Protein AF-0000000082344114 (afdb_homodimer)

Foldseek 3Di:
DQQALAQDDDDWFDDQWKIWAFDDLVQPLVVQLVLCVVCVVLPLWPDDPPDNDSVCCCVVPPVVPARNDRQKTKTFMFGNPDDPPPDPPPDDPSPCPRRFWMKMWGPQDPVQLETEIDIGGRPVCPPFLRLLQVVLRVCCQSCPDVVSPHPNGFKYKYKTFPPPVVSVVSCVQLPWDWPDKDPQPDFDQHPPAADCVVVCVVVVHPDGGGGTIMTMTMDGRVCCVVSNVSSVVSNPDRD/DQQALAQDDDDWFDDQWKIWAFDDLVQPLVVQLVLCVVCVVLPLWPDDPPDNDSVCCVVVPPVVPARNDRQKTKTFMFGNPDDPPPDPPPDDPPPCPRRFWMKMWGPQDPVQLETEIDIGGRPVCPPFLRLLQVVLRVCCQSCPDVVSPHPNGFKYKYKTFPPPVVSVVSCVQLPWDWPDKDPQPDFDQHPPAADCVVVCVVVVHPDGGGGTIMTMTMDGNVCCVVSNVSSVVSNPDRD

Sequence (478 aa):
MSESSFCYGQPRLENDLVSLEPFNPTHHVTKFMAQKREHPELFQYVLFPDISTDEEFLEKVYKEHIATAPGECLYAIIDKTYTPEGQGQNQEQDPSANYAGTIALSNTNTDNASTEIGIVIFPSFQRTHVASNAIGLLLRYTLDPPSLRGLGIRRVEWKCHTANEASKRVALRMGFTLEGVLRWDRAFHGPFGVPVDALEKRNGTTGEARGRHTAVFSIVWDEWEEKRVRVLEQLERTKMSESSFCYGQPRLENDLVSLEPFNPTHHVTKFMAQKREHPELFQYVLFPDISTDEEFLEKVYKEHIATAPGECLYAIIDKTYTPEGQGQNQEQDPSANYAGTIALSNTNTDNASTEIGIVIFPSFQRTHVASNAIGLLLRYTLDPPSLRGLGIRRVEWKCHTANEASKRVALRMGFTLEGVLRWDRAFHGPFGVPVDALEKRNGTTGEARGRHTAVFSIVWDEWEEKRVRVLEQLERTK

Organism: NCBI:txid1220207

Nearest PDB structures (foldseek):
  2z10-assembly1_A  TM=8.381E-01  e=3.038E-16  Thermus thermophilus HB27
  2z0z-assembly1_A-2  TM=8.445E-01  e=5.681E-16  Thermus thermophilus HB8
  7kwj-assembly1_B  TM=8.245E-01  e=1.556E-10  Vibrio cholerae O1 biovar El Tor str. N16961
  7kwj-assembly1_A  TM=8.224E-01  e=4.511E-10  Vibrio cholerae O1 biovar El Tor str. N16961
  7kwh-assembly1_D  TM=7.697E-01  e=8.436E-10  Vibrio cholerae O1 biovar El Tor str. N16961

pLDDT: mean 91.77, std 11.67, range [38.78, 98.94]

InterPro domains:
  IPR000182 GNAT domain [PF13302] (20-177)
  IPR016181 Acyl-CoA N-acyltransferase [SSF55729] (11-185)
  IPR051908 Ribosomal-protein N-acetyltransferase [PTHR43441] (13-228)

Secondary structure (DSSP, 8-state):
------SS----EE-SSEEEEE--HHHHHHHHHHHHHH-GGGGTTS------SHHHIIIIIIIIIITT-TT-EEEEEEETT----S--TTS---TTTTEEEEEEEEEEETTTTEEEEEEEE-GGGTTSSHHHHHHHHHHHHHHS-GGGTS---SEEEEEEETT-HHHHHHHHHTT-EEEEEEEEEEEE-STTSBP-HHHHHHHT-SSPPEEEEEEEEEEEHHHHHHHHHHHHHHHT---/------SS----EE-SSEEEEE--HHHHHHHHHHHHHH-GGGGTTS------SHHHIIIIIIIIIITT-TT-EEEEEEETT----S--TTS---TTTTEEEEEEEEEEETTTTEEEEEEEE-GGGTTSSHHHHHHHHHHHHHHS-GGGTS---SEEEEEEETT-HHHHHHHHHTT-EEEEEEEEEEEE-STTSBP-HHHHHHHT-SSPPEEEEEEEEEEEHHHHHHHHHHHHHHHT---

Radius of gyration: 25.49 Å; Cα contacts (8 Å, |Δi|>4): 920; chains: 2; bounding box: 54×95×54 Å

Solvent-accessible surface area (backbone atoms only — not comparable to full-atom values): 25852 Å² total; per-residue (Å²): 127,85,75,67,40,33,75,61,86,74,69,72,44,68,66,90,53,38,33,38,35,60,57,44,66,92,75,43,38,64,60,50,52,49,48,45,70,75,38,56,72,81,43,46,77,50,93,64,78,96,59,89,45,61,67,46,38,48,48,64,45,37,52,64,39,33,41,61,29,40,27,22,46,53,25,33,30,33,42,62,71,63,64,88,71,87,66,56,96,79,60,79,72,61,88,55,71,34,58,35,34,39,40,32,43,33,76,37,36,82,80,37,25,33,34,26,54,46,75,48,66,38,77,92,41,53,95,42,33,52,61,51,31,54,52,34,55,50,49,44,38,41,46,31,26,48,91,73,72,14,67,41,29,38,22,41,33,39,70,43,42,68,82,41,56,71,59,52,49,52,42,46,74,62,57,34,41,80,39,35,48,42,67,43,59,33,50,23,86,45,90,79,32,43,82,40,66,68,56,25,62,67,41,72,51,80,86,71,61,20,25,31,40,33,33,36,26,34,45,40,48,95,51,35,77,69,45,45,54,57,30,55,54,41,50,67,39,83,94,125,83,76,67,40,32,75,60,86,74,68,73,42,68,66,89,51,39,34,37,34,62,57,46,66,93,76,44,38,64,59,50,50,49,48,46,69,74,37,56,72,83,44,46,77,48,92,63,78,95,61,90,45,58,66,46,38,46,49,65,44,38,52,64,41,34,40,61,30,39,27,22,46,53,25,32,30,34,41,63,70,63,64,88,70,86,67,55,96,77,63,80,72,62,89,55,70,35,57,34,32,38,41,31,43,36,75,36,33,82,81,35,25,34,34,28,54,50,76,48,66,38,76,93,43,53,96,43,33,51,60,51,30,53,52,32,52,50,48,44,38,41,47,30,25,47,90,74,72,14,68,40,29,38,21,41,33,38,71,42,40,68,83,41,57,70,59,54,50,50,42,46,72,62,58,33,42,81,40,36,49,42,65,44,60,32,52,25,85,44,90,79,32,44,84,40,65,69,56,24,62,66,41,71,53,77,87,72,59,19,26,30,40,32,33,35,26,34,45,40,48,94,50,36,78,69,45,44,55,57,30,55,54,42,51,69,38,83,97

Structure (mmCIF, N/CA/C/O backbone):
data_AF-0000000082344114-model_v1
#
loop_
_entity.id
_entity.type
_entity.pdbx_description
1 polymer 'N-acetyltransferase domain-containing protein'
#
loop_
_atom_site.group_PDB
_atom_site.id
_atom_site.type_symbol
_atom_site.label_atom_id
_atom_site.label_alt_id
_atom_site.label_comp_id
_atom_site.label_asym_id
_atom_site.label_entity_id
_atom_site.label_seq_id
_atom_site.pdbx_PDB_ins_code
_atom_site.Cartn_x
_atom_site.Cartn_y
_atom_site.Cartn_z
_atom_site.occupancy
_atom_site.B_iso_or_equiv
_atom_site.auth_seq_id
_atom_site.auth_comp_id
_atom_site.auth_asym_id
_atom_site.auth_atom_id
_atom_site.pdbx_PDB_model_num
ATOM 1 N N . MET A 1 1 ? 2.129 -12.688 -30.938 1 38.78 1 MET A N 1
ATOM 2 C CA . MET A 1 1 ? 2.785 -12.633 -29.625 1 38.78 1 MET A CA 1
ATOM 3 C C . MET A 1 1 ? 2.098 -11.625 -28.719 1 38.78 1 MET A C 1
ATOM 5 O O . MET A 1 1 ? 1.896 -10.469 -29.094 1 38.78 1 MET A O 1
ATOM 9 N N . SER A 1 2 ? 1.141 -11.984 -27.969 1 50.53 2 SER A N 1
ATOM 10 C CA . SER A 1 2 ? 0.226 -11.086 -27.281 1 50.53 2 SER A CA 1
ATOM 11 C C . SER A 1 2 ? 0.982 -9.961 -26.578 1 50.53 2 SER A C 1
ATOM 13 O O . SER A 1 2 ? 1.997 -10.203 -25.922 1 50.53 2 SER A O 1
ATOM 15 N N . GLU A 1 3 ? 0.939 -8.805 -27.062 1 62.91 3 GLU A N 1
ATOM 16 C CA . GLU A 1 3 ? 1.647 -7.594 -26.656 1 62.91 3 GLU A CA 1
ATOM 17 C C . GLU A 1 3 ? 1.455 -7.316 -25.172 1 62.91 3 GLU A C 1
ATOM 19 O O . GLU A 1 3 ? 0.326 -7.141 -24.703 1 62.91 3 GLU A O 1
ATOM 24 N N . SER A 1 4 ? 2.252 -7.996 -24.344 1 75.25 4 SER A N 1
ATOM 25 C CA . SER A 1 4 ? 2.209 -7.715 -22.906 1 75.25 4 SER A CA 1
ATOM 26 C C . SER A 1 4 ? 2.787 -6.34 -22.609 1 75.25 4 SER A C 1
ATOM 28 O O . SER A 1 4 ? 3.779 -5.926 -23.203 1 75.25 4 SER A O 1
ATOM 30 N N . SER A 1 5 ? 2.061 -5.527 -21.859 1 89.5 5 SER A N 1
ATOM 31 C CA . SER A 1 5 ? 2.516 -4.215 -21.406 1 89.5 5 SER A CA 1
ATOM 32 C C . SER A 1 5 ? 3.314 -4.328 -20.109 1 89.5 5 SER A C 1
ATOM 34 O O . SER A 1 5 ? 3.807 -3.326 -19.594 1 89.5 5 SER A O 1
ATOM 36 N N . PHE A 1 6 ? 3.49 -5.562 -19.688 1 95.25 6 PHE A N 1
ATOM 37 C CA . PHE A 1 6 ? 4.195 -5.777 -18.438 1 95.25 6 PHE A CA 1
ATOM 38 C C . PHE A 1 6 ? 5.578 -5.137 -18.469 1 95.25 6 PHE A C 1
ATOM 40 O O . PHE A 1 6 ? 6.297 -5.258 -19.469 1 95.25 6 PHE A O 1
ATOM 47 N N . CYS A 1 7 ? 5.953 -4.512 -17.391 1 97.12 7 CYS A N 1
ATOM 48 C CA . CYS A 1 7 ? 7.113 -3.625 -17.359 1 97.12 7 CYS A CA 1
ATOM 49 C C . CYS A 1 7 ? 8.406 -4.426 -17.391 1 97.12 7 CYS A C 1
ATOM 51 O O . CYS A 1 7 ? 9.484 -3.861 -17.625 1 97.12 7 CYS A O 1
ATOM 53 N N . TYR A 1 8 ? 8.312 -5.684 -17.125 1 96.12 8 TYR A N 1
ATOM 54 C CA . TYR A 1 8 ? 9.422 -6.613 -17.312 1 96.12 8 TYR A CA 1
ATOM 55 C C . TYR A 1 8 ? 9.102 -7.625 -18.406 1 96.12 8 TYR A C 1
ATOM 57 O O . TYR A 1 8 ? 8.102 -7.484 -19.125 1 96.12 8 TYR A O 1
ATOM 65 N N . GLY A 1 9 ? 9.992 -8.516 -18.641 1 94.44 9 GLY A N 1
ATOM 66 C CA . GLY A 1 9 ? 9.672 -9.625 -19.531 1 94.44 9 GLY A CA 1
ATOM 67 C C . GLY A 1 9 ? 8.773 -10.664 -18.875 1 94.44 9 GLY A C 1
ATOM 68 O O . GLY A 1 9 ? 8.766 -10.812 -17.656 1 94.44 9 GLY A O 1
ATOM 69 N N . GLN A 1 10 ? 8 -11.289 -19.641 1 96.38 10 GLN A N 1
ATOM 70 C CA . GLN A 1 10 ? 7.133 -12.352 -19.156 1 96.38 10 GLN A CA 1
ATOM 71 C C . GLN A 1 10 ? 7.438 -13.68 -19.828 1 96.38 10 GLN A C 1
ATOM 73 O O . GLN A 1 10 ? 6.625 -14.188 -20.609 1 96.38 10 GLN A O 1
ATOM 78 N N . PRO A 1 11 ? 8.547 -14.258 -19.547 1 96.81 11 PRO A N 1
ATOM 79 C CA . PRO A 1 11 ? 8.906 -15.547 -20.156 1 96.81 11 PRO A CA 1
ATOM 80 C C . PRO A 1 11 ? 8.117 -16.719 -19.578 1 96.81 11 PRO A C 1
ATOM 82 O O . PRO A 1 11 ? 7.547 -16.594 -18.484 1 96.81 11 PRO A O 1
ATOM 85 N N . ARG A 1 12 ? 8.086 -17.734 -20.344 1 97.81 12 ARG A N 1
ATOM 86 C CA . ARG A 1 12 ? 7.637 -19 -19.781 1 97.81 12 ARG A CA 1
ATOM 87 C C . ARG A 1 12 ? 8.594 -19.5 -18.719 1 97.81 12 ARG A C 1
ATOM 89 O O . ARG A 1 12 ? 9.812 -19.438 -18.891 1 97.81 12 ARG A O 1
ATOM 96 N N . LEU A 1 13 ? 8.078 -19.875 -17.578 1 98.06 13 LEU A N 1
ATOM 97 C CA . LEU A 1 13 ? 8.852 -20.453 -16.484 1 98.06 13 LEU A CA 1
ATOM 98 C C . LEU A 1 13 ? 8.445 -21.906 -16.234 1 98.06 13 LEU A C 1
ATOM 100 O O . LEU A 1 13 ? 7.262 -22.234 -16.266 1 98.06 13 LEU A O 1
ATOM 104 N N . GLU A 1 14 ? 9.438 -22.781 -16.047 1 97.25 14 GLU A N 1
ATOM 105 C CA . GLU A 1 14 ? 9.008 -24.172 -15.875 1 97.25 14 GLU A CA 1
ATOM 106 C C . GLU A 1 14 ? 10.094 -25 -15.195 1 97.25 14 GLU A C 1
ATOM 108 O O . GLU A 1 14 ? 11.258 -24.594 -15.156 1 97.25 14 GLU A O 1
ATOM 113 N N . ASN A 1 15 ? 9.766 -26 -14.586 1 96.25 15 ASN A N 1
ATOM 114 C CA . ASN A 1 15 ? 10.57 -27.141 -14.188 1 96.25 15 ASN A CA 1
ATOM 115 C C . ASN A 1 15 ? 9.969 -28.453 -14.688 1 96.25 15 ASN A C 1
ATOM 117 O O . ASN A 1 15 ? 9.211 -28.469 -15.656 1 96.25 15 ASN A O 1
ATOM 121 N N . ASP A 1 16 ? 10.289 -29.594 -14.117 1 94.69 16 ASP A N 1
ATOM 122 C CA . ASP A 1 16 ? 9.844 -30.891 -14.625 1 94.69 16 ASP A CA 1
ATOM 123 C C . ASP A 1 16 ? 8.375 -31.141 -14.281 1 94.69 16 ASP A C 1
ATOM 125 O O . ASP A 1 16 ? 7.723 -31.984 -14.898 1 94.69 16 ASP A O 1
ATOM 129 N N . LEU A 1 17 ? 7.852 -30.375 -13.375 1 95.81 17 LEU A N 1
ATOM 130 C CA . LEU A 1 17 ? 6.543 -30.703 -12.812 1 95.81 17 LEU A CA 1
ATOM 131 C C . LEU A 1 17 ? 5.488 -29.703 -13.289 1 95.81 17 LEU A C 1
ATOM 133 O O . LEU A 1 17 ? 4.348 -30.094 -13.562 1 95.81 17 LEU A O 1
ATOM 137 N N . VAL A 1 18 ? 5.84 -28.422 -13.391 1 96.88 18 VAL A N 1
ATOM 138 C CA . VAL A 1 18 ? 4.867 -27.375 -13.68 1 96.88 18 VAL A CA 1
ATOM 139 C C . VAL A 1 18 ? 5.445 -26.391 -14.695 1 96.88 18 VAL A C 1
ATOM 141 O O . VAL A 1 18 ? 6.664 -26.203 -14.773 1 96.88 18 VAL A O 1
ATOM 144 N N . SER A 1 19 ? 4.574 -25.859 -15.508 1 97.38 19 SER A N 1
ATOM 145 C CA . SER A 1 19 ? 4.926 -24.75 -16.375 1 97.38 19 SER A CA 1
ATOM 146 C C . SER A 1 19 ? 4.016 -23.547 -16.125 1 97.38 19 SER A C 1
ATOM 148 O O . SER A 1 19 ? 2.807 -23.703 -15.953 1 97.38 19 SER A O 1
ATOM 150 N N . LEU A 1 20 ? 4.633 -22.375 -15.969 1 98.25 20 LEU A N 1
ATOM 151 C CA . LEU A 1 20 ? 3.922 -21.109 -15.992 1 98.25 20 LEU A CA 1
ATOM 152 C C . LEU A 1 20 ? 3.984 -20.469 -17.375 1 98.25 20 LEU A C 1
ATOM 154 O O . LEU A 1 20 ? 5.043 -20.016 -17.812 1 98.25 20 LEU A O 1
ATOM 158 N N . GLU A 1 21 ? 2.852 -20.438 -18.031 1 97.25 21 GLU A N 1
ATOM 159 C CA . GLU A 1 21 ? 2.762 -19.875 -19.375 1 97.25 21 GLU A CA 1
ATOM 160 C C . GLU A 1 21 ? 2.051 -18.516 -19.359 1 97.25 21 GLU A C 1
ATOM 162 O O . GLU A 1 21 ? 1.064 -18.344 -18.641 1 97.25 21 GLU A O 1
ATOM 167 N N . PRO A 1 22 ? 2.674 -17.547 -20.109 1 96.5 22 PRO A N 1
ATOM 168 C CA . PRO A 1 22 ? 1.881 -16.328 -20.203 1 96.5 22 PRO A CA 1
ATOM 169 C C . PRO A 1 22 ? 0.417 -16.594 -20.547 1 96.5 22 PRO A C 1
ATOM 171 O O . PRO A 1 22 ? 0.126 -17.375 -21.438 1 96.5 22 PRO A O 1
ATOM 174 N N . PHE A 1 23 ? -0.473 -15.984 -19.844 1 95.88 23 PHE A N 1
ATOM 175 C CA . PHE A 1 23 ? -1.899 -16.266 -19.984 1 95.88 23 PHE A CA 1
ATOM 176 C C . PHE A 1 23 ? -2.381 -15.914 -21.375 1 95.88 23 PHE A C 1
ATOM 178 O O . PHE A 1 23 ? -2.113 -14.82 -21.875 1 95.88 23 PHE A O 1
ATOM 185 N N . ASN A 1 24 ? -2.949 -16.812 -22.016 1 92.31 24 ASN A N 1
ATOM 186 C CA . ASN A 1 24 ? -3.582 -16.641 -23.312 1 92.31 24 ASN A CA 1
ATOM 187 C C . ASN A 1 24 ? -5.102 -16.703 -23.203 1 92.31 24 ASN A C 1
ATOM 189 O O . ASN A 1 24 ? -5.672 -17.781 -23.031 1 92.31 24 ASN A O 1
ATOM 193 N N . PRO A 1 25 ? -5.727 -15.562 -23.297 1 92.06 25 PRO A N 1
ATOM 194 C CA . PRO A 1 25 ? -7.176 -15.547 -23.094 1 92.06 25 PRO A CA 1
ATOM 195 C C . PRO A 1 25 ? -7.914 -16.5 -24.031 1 92.06 25 PRO A C 1
ATOM 197 O O . PRO A 1 25 ? -8.938 -17.078 -23.656 1 92.06 25 PRO A O 1
ATOM 200 N N . THR A 1 26 ? -7.441 -16.688 -25.234 1 88.44 26 THR A N 1
ATOM 201 C CA . THR A 1 26 ? -8.086 -17.562 -26.203 1 88.44 26 THR A CA 1
ATOM 202 C C . THR A 1 26 ? -8.094 -19.016 -25.719 1 88.44 26 THR A C 1
ATOM 204 O O . THR A 1 26 ? -9.047 -19.75 -25.984 1 88.44 26 THR A O 1
ATOM 207 N N . HIS A 1 27 ? -7.117 -19.344 -24.938 1 90.31 27 HIS A N 1
ATOM 208 C CA . HIS A 1 27 ? -6.965 -20.734 -24.531 1 90.31 27 HIS A CA 1
ATOM 209 C C . HIS A 1 27 ? -7.453 -20.953 -23.109 1 90.31 27 HIS A C 1
ATOM 211 O O . HIS A 1 27 ? -7.883 -22.062 -22.766 1 90.31 27 HIS A O 1
ATOM 217 N N . HIS A 1 28 ? -7.406 -19.922 -22.344 1 93.75 28 HIS A N 1
ATOM 218 C CA . HIS A 1 28 ? -7.457 -20.219 -20.906 1 93.75 28 HIS A CA 1
ATOM 219 C C . HIS A 1 28 ? -8.742 -19.672 -20.297 1 93.75 28 HIS A C 1
ATOM 221 O O . HIS A 1 28 ? -9.18 -20.156 -19.25 1 93.75 28 HIS A O 1
ATOM 227 N N . VAL A 1 29 ? -9.43 -18.734 -20.859 1 94.75 29 VAL A N 1
ATOM 228 C CA . VAL A 1 29 ? -10.5 -17.984 -20.219 1 94.75 29 VAL A CA 1
ATOM 229 C C . VAL A 1 29 ? -11.695 -18.906 -19.953 1 94.75 29 VAL A C 1
ATOM 231 O O . VAL A 1 29 ? -12.289 -18.875 -18.875 1 94.75 29 VAL A O 1
ATOM 234 N N . THR A 1 30 ? -12.016 -19.75 -20.953 1 94.69 30 THR A N 1
ATOM 235 C CA . THR A 1 30 ? -13.203 -20.594 -20.828 1 94.69 30 THR A CA 1
ATOM 236 C C . THR A 1 30 ? -13.078 -21.531 -19.625 1 94.69 30 THR A C 1
ATOM 238 O O . THR A 1 30 ? -14.008 -21.641 -18.828 1 94.69 30 THR A O 1
ATOM 241 N N . LYS A 1 31 ? -12.016 -22.156 -19.562 1 93.94 31 LYS A N 1
ATOM 242 C CA . LYS A 1 31 ? -11.812 -23.078 -18.438 1 93.94 31 LYS A CA 1
ATOM 243 C C . LYS A 1 31 ? -11.75 -22.312 -17.109 1 93.94 31 LYS A C 1
ATOM 245 O O . LYS A 1 31 ? -12.305 -22.75 -16.109 1 93.94 31 LYS A O 1
ATOM 250 N N . PHE A 1 32 ? -11.062 -21.281 -17.109 1 95.25 32 PHE A N 1
ATOM 251 C CA . PHE A 1 32 ? -10.977 -20.469 -15.891 1 95.25 32 PHE A CA 1
ATOM 252 C C . PHE A 1 32 ? -12.359 -20.078 -15.398 1 95.25 32 PHE A C 1
ATOM 254 O O . PHE A 1 32 ? -12.695 -20.297 -14.227 1 95.25 32 PHE A O 1
ATOM 261 N N . MET A 1 33 ? -13.172 -19.531 -16.297 1 95 33 MET A N 1
ATOM 262 C CA . MET A 1 33 ? -14.508 -19.078 -15.945 1 95 33 MET A CA 1
ATOM 263 C C . MET A 1 33 ? -15.398 -20.234 -15.523 1 95 33 MET A C 1
ATOM 265 O O . MET A 1 33 ? -16.266 -20.094 -14.656 1 95 33 MET A O 1
ATOM 269 N N . ALA A 1 34 ? -15.188 -21.391 -16.125 1 94.38 34 ALA A N 1
ATOM 270 C CA . ALA A 1 34 ? -15.93 -22.578 -15.711 1 94.38 34 ALA A CA 1
ATOM 271 C C . ALA A 1 34 ? -15.609 -22.938 -14.266 1 94.38 34 ALA A C 1
ATOM 273 O O . ALA A 1 34 ? -16.516 -23.234 -13.477 1 94.38 34 ALA A O 1
ATOM 274 N N . GLN A 1 35 ? -14.359 -22.922 -13.945 1 94.19 35 GLN A N 1
ATOM 275 C CA . GLN A 1 35 ? -13.938 -23.234 -12.578 1 94.19 35 GLN A CA 1
ATOM 276 C C . GLN A 1 35 ? -14.477 -22.203 -11.594 1 94.19 35 GLN A C 1
ATOM 278 O O . GLN A 1 35 ? -14.914 -22.547 -10.492 1 94.19 35 GLN A O 1
ATOM 283 N N . LYS A 1 36 ? -14.43 -20.922 -11.93 1 93.06 36 LYS A N 1
ATOM 284 C CA . LYS A 1 36 ? -14.969 -19.859 -11.086 1 93.06 36 LYS A CA 1
ATOM 285 C C . LYS A 1 36 ? -16.453 -20.094 -10.805 1 93.06 36 LYS A C 1
ATOM 287 O O . LYS A 1 36 ? -16.906 -19.938 -9.664 1 93.06 36 LYS A O 1
ATOM 292 N N . ARG A 1 37 ? -17.172 -20.438 -11.828 1 93.31 37 ARG A N 1
ATOM 293 C CA . ARG A 1 37 ? -18.609 -20.672 -11.688 1 93.31 37 ARG A CA 1
ATOM 294 C C . ARG A 1 37 ? -18.891 -21.891 -10.828 1 93.31 37 ARG A C 1
ATOM 296 O O . ARG A 1 37 ? -19.797 -21.875 -9.992 1 93.31 37 ARG A O 1
ATOM 303 N N . GLU A 1 38 ? -18.172 -22.906 -11.039 1 94.44 38 GLU A N 1
ATOM 304 C CA . GLU A 1 38 ? -18.391 -24.172 -10.352 1 94.44 38 GLU A CA 1
ATOM 305 C C . GLU A 1 38 ? -17.906 -24.109 -8.906 1 94.44 38 GLU A C 1
ATOM 307 O O . GLU A 1 38 ? -18.438 -24.812 -8.039 1 94.44 38 GLU A O 1
ATOM 312 N N . HIS A 1 39 ? -16.938 -23.344 -8.711 1 93.75 39 HIS A N 1
ATOM 313 C CA . HIS A 1 39 ? -16.312 -23.25 -7.395 1 93.75 39 HIS A CA 1
ATOM 314 C C . HIS A 1 39 ? -16.172 -21.812 -6.938 1 93.75 39 HIS A C 1
ATOM 316 O O . HIS A 1 39 ? -15.062 -21.297 -6.77 1 93.75 39 HIS A O 1
ATOM 322 N N . PRO A 1 40 ? -17.234 -21.156 -6.602 1 89.5 40 PRO A N 1
ATOM 323 C CA . PRO A 1 40 ? -17.188 -19.734 -6.211 1 89.5 40 PRO A CA 1
ATOM 324 C C . PRO A 1 40 ? -16.344 -19.516 -4.961 1 89.5 40 PRO A C 1
ATOM 326 O O . PRO A 1 40 ? -15.859 -18.391 -4.734 1 89.5 40 PRO A O 1
ATOM 329 N N . GLU A 1 41 ? -16.078 -20.547 -4.145 1 89.75 41 GLU A N 1
ATOM 330 C CA . GLU A 1 41 ? -15.305 -20.438 -2.916 1 89.75 41 GLU A CA 1
ATOM 331 C C . GLU A 1 41 ? -13.844 -20.109 -3.215 1 89.75 41 GLU A C 1
ATOM 333 O O . GLU A 1 41 ? -13.109 -19.641 -2.338 1 89.75 41 GLU A O 1
ATOM 338 N N . LEU A 1 42 ? -13.391 -20.359 -4.465 1 90.69 42 LEU A N 1
ATOM 339 C CA . LEU A 1 42 ? -12.039 -20.016 -4.875 1 90.69 42 LEU A CA 1
ATOM 340 C C . LEU A 1 42 ? -11.773 -18.531 -4.703 1 90.69 42 LEU A C 1
ATOM 342 O O . LEU A 1 42 ? -10.633 -18.125 -4.484 1 90.69 42 LEU A O 1
ATOM 346 N N . PHE A 1 43 ? -12.852 -17.766 -4.695 1 90.19 43 PHE A N 1
ATOM 347 C CA . PHE A 1 43 ? -12.695 -16.312 -4.703 1 90.19 43 PHE A CA 1
ATOM 348 C C . PHE A 1 43 ? -13.367 -15.688 -3.486 1 90.19 43 PHE A C 1
ATOM 350 O O . PHE A 1 43 ? -13.68 -14.5 -3.486 1 90.19 43 PHE A O 1
ATOM 357 N N . GLN A 1 44 ? -13.578 -16.453 -2.492 1 89.31 44 GLN A N 1
ATOM 358 C CA . GLN A 1 44 ? -14.359 -16 -1.349 1 89.31 44 GLN A CA 1
ATOM 359 C C . GLN A 1 44 ? -13.617 -14.922 -0.565 1 89.31 44 GLN A C 1
ATOM 361 O O . GLN A 1 44 ? -14.227 -14.125 0.147 1 89.31 44 GLN A O 1
ATOM 366 N N . TYR A 1 45 ? -12.25 -14.859 -0.722 1 90.12 45 TYR A N 1
ATOM 367 C CA . TYR A 1 45 ? -11.477 -13.867 0.01 1 90.12 45 TYR A CA 1
ATOM 368 C C . TYR A 1 45 ? -10.922 -12.805 -0.934 1 90.12 45 TYR A C 1
ATOM 370 O O . TYR A 1 45 ? -10.18 -11.914 -0.51 1 90.12 45 TYR A O 1
ATOM 378 N N . VAL A 1 46 ? -11.156 -12.977 -2.154 1 81.56 46 VAL A N 1
ATOM 379 C CA . VAL A 1 46 ? -10.562 -12.062 -3.119 1 81.56 46 VAL A CA 1
ATOM 380 C C . VAL A 1 46 ? -11.656 -11.234 -3.797 1 81.56 46 VAL A C 1
ATOM 382 O O . VAL A 1 46 ? -12.758 -11.734 -4.039 1 81.56 46 VAL A O 1
ATOM 385 N N . LEU A 1 47 ? -11.227 -9.945 -4.023 1 72.31 47 LEU A N 1
ATOM 386 C CA . LEU A 1 47 ? -12.141 -9.078 -4.766 1 72.31 47 LEU A CA 1
ATOM 387 C C . LEU A 1 47 ? -11.977 -9.281 -6.266 1 72.31 47 LEU A C 1
ATOM 389 O O . LEU A 1 47 ? -10.969 -8.883 -6.848 1 72.31 47 LEU A O 1
ATOM 393 N N . PHE A 1 48 ? -12.625 -10.164 -6.781 1 75.69 48 PHE A N 1
ATOM 394 C CA . PHE A 1 48 ? -12.703 -10.336 -8.227 1 75.69 48 PHE A CA 1
ATOM 395 C C . PHE A 1 48 ? -13.906 -9.594 -8.797 1 75.69 48 PHE A C 1
ATOM 397 O O . PHE A 1 48 ? -14.961 -9.523 -8.156 1 75.69 48 PHE A O 1
ATOM 404 N N . PRO A 1 49 ? -13.641 -8.82 -9.859 1 75.69 49 PRO A N 1
ATOM 405 C CA . PRO A 1 49 ? -14.789 -8.133 -10.438 1 75.69 49 PRO A CA 1
ATOM 406 C C . PRO A 1 49 ? -15.984 -9.062 -10.664 1 75.69 49 PRO A C 1
ATOM 408 O O . PRO A 1 49 ? -15.805 -10.266 -10.836 1 75.69 49 PRO A O 1
ATOM 411 N N . ASP A 1 50 ? -17.078 -8.469 -10.531 1 78.44 50 ASP A N 1
ATOM 412 C CA . ASP A 1 50 ? -18.312 -9.203 -10.789 1 78.44 50 ASP A CA 1
ATOM 413 C C . ASP A 1 50 ? -18.453 -9.523 -12.273 1 78.44 50 ASP A C 1
ATOM 415 O O . ASP A 1 50 ? -19.031 -8.734 -13.023 1 78.44 50 ASP A O 1
ATOM 419 N N . ILE A 1 51 ? -17.844 -10.57 -12.648 1 86 51 ILE A N 1
ATOM 420 C CA . ILE A 1 51 ? -17.891 -11.008 -14.039 1 86 51 ILE A CA 1
ATOM 421 C C . ILE A 1 51 ? -18.531 -12.391 -14.125 1 86 51 ILE A C 1
ATOM 423 O O . ILE A 1 51 ? -18.328 -13.234 -13.25 1 86 51 ILE A O 1
ATOM 427 N N . SER A 1 52 ? -19.375 -12.555 -15.156 1 88.12 52 SER A N 1
ATOM 428 C CA . SER A 1 52 ? -20.125 -13.805 -15.258 1 88.12 52 SER A CA 1
ATOM 429 C C . SER A 1 52 ? -19.875 -14.492 -16.594 1 88.12 52 SER A C 1
ATOM 431 O O . SER A 1 52 ? -20.188 -15.672 -16.75 1 88.12 52 SER A O 1
ATOM 433 N N . THR A 1 53 ? -19.297 -13.758 -17.516 1 93.75 53 THR A N 1
ATOM 434 C CA . THR A 1 53 ? -19.094 -14.352 -18.828 1 93.75 53 THR A CA 1
ATOM 435 C C . THR A 1 53 ? -17.625 -14.305 -19.234 1 93.75 53 THR A C 1
ATOM 437 O O . THR A 1 53 ? -16.844 -13.531 -18.672 1 93.75 53 THR A O 1
ATOM 440 N N . ASP A 1 54 ? -17.328 -15.117 -20.203 1 95.69 54 ASP A N 1
ATOM 441 C CA . ASP A 1 54 ? -15.969 -15.109 -20.766 1 95.69 54 ASP A CA 1
ATOM 442 C C . ASP A 1 54 ? -15.633 -13.75 -21.375 1 95.69 54 ASP A C 1
ATOM 444 O O . ASP A 1 54 ? -14.516 -13.258 -21.219 1 95.69 54 ASP A O 1
ATOM 448 N N . GLU A 1 55 ? -16.625 -13.195 -22 1 95.06 55 GLU A N 1
ATOM 449 C CA . GLU A 1 55 ? -16.438 -11.906 -22.656 1 95.06 55 GLU A CA 1
ATOM 450 C C . GLU A 1 55 ? -16.156 -10.805 -21.641 1 95.06 55 GLU A C 1
ATOM 452 O O . GLU A 1 55 ? -15.328 -9.93 -21.891 1 95.06 55 GLU A O 1
ATOM 457 N N . GLU A 1 56 ? -16.859 -10.898 -20.609 1 93.94 56 GLU A N 1
ATOM 458 C CA . GLU A 1 56 ? -16.641 -9.906 -19.547 1 93.94 56 GLU A CA 1
ATOM 459 C C . GLU A 1 56 ? -15.234 -10.039 -18.969 1 93.94 56 GLU A C 1
ATOM 461 O O . GLU A 1 56 ? -14.578 -9.031 -18.672 1 93.94 56 GLU A O 1
ATOM 466 N N . PHE A 1 57 ? -14.82 -11.234 -18.766 1 94 57 PHE A N 1
ATOM 467 C CA . PHE A 1 57 ? -13.453 -11.445 -18.281 1 94 57 PHE A CA 1
ATOM 468 C C . PHE A 1 57 ? -12.438 -10.867 -19.266 1 94 57 PHE A C 1
ATOM 470 O O . PHE A 1 57 ? -11.531 -10.141 -18.859 1 94 57 PHE A O 1
ATOM 477 N N . LEU A 1 58 ? -12.633 -11.203 -20.484 1 93.88 58 LEU A N 1
ATOM 478 C CA . LEU A 1 58 ? -11.703 -10.766 -21.516 1 93.88 58 LEU A CA 1
ATOM 479 C C . LEU A 1 58 ? -11.617 -9.242 -21.562 1 93.88 58 LEU A C 1
ATOM 481 O O . LEU A 1 58 ? -10.516 -8.68 -21.594 1 93.88 58 LEU A O 1
ATOM 485 N N . GLU A 1 59 ? -12.672 -8.586 -21.5 1 92.06 59 GLU A N 1
ATOM 486 C CA . GLU A 1 59 ? -12.711 -7.133 -21.656 1 92.06 59 GLU A CA 1
ATOM 487 C C . GLU A 1 59 ? -12.328 -6.426 -20.359 1 92.06 59 GLU A C 1
ATOM 489 O O . GLU A 1 59 ? -11.391 -5.617 -20.344 1 92.06 59 GLU A O 1
ATOM 494 N N . LYS A 1 60 ? -12.977 -6.867 -19.25 1 89.44 60 LYS A N 1
ATOM 495 C CA . LYS A 1 60 ? -12.891 -6.086 -18.031 1 89.44 60 LYS A CA 1
ATOM 496 C C . LYS A 1 60 ? -11.68 -6.5 -17.203 1 89.44 60 LYS A C 1
ATOM 498 O O . LYS A 1 60 ? -11.148 -5.703 -16.422 1 89.44 60 LYS A O 1
ATOM 503 N N . VAL A 1 61 ? -11.281 -7.668 -17.297 1 90.81 61 VAL A N 1
ATOM 504 C CA . VAL A 1 61 ? -10.188 -8.172 -16.469 1 90.81 61 VAL A CA 1
ATOM 505 C C . VAL A 1 61 ? -8.898 -8.211 -17.281 1 90.81 61 VAL A C 1
ATOM 507 O O . VAL A 1 61 ? -7.91 -7.559 -16.938 1 90.81 61 VAL A O 1
ATOM 510 N N . TYR A 1 62 ? -8.977 -8.828 -18.359 1 92.69 62 TYR A N 1
ATOM 511 C CA . TYR A 1 62 ? -7.742 -9.055 -19.109 1 92.69 62 TYR A CA 1
ATOM 512 C C . TYR A 1 62 ? -7.336 -7.82 -19.891 1 92.69 62 TYR A C 1
ATOM 514 O O . TYR A 1 62 ? -6.266 -7.254 -19.672 1 92.69 62 TYR A O 1
ATOM 522 N N . LYS A 1 63 ? -8.156 -7.301 -20.797 1 91.5 63 LYS A N 1
ATOM 523 C CA . LYS A 1 63 ? -7.797 -6.199 -21.688 1 91.5 63 LYS A CA 1
ATOM 524 C C . LYS A 1 63 ? -7.637 -4.895 -20.906 1 91.5 63 LYS A C 1
ATOM 526 O O . LYS A 1 63 ? -6.656 -4.172 -21.109 1 91.5 63 LYS A O 1
ATOM 531 N N . GLU A 1 64 ? -8.531 -4.629 -20.031 1 89.12 64 GLU A N 1
ATOM 532 C CA . GLU A 1 64 ? -8.539 -3.34 -19.359 1 89.12 64 GLU A CA 1
ATOM 533 C C . GLU A 1 64 ? -7.508 -3.309 -18.234 1 89.12 64 GLU A C 1
ATOM 535 O O . GLU A 1 64 ? -6.969 -2.25 -17.906 1 89.12 64 GLU A O 1
ATOM 540 N N . HIS A 1 65 ? -7.215 -4.434 -17.672 1 90.19 65 HIS A N 1
ATOM 541 C CA . HIS A 1 65 ? -6.383 -4.402 -16.469 1 90.19 65 HIS A CA 1
ATOM 542 C C . HIS A 1 65 ? -5.059 -5.121 -16.688 1 90.19 65 HIS A C 1
ATOM 544 O O . HIS A 1 65 ? -3.992 -4.512 -16.594 1 90.19 65 HIS A O 1
ATOM 550 N N . ILE A 1 66 ? -5.109 -6.312 -17.094 1 92.44 66 ILE A N 1
ATOM 551 C CA . ILE A 1 66 ? -3.9 -7.125 -17.156 1 92.44 66 ILE A CA 1
ATOM 552 C C . ILE A 1 66 ? -3.053 -6.703 -18.359 1 92.44 66 ILE A C 1
ATOM 554 O O . ILE A 1 66 ? -1.873 -6.375 -18.203 1 92.44 66 ILE A O 1
ATOM 558 N N . ALA A 1 67 ? -3.613 -6.633 -19.516 1 91.62 67 ALA A N 1
ATOM 559 C CA . ALA A 1 67 ? -2.877 -6.445 -20.766 1 91.62 67 ALA A CA 1
ATOM 560 C C . ALA A 1 67 ? -2.355 -5.016 -20.891 1 91.62 67 ALA A C 1
ATOM 562 O O . ALA A 1 67 ? -1.359 -4.77 -21.562 1 91.62 67 ALA A O 1
ATOM 563 N N . THR A 1 68 ? -2.939 -4.07 -20.234 1 92.25 68 THR A N 1
ATOM 564 C CA . THR A 1 68 ? -2.6 -2.672 -20.453 1 92.25 68 THR A CA 1
ATOM 565 C C . THR A 1 68 ? -1.804 -2.111 -19.281 1 92.25 68 THR A C 1
ATOM 567 O O . THR A 1 68 ? -1.196 -1.044 -19.391 1 92.25 68 THR A O 1
ATOM 570 N N . ALA A 1 69 ? -1.826 -2.721 -18.203 1 94.19 69 ALA A N 1
ATOM 571 C CA . ALA A 1 69 ? -1.131 -2.211 -17.016 1 94.19 69 ALA A CA 1
ATOM 572 C C . ALA A 1 69 ? 0.293 -2.756 -16.938 1 94.19 69 ALA A C 1
ATOM 574 O O . ALA A 1 69 ? 0.495 -3.963 -16.797 1 94.19 69 ALA A O 1
ATOM 575 N N . PRO A 1 70 ? 1.287 -1.866 -16.922 1 96.25 70 PRO A N 1
ATOM 576 C CA . PRO A 1 70 ? 2.674 -2.336 -16.922 1 96.25 70 PRO A CA 1
ATOM 577 C C . PRO A 1 70 ? 3.031 -3.115 -15.656 1 96.25 70 PRO A C 1
ATOM 579 O O . PRO A 1 70 ? 3.994 -3.887 -15.656 1 96.25 70 PRO A O 1
ATOM 582 N N . GLY A 1 71 ? 2.279 -2.951 -14.641 1 97.75 71 GLY A N 1
ATOM 583 C CA . GLY A 1 71 ? 2.611 -3.6 -13.383 1 97.75 71 GLY A CA 1
ATOM 584 C C . GLY A 1 71 ? 1.926 -4.938 -13.203 1 97.75 71 GLY A C 1
ATOM 585 O O . GLY A 1 71 ? 2.023 -5.555 -12.141 1 97.75 71 GLY A O 1
ATOM 586 N N . GLU A 1 72 ? 1.217 -5.367 -14.242 1 97.31 72 GLU A N 1
ATOM 587 C CA . GLU A 1 72 ? 0.397 -6.57 -14.117 1 97.31 72 GLU A CA 1
ATOM 588 C C . GLU A 1 72 ? 0.815 -7.633 -15.133 1 97.31 72 GLU A C 1
ATOM 590 O O . GLU A 1 72 ? 1.046 -7.32 -16.297 1 97.31 72 GLU A O 1
ATOM 595 N N . CYS A 1 73 ? 0.956 -8.844 -14.719 1 96.25 73 CYS A N 1
ATOM 596 C CA . CYS A 1 73 ? 1.05 -9.969 -15.648 1 96.25 73 CYS A CA 1
ATOM 597 C C . CYS A 1 73 ? 0.393 -11.211 -15.07 1 96.25 73 CYS A C 1
ATOM 599 O O . CYS A 1 73 ? 0.313 -11.367 -13.852 1 96.25 73 CYS A O 1
ATOM 601 N N . LEU A 1 74 ? -0.139 -12.047 -15.93 1 97.12 74 LEU A N 1
ATOM 602 C CA . LEU A 1 74 ? -0.893 -13.25 -15.578 1 97.12 74 LEU A CA 1
ATOM 603 C C . LEU A 1 74 ? -0.315 -14.469 -16.281 1 97.12 74 LEU A C 1
ATOM 605 O O . LEU A 1 74 ? -0.006 -14.422 -17.469 1 97.12 74 LEU A O 1
ATOM 609 N N . TYR A 1 75 ? -0.089 -15.523 -15.5 1 97.94 75 TYR A N 1
ATOM 610 C CA . TYR A 1 75 ? 0.359 -16.812 -16.016 1 97.94 75 TYR A CA 1
ATOM 611 C C . TYR A 1 75 ? -0.716 -17.875 -15.836 1 97.94 75 TYR A C 1
ATOM 613 O O . TYR A 1 75 ? -1.426 -17.891 -14.828 1 97.94 75 TYR A O 1
ATOM 621 N N . ALA A 1 76 ? -0.82 -18.719 -16.797 1 97.88 76 ALA A N 1
ATOM 622 C CA . ALA A 1 76 ? -1.514 -20 -16.609 1 97.88 76 ALA A CA 1
ATOM 623 C C . ALA A 1 76 ? -0.582 -21.047 -16.016 1 97.88 76 ALA A C 1
ATOM 625 O O . ALA A 1 76 ? 0.565 -21.188 -16.453 1 97.88 76 ALA A O 1
ATOM 626 N N . ILE A 1 77 ? -1.062 -21.75 -15.039 1 98.31 77 ILE A N 1
ATOM 627 C CA . ILE A 1 77 ? -0.295 -22.844 -14.438 1 98.31 77 ILE A CA 1
ATOM 628 C C . ILE A 1 77 ? -0.652 -24.156 -15.117 1 98.31 77 ILE A C 1
ATOM 630 O O . ILE A 1 77 ? -1.803 -24.594 -15.062 1 98.31 77 ILE A O 1
ATOM 634 N N . ILE A 1 78 ? 0.316 -24.797 -15.695 1 97.06 78 ILE A N 1
ATOM 635 C CA . ILE A 1 78 ? 0.108 -26.062 -16.391 1 97.06 78 ILE A CA 1
ATOM 636 C C . ILE A 1 78 ? 0.802 -27.188 -15.617 1 97.06 78 ILE A C 1
ATOM 638 O O . ILE A 1 78 ? 2.006 -27.125 -15.359 1 97.06 78 ILE A O 1
ATOM 642 N N . ASP A 1 79 ? 0.038 -28.172 -15.219 1 96.69 79 ASP A N 1
ATOM 643 C CA . ASP A 1 79 ? 0.601 -29.359 -14.602 1 96.69 79 ASP A CA 1
ATOM 644 C C . ASP A 1 79 ? 1.178 -30.312 -15.648 1 96.69 79 ASP A C 1
ATOM 646 O O . ASP A 1 79 ? 0.432 -30.984 -16.359 1 96.69 79 ASP A O 1
ATOM 650 N N . LYS A 1 80 ? 2.42 -30.453 -15.672 1 94 80 LYS A N 1
ATOM 651 C CA . LYS A 1 80 ? 3.09 -31.234 -16.703 1 94 80 LYS A CA 1
ATOM 652 C C . LYS A 1 80 ? 2.984 -32.75 -16.422 1 94 80 LYS A C 1
ATOM 654 O O . LYS A 1 80 ? 3.268 -33.562 -17.281 1 94 80 LYS A O 1
ATOM 659 N N . THR A 1 81 ? 2.605 -33.062 -15.25 1 91.5 81 THR A N 1
ATOM 660 C CA . THR A 1 81 ? 2.559 -34.469 -14.859 1 91.5 81 THR A CA 1
ATOM 661 C C . THR A 1 81 ? 1.183 -35.062 -15.148 1 91.5 81 THR A C 1
ATOM 663 O O . THR A 1 81 ? 0.961 -36.25 -14.938 1 91.5 81 THR A O 1
ATOM 666 N N . TYR A 1 82 ? 0.313 -34.188 -15.602 1 84.19 82 TYR A N 1
ATOM 667 C CA . TYR A 1 82 ? -1.05 -34.656 -15.844 1 84.19 82 TYR A CA 1
ATOM 668 C C . TYR A 1 82 ? -1.082 -35.719 -16.938 1 84.19 82 TYR A C 1
ATOM 670 O O . TYR A 1 82 ? -0.49 -35.531 -18 1 84.19 82 TYR A O 1
ATOM 678 N N . THR A 1 83 ? -1.531 -36.906 -16.609 1 77.06 83 THR A N 1
ATOM 679 C CA . THR A 1 83 ? -1.736 -37.969 -17.562 1 77.06 83 THR A CA 1
ATOM 680 C C . THR A 1 83 ? -3.225 -38.25 -17.781 1 77.06 83 THR A C 1
ATOM 682 O O . THR A 1 83 ? -3.957 -38.5 -16.812 1 77.06 83 THR A O 1
ATOM 685 N N . PRO A 1 84 ? -3.756 -38 -18.875 1 65.25 84 PRO A N 1
ATOM 686 C CA . PRO A 1 84 ? -5.176 -38.25 -19.109 1 65.25 84 PRO A CA 1
ATOM 687 C C . PRO A 1 84 ? -5.594 -39.656 -18.703 1 65.25 84 PRO A C 1
ATOM 689 O O . PRO A 1 84 ? -4.859 -40.625 -18.953 1 65.25 84 PRO A O 1
ATOM 692 N N . GLU A 1 85 ? -5.875 -39.969 -17.469 1 52.56 85 GLU A N 1
ATOM 693 C CA . GLU A 1 85 ? -6.383 -41.281 -17.109 1 52.56 85 GLU A CA 1
ATOM 694 C C . GLU A 1 85 ? -7.496 -41.75 -18.047 1 52.56 85 GLU A C 1
ATOM 696 O O . GLU A 1 85 ? -8.305 -40.938 -18.484 1 52.56 85 GLU A O 1
ATOM 701 N N . GLY A 1 86 ? -7.535 -43.281 -18.375 1 52.28 86 GLY A N 1
ATOM 702 C CA . GLY A 1 86 ? -8.414 -44.312 -18.922 1 52.28 86 GLY A CA 1
ATOM 703 C C . GLY A 1 86 ? -9.141 -43.844 -20.172 1 52.28 86 GLY A C 1
ATOM 704 O O . GLY A 1 86 ? -10.086 -44.5 -20.625 1 52.28 86 GLY A O 1
ATOM 705 N N . GLN A 1 87 ? -9.211 -42.469 -20.406 1 47.91 87 GLN A N 1
ATOM 706 C CA . GLN A 1 87 ? -10.18 -42.375 -21.5 1 47.91 87 GLN A CA 1
ATOM 707 C C . GLN A 1 87 ? -9.602 -42.969 -22.781 1 47.91 87 GLN A C 1
ATOM 709 O O . GLN A 1 87 ? -8.43 -42.781 -23.094 1 47.91 87 GLN A O 1
ATOM 714 N N . GLY A 1 88 ? -10.117 -44.031 -23.188 1 46.47 88 GLY A N 1
ATOM 715 C CA . GLY A 1 88 ? -9.93 -44.688 -24.469 1 46.47 88 GLY A CA 1
ATOM 716 C C . GLY A 1 88 ? -9.469 -43.719 -25.562 1 46.47 88 GLY A C 1
ATOM 717 O O . GLY A 1 88 ? -9.539 -42.5 -25.391 1 46.47 88 GLY A O 1
ATOM 718 N N . GLN A 1 89 ? -8.602 -44.219 -26.516 1 48.53 89 GLN A N 1
ATOM 719 C CA . GLN A 1 89 ? -8.016 -43.656 -27.703 1 48.53 89 GLN A CA 1
ATOM 720 C C . GLN A 1 89 ? -8.859 -42.469 -28.234 1 48.53 89 GLN A C 1
ATOM 722 O O . GLN A 1 89 ? -8.375 -41.656 -29.016 1 48.53 89 GLN A O 1
ATOM 727 N N . ASN A 1 90 ? -10.133 -42.594 -28.109 1 47.22 90 ASN A N 1
ATOM 728 C CA . ASN A 1 90 ? -11.016 -41.812 -28.969 1 47.22 90 ASN A CA 1
ATOM 729 C C . ASN A 1 90 ? -11.398 -40.5 -28.297 1 47.22 90 ASN A C 1
ATOM 731 O O . ASN A 1 90 ? -12.258 -39.75 -28.781 1 47.22 90 ASN A O 1
ATOM 735 N N . GLN A 1 91 ? -11.227 -40.281 -26.922 1 49.25 91 GLN A N 1
ATOM 736 C CA . GLN A 1 91 ? -11.789 -39.031 -26.438 1 49.25 91 GLN A CA 1
ATOM 737 C C . GLN A 1 91 ? -10.758 -37.906 -26.516 1 49.25 91 GLN A C 1
ATOM 739 O O . GLN A 1 91 ? -9.617 -38.062 -26.094 1 49.25 91 GLN A O 1
ATOM 744 N N . GLU A 1 92 ? -10.984 -36.969 -27.359 1 50.47 92 GLU A N 1
ATOM 745 C CA . GLU A 1 92 ? -10.258 -35.719 -27.578 1 50.47 92 GLU A CA 1
ATOM 746 C C . GLU A 1 92 ? -9.781 -35.125 -26.25 1 50.47 92 GLU A C 1
ATOM 748 O O . GLU A 1 92 ? -10.578 -34.938 -25.328 1 50.47 92 GLU A O 1
ATOM 753 N N . GLN A 1 93 ? -8.586 -35.312 -25.891 1 55.22 93 GLN A N 1
ATOM 754 C CA . GLN A 1 93 ? -7.898 -34.75 -24.734 1 55.22 93 GLN A CA 1
ATOM 755 C C . GLN A 1 93 ? -8.289 -33.281 -24.516 1 55.22 93 GLN A C 1
ATOM 757 O O . GLN A 1 93 ? -8.211 -32.469 -25.453 1 55.22 93 GLN A O 1
ATOM 762 N N . ASP A 1 94 ? -9.086 -33 -23.484 1 64.94 94 ASP A N 1
ATOM 763 C CA . ASP A 1 94 ? -9.336 -31.609 -23.109 1 64.94 94 ASP A CA 1
ATOM 764 C C . ASP A 1 94 ? -8.031 -30.844 -22.969 1 64.94 94 ASP A C 1
ATOM 766 O O . ASP A 1 94 ? -7.211 -31.141 -22.109 1 64.94 94 ASP A O 1
ATOM 770 N N . PRO A 1 95 ? -7.633 -30.141 -24.078 1 62.03 95 PRO A N 1
ATOM 771 C CA . PRO A 1 95 ? -6.371 -29.391 -24.094 1 62.03 95 PRO A CA 1
ATOM 772 C C . PRO A 1 95 ? -6.156 -28.594 -22.797 1 62.03 95 PRO A C 1
ATOM 774 O O . PRO A 1 95 ? -5.023 -28.219 -22.484 1 62.03 95 PRO A O 1
ATOM 777 N N . SER A 1 96 ? -7.172 -28.484 -22.047 1 73.12 96 SER A N 1
ATOM 778 C CA . SER A 1 96 ? -7.035 -27.672 -20.844 1 73.12 96 SER A CA 1
ATOM 779 C C . SER A 1 96 ? -7.082 -28.531 -19.578 1 73.12 96 SER A C 1
ATOM 781 O O . SER A 1 96 ? -7.148 -28 -18.469 1 73.12 96 SER A O 1
ATOM 783 N N . ALA A 1 97 ? -6.992 -29.875 -19.812 1 83.81 97 ALA A N 1
ATOM 784 C CA . ALA A 1 97 ? -7.137 -30.75 -18.641 1 83.81 97 ALA A CA 1
ATOM 785 C C . ALA A 1 97 ? -6.012 -30.516 -17.641 1 83.81 97 ALA A C 1
ATOM 787 O O . ALA A 1 97 ? -6.211 -30.656 -16.438 1 83.81 97 ALA A O 1
ATOM 788 N N . ASN A 1 98 ? -4.93 -30.078 -18.156 1 93.44 98 ASN A N 1
ATOM 789 C CA . ASN A 1 98 ? -3.777 -29.891 -17.281 1 93.44 98 ASN A CA 1
ATOM 790 C C . ASN A 1 98 ? -3.633 -28.438 -16.844 1 93.44 98 ASN A C 1
ATOM 792 O O . ASN A 1 98 ? -2.664 -28.078 -16.172 1 93.44 98 ASN A O 1
ATOM 796 N N . TYR A 1 99 ? -4.586 -27.578 -17.25 1 96.56 99 TYR A N 1
ATOM 797 C CA . TYR A 1 99 ? -4.633 -26.203 -16.766 1 96.56 99 TYR A CA 1
ATOM 798 C C . TYR A 1 99 ? -5.062 -26.141 -15.312 1 96.56 99 TYR A C 1
ATOM 800 O O . TYR A 1 99 ? -6.238 -26.344 -14.992 1 96.56 99 TYR A O 1
ATOM 808 N N . ALA A 1 100 ? -4.121 -25.828 -14.391 1 97.44 100 ALA A N 1
ATOM 809 C CA . ALA A 1 100 ? -4.293 -26.078 -12.969 1 97.44 100 ALA A CA 1
ATOM 810 C C . ALA A 1 100 ? -4.688 -24.812 -12.227 1 97.44 100 ALA A C 1
ATOM 812 O O . ALA A 1 100 ? -5.031 -24.844 -11.047 1 97.44 100 ALA A O 1
ATOM 813 N N . GLY A 1 101 ? -4.59 -23.672 -12.852 1 97.56 101 GLY A N 1
ATOM 814 C CA . GLY A 1 101 ? -4.914 -22.406 -12.219 1 97.56 101 GLY A CA 1
ATOM 815 C C . GLY A 1 101 ? -4.148 -21.234 -12.805 1 97.56 101 GLY A C 1
ATOM 816 O O . GLY A 1 101 ? -3.676 -21.297 -13.945 1 97.56 101 GLY A O 1
ATOM 817 N N . THR A 1 102 ? -4.129 -20.109 -12.109 1 97.44 102 THR A N 1
ATOM 818 C CA . THR A 1 102 ? -3.422 -18.922 -12.547 1 97.44 102 THR A CA 1
ATOM 819 C C . THR A 1 102 ? -2.566 -18.359 -11.414 1 97.44 102 THR A C 1
ATOM 821 O O . THR A 1 102 ? -2.869 -18.562 -10.234 1 97.44 102 THR A O 1
ATOM 824 N N . ILE A 1 103 ? -1.532 -17.75 -11.758 1 98.31 103 ILE A N 1
ATOM 825 C CA . ILE A 1 103 ? -0.659 -17.016 -10.852 1 98.31 103 ILE A CA 1
ATOM 826 C C . ILE A 1 103 ? -0.255 -15.68 -11.477 1 98.31 103 ILE A C 1
ATOM 828 O O . ILE A 1 103 ? -0.078 -15.594 -12.695 1 98.31 103 ILE A O 1
ATOM 832 N N . ALA A 1 104 ? -0.179 -14.648 -10.656 1 97.5 104 ALA A N 1
ATOM 833 C CA . ALA A 1 104 ? 0.002 -13.305 -11.203 1 97.5 104 ALA A CA 1
ATOM 834 C C . ALA A 1 104 ? 1.062 -12.531 -10.43 1 97.5 104 ALA A C 1
ATOM 836 O O . ALA A 1 104 ? 1.327 -12.828 -9.258 1 97.5 104 ALA A O 1
ATOM 837 N N . LEU A 1 105 ? 1.785 -11.656 -11.078 1 98.19 105 LEU A N 1
ATOM 838 C CA . LEU A 1 105 ? 2.463 -10.516 -10.469 1 98.19 105 LEU A CA 1
ATOM 839 C C . LEU A 1 105 ? 1.617 -9.25 -10.594 1 98.19 105 LEU A C 1
ATOM 841 O O . LEU A 1 105 ? 1.123 -8.938 -11.68 1 98.19 105 LEU A O 1
ATOM 845 N N . SER A 1 106 ? 1.378 -8.602 -9.508 1 97.06 106 SER A N 1
ATOM 846 C CA . SER A 1 106 ? 0.564 -7.395 -9.469 1 97.06 106 SER A CA 1
ATOM 847 C C . SER A 1 106 ? 1.31 -6.246 -8.797 1 97.06 106 SER A C 1
ATOM 849 O O . SER A 1 106 ? 2.252 -6.473 -8.031 1 97.06 106 SER A O 1
ATOM 851 N N . ASN A 1 107 ? 0.868 -5.043 -9.156 1 97 107 ASN A N 1
ATOM 852 C CA . ASN A 1 107 ? 1.461 -3.855 -8.555 1 97 107 ASN A CA 1
ATOM 853 C C . ASN A 1 107 ? 2.982 -3.863 -8.68 1 97 107 ASN A C 1
ATOM 855 O O . ASN A 1 107 ? 3.689 -3.502 -7.738 1 97 107 ASN A O 1
ATOM 859 N N . THR A 1 108 ? 3.461 -4.359 -9.781 1 98.38 108 THR A N 1
ATOM 860 C CA . THR A 1 108 ? 4.898 -4.352 -10.023 1 98.38 108 THR A CA 1
ATOM 861 C C . THR A 1 108 ? 5.398 -2.934 -10.281 1 98.38 108 THR A C 1
ATOM 863 O O . THR A 1 108 ? 4.801 -2.189 -11.062 1 98.38 108 THR A O 1
ATOM 866 N N . ASN A 1 109 ? 6.367 -2.529 -9.594 1 97.88 109 ASN A N 1
ATOM 867 C CA . ASN A 1 109 ? 6.938 -1.188 -9.68 1 97.88 109 ASN A CA 1
ATOM 868 C C . ASN A 1 109 ? 8.445 -1.231 -9.922 1 97.88 109 ASN A C 1
ATOM 870 O O . ASN A 1 109 ? 9.211 -1.631 -9.047 1 97.88 109 ASN A O 1
ATOM 874 N N . THR A 1 110 ? 8.883 -0.82 -11.102 1 96.88 110 THR A N 1
ATOM 875 C CA . THR A 1 110 ? 10.289 -0.891 -11.477 1 96.88 110 THR A CA 1
ATOM 876 C C . THR A 1 110 ? 11.109 0.123 -10.68 1 96.88 110 THR A C 1
ATOM 878 O O . THR A 1 110 ? 12.281 -0.113 -10.391 1 96.88 110 THR A O 1
ATOM 881 N N . ASP A 1 111 ? 10.492 1.274 -10.305 1 94.38 111 ASP A N 1
ATOM 882 C CA . ASP A 1 111 ? 11.203 2.283 -9.523 1 94.38 111 ASP A CA 1
ATOM 883 C C . ASP A 1 111 ? 11.547 1.765 -8.133 1 94.38 111 ASP A C 1
ATOM 885 O O . ASP A 1 111 ? 12.648 1.99 -7.633 1 94.38 111 ASP A O 1
ATOM 889 N N . ASN A 1 112 ? 10.641 1.061 -7.547 1 96.75 112 ASN A N 1
ATOM 890 C CA . ASN A 1 112 ? 10.844 0.53 -6.203 1 96.75 112 ASN A CA 1
ATOM 891 C C . ASN A 1 112 ? 11.406 -0.889 -6.238 1 96.75 112 ASN A C 1
ATOM 893 O O . ASN A 1 112 ? 11.797 -1.435 -5.207 1 96.75 112 ASN A O 1
ATOM 897 N N . ALA A 1 113 ? 11.391 -1.53 -7.43 1 97.12 113 ALA A N 1
ATOM 898 C CA . ALA A 1 113 ? 11.82 -2.912 -7.617 1 97.12 113 ALA A CA 1
ATOM 899 C C . ALA A 1 113 ? 11.062 -3.855 -6.691 1 97.12 113 ALA A C 1
ATOM 901 O O . ALA A 1 113 ? 11.664 -4.617 -5.93 1 97.12 113 ALA A O 1
ATOM 902 N N . SER A 1 114 ? 9.812 -3.814 -6.797 1 98.62 114 SER A N 1
ATOM 903 C CA . SER A 1 114 ? 8.938 -4.613 -5.945 1 98.62 114 SER A CA 1
ATOM 904 C C . SER A 1 114 ? 7.754 -5.164 -6.73 1 98.62 114 SER A C 1
ATOM 906 O O . SER A 1 114 ? 7.41 -4.645 -7.793 1 98.62 114 SER A O 1
ATOM 908 N N . THR A 1 115 ? 7.148 -6.223 -6.27 1 98.75 115 THR A N 1
ATOM 909 C CA . THR A 1 115 ? 5.969 -6.82 -6.887 1 98.75 115 THR A CA 1
ATOM 910 C C . THR A 1 115 ? 5.16 -7.609 -5.859 1 98.75 115 THR A C 1
ATOM 912 O O . THR A 1 115 ? 5.57 -7.734 -4.703 1 98.75 115 THR A O 1
ATOM 915 N N . GLU A 1 116 ? 3.971 -8.031 -6.215 1 98.81 116 GLU A N 1
ATOM 916 C CA . GLU A 1 116 ? 3.062 -8.836 -5.402 1 98.81 116 GLU A CA 1
ATOM 917 C C . GLU A 1 116 ? 2.633 -10.102 -6.141 1 98.81 116 GLU A C 1
ATOM 919 O O . GLU A 1 116 ? 2.342 -10.055 -7.336 1 98.81 116 GLU A O 1
ATOM 924 N N . ILE A 1 117 ? 2.641 -11.18 -5.426 1 98.56 117 ILE A N 1
ATOM 925 C CA . ILE A 1 117 ? 2.227 -12.445 -6.023 1 98.56 117 ILE A CA 1
ATOM 926 C C . ILE A 1 117 ? 0.801 -12.781 -5.594 1 98.56 117 ILE A C 1
ATOM 928 O O . ILE A 1 117 ? 0.443 -12.602 -4.426 1 98.56 117 ILE A O 1
ATOM 932 N N . GLY A 1 118 ? -0.016 -13.203 -6.465 1 97.19 118 GLY A N 1
ATOM 933 C CA . GLY A 1 118 ? -1.321 -13.797 -6.238 1 97.19 118 GLY A CA 1
ATOM 934 C C . GLY A 1 118 ? -1.523 -15.094 -7 1 97.19 118 GLY A C 1
ATOM 935 O O . GLY A 1 118 ? -1.023 -15.25 -8.117 1 97.19 118 GLY A O 1
ATOM 936 N N . ILE A 1 119 ? -2.32 -16 -6.426 1 97.62 119 ILE A N 1
ATOM 937 C CA . ILE A 1 119 ? -2.439 -17.312 -7.051 1 97.62 119 ILE A CA 1
ATOM 938 C C . ILE A 1 119 ? -3.84 -17.875 -6.809 1 97.62 119 ILE A C 1
ATOM 940 O O . ILE A 1 119 ? -4.441 -17.625 -5.758 1 97.62 119 ILE A O 1
ATOM 944 N N . VAL A 1 120 ? -4.367 -18.531 -7.777 1 96.56 120 VAL A N 1
ATOM 945 C CA . VAL A 1 120 ? -5.586 -19.328 -7.699 1 96.56 120 VAL A CA 1
ATOM 946 C C . VAL A 1 120 ? -5.32 -20.734 -8.242 1 96.56 120 VAL A C 1
ATOM 948 O O . VAL A 1 120 ? -4.902 -20.875 -9.398 1 96.56 120 VAL A O 1
ATOM 951 N N . ILE A 1 121 ? -5.488 -21.703 -7.48 1 97.19 121 ILE A N 1
ATOM 952 C CA . ILE A 1 121 ? -5.34 -23.094 -7.891 1 97.19 121 ILE A CA 1
ATOM 953 C C . ILE A 1 121 ? -6.711 -23.766 -7.945 1 97.19 121 ILE A C 1
ATOM 955 O O . ILE A 1 121 ? -7.5 -23.656 -7.004 1 97.19 121 ILE A O 1
ATOM 959 N N . PHE A 1 122 ? -6.996 -24.438 -9.07 1 96.69 122 PHE A N 1
ATOM 960 C CA . PHE A 1 122 ? -8.266 -25.141 -9.195 1 96.69 122 PHE A CA 1
ATOM 961 C C . PHE A 1 122 ? -8.344 -26.297 -8.203 1 96.69 122 PHE A C 1
ATOM 963 O O . PHE A 1 122 ? -7.324 -26.906 -7.871 1 96.69 122 PHE A O 1
ATOM 970 N N . PRO A 1 123 ? -9.523 -26.609 -7.766 1 95.88 123 PRO A N 1
ATOM 971 C CA . PRO A 1 123 ? -9.711 -27.578 -6.676 1 95.88 123 PRO A CA 1
ATOM 972 C C . PRO A 1 123 ? -9.031 -28.906 -6.949 1 95.88 123 PRO A C 1
ATOM 974 O O . PRO A 1 123 ? -8.398 -29.484 -6.055 1 95.88 123 PRO A O 1
ATOM 977 N N . SER A 1 124 ? -9.047 -29.406 -8.172 1 93.62 124 SER A N 1
ATOM 978 C CA . SER A 1 124 ? -8.492 -30.719 -8.516 1 93.62 124 SER A CA 1
ATOM 979 C C . SER A 1 124 ? -6.98 -30.734 -8.336 1 93.62 124 SER A C 1
ATOM 981 O O . SER A 1 124 ? -6.371 -31.812 -8.281 1 93.62 124 SER A O 1
ATOM 983 N N . PHE A 1 125 ? -6.434 -29.578 -8.258 1 95.5 125 PHE A N 1
ATOM 984 C CA . PHE A 1 125 ? -4.977 -29.484 -8.195 1 95.5 125 PHE A CA 1
ATOM 985 C C . PHE A 1 125 ? -4.523 -28.969 -6.84 1 95.5 125 PHE A C 1
ATOM 987 O O . PHE A 1 125 ? -3.332 -28.719 -6.629 1 95.5 125 PHE A O 1
ATOM 994 N N . GLN A 1 126 ? -5.387 -28.703 -5.895 1 94.75 126 GLN A N 1
ATOM 995 C CA . GLN A 1 126 ? -5.027 -28.234 -4.562 1 94.75 126 GLN A CA 1
ATOM 996 C C . GLN A 1 126 ? -4.434 -29.359 -3.719 1 94.75 126 GLN A C 1
ATOM 998 O O . GLN A 1 126 ? -4.777 -30.531 -3.904 1 94.75 126 GLN A O 1
ATOM 1003 N N . ARG A 1 127 ? -3.549 -28.953 -2.803 1 93.5 127 ARG A N 1
ATOM 1004 C CA . ARG A 1 127 ? -2.852 -29.891 -1.931 1 93.5 127 ARG A CA 1
ATOM 1005 C C . ARG A 1 127 ? -2.008 -30.875 -2.742 1 93.5 127 ARG A C 1
ATOM 1007 O O . ARG A 1 127 ? -1.949 -32.062 -2.424 1 93.5 127 ARG A O 1
ATOM 1014 N N . THR A 1 128 ? -1.581 -30.453 -3.855 1 93.38 128 THR A N 1
ATOM 1015 C CA . THR A 1 128 ? -0.609 -31.141 -4.688 1 93.38 128 THR A CA 1
ATOM 1016 C C . THR A 1 128 ? 0.686 -30.344 -4.797 1 93.38 128 THR A C 1
ATOM 1018 O O . THR A 1 128 ? 0.902 -29.406 -4.031 1 93.38 128 THR A O 1
ATOM 1021 N N . HIS A 1 129 ? 1.529 -30.703 -5.773 1 95.06 129 HIS A N 1
ATOM 1022 C CA . HIS A 1 129 ? 2.814 -30.047 -5.988 1 95.06 129 HIS A CA 1
ATOM 1023 C C . HIS A 1 129 ? 2.645 -28.734 -6.727 1 95.06 129 HIS A C 1
ATOM 1025 O O . HIS A 1 129 ? 3.586 -27.938 -6.82 1 95.06 129 HIS A O 1
ATOM 1031 N N . VAL A 1 130 ? 1.499 -28.406 -7.145 1 96.38 130 VAL A N 1
ATOM 1032 C CA . VAL A 1 130 ? 1.274 -27.375 -8.156 1 96.38 130 VAL A CA 1
ATOM 1033 C C . VAL A 1 130 ? 1.565 -26 -7.562 1 96.38 130 VAL A C 1
ATOM 1035 O O . VAL A 1 130 ? 2.385 -25.25 -8.094 1 96.38 130 VAL A O 1
ATOM 1038 N N . ALA A 1 131 ? 0.99 -25.688 -6.422 1 96.81 131 ALA A N 1
ATOM 1039 C CA . ALA A 1 131 ? 1.121 -24.344 -5.855 1 96.81 131 ALA A CA 1
ATOM 1040 C C . ALA A 1 131 ? 2.57 -24.047 -5.488 1 96.81 131 ALA A C 1
ATOM 1042 O O . ALA A 1 131 ? 3.107 -23 -5.863 1 96.81 131 ALA A O 1
ATOM 1043 N N . SER A 1 132 ? 3.184 -24.953 -4.77 1 96.88 132 SER A N 1
ATOM 1044 C CA . SER A 1 132 ? 4.547 -24.719 -4.309 1 96.88 132 SER A CA 1
ATOM 1045 C C . SER A 1 132 ? 5.504 -24.531 -5.484 1 96.88 132 SER A C 1
ATOM 1047 O O . SER A 1 132 ? 6.367 -23.656 -5.457 1 96.88 132 SER A O 1
ATOM 1049 N N . ASN A 1 133 ? 5.312 -25.391 -6.496 1 97.5 133 ASN A N 1
ATOM 1050 C CA . ASN A 1 133 ? 6.184 -25.266 -7.664 1 97.5 133 ASN A CA 1
ATOM 1051 C C . ASN A 1 133 ? 5.93 -23.969 -8.43 1 97.5 133 ASN A C 1
ATOM 1053 O O . ASN A 1 133 ? 6.871 -23.312 -8.859 1 97.5 133 ASN A O 1
ATOM 1057 N N . ALA A 1 134 ? 4.676 -23.594 -8.625 1 98.06 134 ALA A N 1
ATOM 1058 C CA . ALA A 1 134 ? 4.336 -22.359 -9.336 1 98.06 134 ALA A CA 1
ATOM 1059 C C . ALA A 1 134 ? 4.918 -21.141 -8.625 1 98.06 134 ALA A C 1
ATOM 1061 O O . ALA A 1 134 ? 5.559 -20.297 -9.25 1 98.06 134 ALA A O 1
ATOM 1062 N N . ILE A 1 135 ? 4.719 -21.062 -7.305 1 98.44 135 ILE A N 1
ATOM 1063 C CA . ILE A 1 135 ? 5.199 -19.938 -6.512 1 98.44 135 ILE A CA 1
ATOM 1064 C C . ILE A 1 135 ? 6.727 -19.922 -6.52 1 98.44 135 ILE A C 1
ATOM 1066 O O . ILE A 1 135 ? 7.336 -18.859 -6.668 1 98.44 135 ILE A O 1
ATOM 1070 N N . GLY A 1 136 ? 7.301 -21.078 -6.328 1 98.19 136 GLY A N 1
ATOM 1071 C CA . GLY A 1 136 ? 8.758 -21.156 -6.336 1 98.19 136 GLY A CA 1
ATOM 1072 C C . G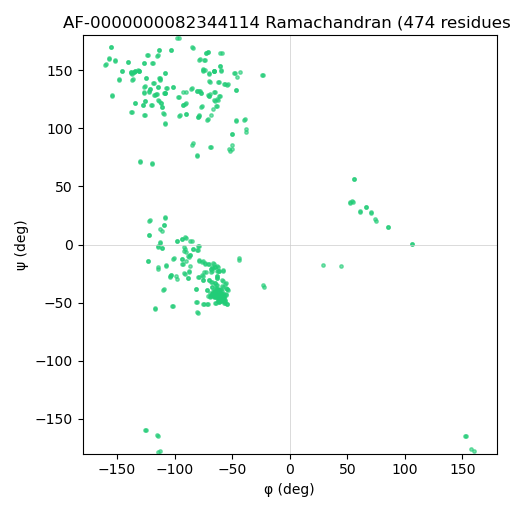LY A 1 136 ? 9.375 -20.641 -7.629 1 98.19 136 GLY A C 1
ATOM 1073 O O . GLY A 1 136 ? 10.367 -19.922 -7.602 1 98.19 136 GLY A O 1
ATOM 1074 N N . LEU A 1 137 ? 8.812 -21.062 -8.789 1 98.12 137 LEU A N 1
ATOM 1075 C CA . LEU A 1 137 ? 9.289 -20.609 -10.086 1 98.12 137 LEU A CA 1
ATOM 1076 C C . LEU A 1 137 ? 9.219 -19.094 -10.18 1 98.12 137 LEU A C 1
ATOM 1078 O O . LEU A 1 137 ? 10.148 -18.453 -10.68 1 98.12 137 LEU A O 1
ATOM 1082 N N . LEU A 1 138 ? 8.148 -18.516 -9.703 1 98.38 138 LEU A N 1
ATOM 1083 C CA . LEU A 1 138 ? 7.973 -17.062 -9.797 1 98.38 138 LEU A CA 1
ATOM 1084 C C . LEU A 1 138 ? 8.914 -16.344 -8.836 1 98.38 138 LEU A C 1
ATOM 1086 O O . LEU A 1 138 ? 9.43 -15.273 -9.156 1 98.38 138 LEU A O 1
ATOM 1090 N N . LEU A 1 139 ? 9.102 -16.891 -7.637 1 98.69 139 LEU A N 1
ATOM 1091 C CA .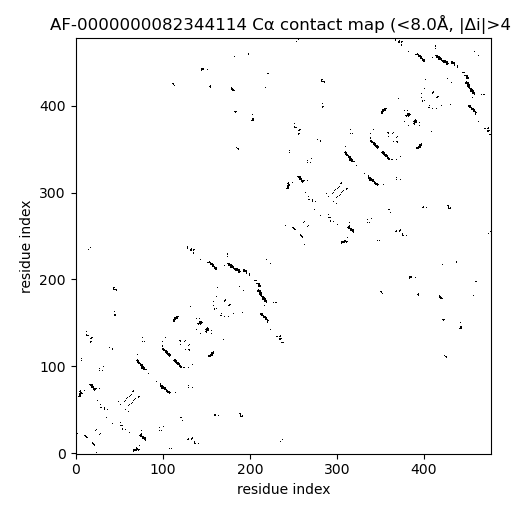 LEU A 1 139 ? 10.031 -16.312 -6.68 1 98.69 139 LEU A CA 1
ATOM 1092 C C . LEU A 1 139 ? 11.453 -16.297 -7.234 1 98.69 139 LEU A C 1
ATOM 1094 O O . LEU A 1 139 ? 12.172 -15.305 -7.102 1 98.69 139 LEU A O 1
ATOM 1098 N N . ARG A 1 140 ? 11.844 -17.391 -7.863 1 98.25 140 ARG A N 1
ATOM 1099 C CA . ARG A 1 140 ? 13.156 -17.422 -8.5 1 98.25 140 ARG A CA 1
ATOM 1100 C C . ARG A 1 140 ? 13.273 -16.344 -9.578 1 98.25 140 ARG A C 1
ATOM 1102 O O . ARG A 1 140 ? 14.273 -15.633 -9.648 1 98.25 140 ARG A O 1
ATOM 1109 N N . TYR A 1 141 ? 12.281 -16.281 -10.367 1 98.62 141 TYR A N 1
ATOM 1110 C CA . TYR A 1 141 ? 12.305 -15.32 -11.453 1 98.62 141 TYR A CA 1
ATOM 1111 C C . TYR A 1 141 ? 12.406 -13.898 -10.922 1 98.62 141 TYR A C 1
ATOM 1113 O O . TYR A 1 141 ? 13.18 -13.086 -11.43 1 98.62 141 TYR A O 1
ATOM 1121 N N . THR A 1 142 ? 11.695 -13.562 -9.891 1 98.69 142 THR A N 1
ATOM 1122 C CA . THR A 1 142 ? 11.594 -12.195 -9.398 1 98.69 142 THR A CA 1
ATOM 1123 C C . THR A 1 142 ? 12.797 -11.836 -8.539 1 98.69 142 THR A C 1
ATOM 1125 O O . THR A 1 142 ? 13.367 -10.75 -8.68 1 98.69 142 THR A O 1
ATOM 1128 N N . LEU A 1 143 ? 13.32 -12.789 -7.691 1 98.75 143 LEU A N 1
ATOM 1129 C CA . LEU A 1 143 ? 14.281 -12.422 -6.656 1 98.75 143 LEU A CA 1
ATOM 1130 C C . LEU A 1 143 ? 15.695 -12.828 -7.059 1 98.75 143 LEU A C 1
ATOM 1132 O O . LEU A 1 143 ? 16.672 -12.234 -6.594 1 98.75 143 LEU A O 1
ATOM 1136 N N . ASP A 1 144 ? 15.82 -13.836 -7.859 1 98.62 144 ASP A N 1
ATOM 1137 C CA . ASP A 1 144 ? 17.172 -14.188 -8.297 1 98.62 144 ASP A CA 1
ATOM 1138 C C . ASP A 1 144 ? 17.828 -13.023 -9.031 1 98.62 144 ASP A C 1
ATOM 1140 O O . ASP A 1 144 ? 17.156 -12.234 -9.695 1 98.62 144 ASP A O 1
ATOM 1144 N N . PRO A 1 145 ? 19.156 -12.945 -8.922 1 98.19 145 PRO A N 1
ATOM 1145 C CA . PRO A 1 145 ? 19.859 -11.906 -9.672 1 98.19 145 PRO A CA 1
ATOM 1146 C C . PRO A 1 145 ? 19.875 -12.172 -11.18 1 98.19 145 PRO A C 1
ATOM 1148 O O . PRO A 1 145 ? 19.578 -13.289 -11.609 1 98.19 145 PRO A O 1
ATOM 1151 N N . PRO A 1 146 ? 20.234 -11.117 -11.922 1 97.38 146 PRO A N 1
ATOM 1152 C CA . PRO A 1 146 ? 20.281 -11.297 -13.375 1 97.38 146 PRO A CA 1
ATOM 1153 C C . PRO A 1 146 ? 21.25 -12.406 -13.797 1 97.38 146 PRO A C 1
ATOM 1155 O O . PRO A 1 146 ? 21 -13.086 -14.797 1 97.38 146 PRO A O 1
ATOM 1158 N N . SER A 1 147 ? 22.281 -12.648 -13.094 1 97.19 147 SER A N 1
ATOM 1159 C CA . SER A 1 147 ? 23.234 -13.703 -13.398 1 97.19 147 SER A CA 1
ATOM 1160 C C . SER A 1 147 ? 22.578 -15.078 -13.367 1 97.19 147 SER A C 1
ATOM 1162 O O . SER A 1 147 ? 23.078 -16.031 -13.969 1 97.19 147 SER A O 1
ATOM 1164 N N . LEU A 1 148 ? 21.469 -15.25 -12.672 1 96.81 148 LEU A N 1
ATOM 1165 C CA . LEU A 1 148 ? 20.703 -16.484 -12.609 1 96.81 148 LEU A CA 1
ATOM 1166 C C . LEU A 1 148 ? 19.375 -16.344 -13.367 1 96.81 148 LEU A C 1
ATOM 1168 O O . LEU A 1 148 ? 18.406 -17.047 -13.062 1 96.81 148 LEU A O 1
ATOM 1172 N N . ARG A 1 149 ? 19.297 -15.312 -14.219 1 96.12 149 ARG A N 1
ATOM 1173 C CA . ARG A 1 149 ? 18.188 -15.078 -15.133 1 96.12 149 ARG A CA 1
ATOM 1174 C C . ARG A 1 149 ? 16.969 -14.578 -14.391 1 96.12 149 ARG A C 1
ATOM 1176 O O . ARG A 1 149 ? 15.836 -14.758 -14.852 1 96.12 149 ARG A O 1
ATOM 1183 N N . GLY A 1 150 ? 17.172 -14.023 -13.242 1 98.12 150 GLY A N 1
ATOM 1184 C CA . GLY A 1 150 ? 16.094 -13.375 -12.508 1 98.12 150 GLY A CA 1
ATOM 1185 C C . GLY A 1 150 ? 16.062 -11.867 -12.703 1 98.12 150 GLY A C 1
ATOM 1186 O O . GLY A 1 150 ? 16.875 -11.32 -13.445 1 98.12 150 GLY A O 1
ATOM 1187 N N . LEU A 1 151 ? 15.094 -11.273 -12.102 1 98 151 LEU A N 1
ATOM 1188 C CA . LEU A 1 151 ? 14.906 -9.836 -12.227 1 98 151 LEU A CA 1
ATOM 1189 C C . LEU A 1 151 ? 15.727 -9.086 -11.18 1 98 151 LEU A C 1
ATOM 1191 O O . LEU A 1 151 ? 15.953 -7.879 -11.312 1 98 151 LEU A O 1
ATOM 1195 N N . GLY A 1 152 ? 16.078 -9.758 -10.078 1 97.88 152 GLY A N 1
ATOM 1196 C CA . GLY A 1 152 ? 16.844 -9.133 -9.016 1 97.88 152 GLY A CA 1
ATOM 1197 C C . GLY A 1 152 ? 16.062 -8.102 -8.234 1 97.88 152 GLY A C 1
ATOM 1198 O O . GLY A 1 152 ? 16.641 -7.148 -7.699 1 97.88 152 GLY A O 1
ATOM 1199 N N . ILE A 1 153 ? 14.781 -8.188 -8.148 1 97.62 153 ILE A N 1
ATOM 1200 C CA . ILE A 1 153 ? 13.984 -7.164 -7.477 1 97.62 153 ILE A CA 1
ATOM 1201 C C . ILE A 1 153 ? 14.188 -7.258 -5.965 1 97.62 153 ILE A C 1
ATOM 1203 O O . ILE A 1 153 ? 14.703 -8.258 -5.465 1 97.62 153 ILE A O 1
ATOM 1207 N N . ARG A 1 154 ? 13.789 -6.242 -5.258 1 98.38 154 ARG A N 1
ATOM 1208 C CA . ARG A 1 154 ? 14.148 -6.062 -3.855 1 98.38 154 ARG A CA 1
ATOM 1209 C C . ARG A 1 154 ? 13.102 -6.691 -2.938 1 98.38 154 ARG A C 1
ATOM 1211 O O . ARG A 1 154 ? 13.414 -7.059 -1.801 1 98.38 154 ARG A O 1
ATOM 1218 N N . ARG A 1 155 ? 11.914 -6.809 -3.451 1 98.81 155 ARG A N 1
ATOM 1219 C CA . ARG A 1 155 ? 10.812 -7.137 -2.549 1 98.81 155 ARG A CA 1
ATOM 1220 C C . ARG A 1 155 ? 9.68 -7.836 -3.295 1 98.81 155 ARG A C 1
ATOM 1222 O O . ARG A 1 155 ? 9.258 -7.379 -4.359 1 98.81 155 ARG A O 1
ATOM 1229 N N . VAL A 1 156 ? 9.242 -8.938 -2.826 1 98.94 156 VAL A N 1
ATOM 1230 C CA . VAL A 1 156 ? 8.023 -9.617 -3.268 1 98.94 156 VAL A CA 1
ATOM 1231 C C . VAL A 1 156 ? 7.031 -9.703 -2.113 1 98.94 156 VAL A C 1
ATOM 1233 O O . VAL A 1 156 ? 7.371 -10.18 -1.028 1 98.94 156 VAL A O 1
ATOM 1236 N N . GLU A 1 157 ? 5.824 -9.281 -2.365 1 98.88 157 GLU A N 1
ATOM 1237 C CA . GLU A 1 157 ? 4.789 -9.211 -1.339 1 98.88 157 GLU A CA 1
ATOM 1238 C C . GLU A 1 157 ? 3.727 -10.289 -1.559 1 98.88 157 GLU A C 1
ATOM 1240 O O . GLU A 1 157 ? 3.498 -10.719 -2.691 1 98.88 157 GLU A O 1
ATOM 1245 N N . TRP A 1 158 ? 3.223 -10.727 -0.526 1 98.75 158 TRP A N 1
ATOM 1246 C CA . TRP A 1 158 ? 2.035 -11.562 -0.435 1 98.75 158 TRP A CA 1
ATOM 1247 C C . TRP A 1 158 ? 1.005 -10.953 0.51 1 98.75 158 TRP A C 1
ATOM 1249 O O . TRP A 1 158 ? 1.321 -10.633 1.657 1 98.75 158 TRP A O 1
ATOM 1259 N N . LYS A 1 159 ? -0.197 -10.734 0.017 1 98.31 159 LYS A N 1
ATOM 1260 C CA . LYS A 1 159 ? -1.276 -10.188 0.832 1 98.31 159 LYS A CA 1
ATOM 1261 C C . LYS A 1 159 ? -2.504 -11.094 0.805 1 98.31 159 LYS A C 1
ATOM 1263 O O . LYS A 1 159 ? -2.846 -11.656 -0.24 1 98.31 159 LYS A O 1
ATOM 1268 N N . CYS A 1 160 ? -3.15 -11.164 1.935 1 97.44 160 CYS A N 1
ATOM 1269 C CA . CYS A 1 160 ? -4.402 -11.914 1.956 1 97.44 160 CYS A CA 1
ATOM 1270 C C . CYS A 1 160 ? -5.293 -11.453 3.104 1 97.44 160 CYS A C 1
ATOM 1272 O O . CYS A 1 160 ? -4.836 -10.75 4.004 1 97.44 160 CYS A O 1
ATOM 1274 N N . HIS A 1 161 ? -6.566 -11.781 2.932 1 96.94 161 HIS A N 1
ATOM 1275 C CA . HIS A 1 161 ? -7.508 -11.602 4.031 1 96.94 161 HIS A CA 1
ATOM 1276 C C . HIS A 1 161 ? -7.027 -12.305 5.293 1 96.94 161 HIS A C 1
ATOM 1278 O O . HIS A 1 161 ? -6.551 -13.445 5.23 1 96.94 161 HIS A O 1
ATOM 1284 N N . THR A 1 162 ? -7.16 -11.648 6.445 1 97.19 162 THR A N 1
ATOM 1285 C CA . THR A 1 162 ? -6.637 -12.219 7.684 1 97.19 162 THR A CA 1
ATOM 1286 C C . THR A 1 162 ? -7.336 -13.531 8.016 1 97.19 162 THR A C 1
ATOM 1288 O O . THR A 1 162 ? -6.785 -14.375 8.727 1 97.19 162 THR A O 1
ATOM 1291 N N . ALA A 1 163 ? -8.516 -13.758 7.52 1 95.88 163 ALA A N 1
ATOM 1292 C CA . ALA A 1 163 ? -9.266 -14.984 7.785 1 95.88 163 ALA A CA 1
ATOM 1293 C C . ALA A 1 163 ? -8.891 -16.078 6.797 1 95.88 163 ALA A C 1
ATOM 1295 O O . ALA A 1 163 ? -9.328 -17.234 6.934 1 95.88 163 ALA A O 1
ATOM 1296 N N . ASN A 1 164 ? -8.125 -15.797 5.754 1 95.88 164 ASN A N 1
ATOM 1297 C CA . ASN A 1 164 ? -7.723 -16.781 4.758 1 95.88 164 ASN A CA 1
ATOM 1298 C C . ASN A 1 164 ? -6.539 -17.625 5.238 1 95.88 164 ASN A C 1
ATOM 1300 O O . ASN A 1 164 ? -5.422 -17.453 4.746 1 95.88 164 ASN A O 1
ATOM 1304 N N . GLU A 1 165 ? -6.785 -18.531 6.09 1 96.81 165 GLU A N 1
ATOM 1305 C CA . GLU A 1 165 ? -5.754 -19.344 6.734 1 96.81 165 GLU A CA 1
ATOM 1306 C C . GLU A 1 165 ? -4.961 -20.156 5.703 1 96.81 165 GLU A C 1
ATOM 1308 O O . GLU A 1 165 ? -3.752 -20.328 5.852 1 96.81 165 GLU A O 1
ATOM 1313 N N . ALA A 1 166 ? -5.66 -20.672 4.707 1 95.69 166 ALA A N 1
ATOM 1314 C CA . ALA A 1 166 ? -4.977 -21.438 3.67 1 95.69 166 ALA A CA 1
ATOM 1315 C C . ALA A 1 166 ? -3.92 -20.594 2.967 1 95.69 166 ALA A C 1
ATOM 1317 O O . ALA A 1 166 ? -2.795 -21.047 2.75 1 95.69 166 ALA A O 1
ATOM 1318 N N . SER A 1 167 ? -4.262 -19.375 2.627 1 96.94 167 SER A N 1
ATOM 1319 C CA . SER A 1 167 ? -3.328 -18.469 1.973 1 96.94 167 SER A CA 1
ATOM 1320 C C . SER A 1 167 ? -2.152 -18.125 2.885 1 96.94 167 SER A C 1
ATOM 1322 O O . SER A 1 167 ? -1.001 -18.125 2.443 1 96.94 167 SER A O 1
ATOM 1324 N N . LYS A 1 168 ? -2.416 -17.859 4.148 1 98.19 168 LYS A N 1
ATOM 1325 C CA . LYS A 1 168 ? -1.356 -17.578 5.113 1 98.19 168 LYS A CA 1
ATOM 1326 C C . LYS A 1 168 ? -0.377 -18.734 5.211 1 98.19 168 LYS A C 1
ATOM 1328 O O . LYS A 1 168 ? 0.839 -18.531 5.223 1 98.19 168 LYS A O 1
ATOM 1333 N N . ARG A 1 169 ? -0.888 -19.875 5.25 1 97.25 169 ARG A N 1
ATOM 1334 C CA . ARG A 1 169 ? -0.064 -21.078 5.375 1 97.25 169 ARG A CA 1
ATOM 1335 C C . ARG A 1 169 ? 0.858 -21.234 4.172 1 97.25 169 ARG A C 1
ATOM 1337 O O . ARG A 1 169 ? 2.029 -21.594 4.32 1 97.25 169 ARG A O 1
ATOM 1344 N N . VAL A 1 170 ? 0.313 -21.016 2.975 1 96.62 170 VAL A N 1
ATOM 1345 C CA . VAL A 1 170 ? 1.107 -21.125 1.756 1 96.62 170 VAL A CA 1
ATOM 1346 C C . VAL A 1 170 ? 2.24 -20.094 1.791 1 96.62 170 VAL A C 1
ATOM 1348 O O . VAL A 1 170 ? 3.393 -20.422 1.497 1 96.62 170 VAL A O 1
ATOM 1351 N N . ALA A 1 171 ? 1.91 -18.844 2.145 1 97.75 171 ALA A N 1
ATOM 1352 C CA . ALA A 1 171 ? 2.92 -17.781 2.229 1 97.75 171 ALA A CA 1
ATOM 1353 C C . ALA A 1 171 ? 4.047 -18.188 3.176 1 97.75 171 ALA A C 1
ATOM 1355 O O . ALA A 1 171 ? 5.227 -18.109 2.814 1 97.75 171 ALA A O 1
ATOM 1356 N N . LEU A 1 172 ? 3.66 -18.641 4.32 1 97.44 172 LEU A N 1
ATOM 1357 C CA . LEU A 1 172 ? 4.645 -19.016 5.328 1 97.44 172 LEU A CA 1
ATOM 1358 C C . LEU A 1 172 ? 5.469 -20.219 4.863 1 97.44 172 LEU A C 1
ATOM 1360 O O . LEU A 1 172 ? 6.691 -20.219 5.02 1 97.44 172 LEU A O 1
ATOM 1364 N N . ARG A 1 173 ? 4.789 -21.203 4.312 1 95.62 173 ARG A N 1
ATOM 1365 C CA . ARG A 1 173 ? 5.477 -22.391 3.809 1 95.62 173 ARG A CA 1
ATOM 1366 C C . ARG A 1 173 ? 6.512 -22.016 2.754 1 95.62 173 ARG A C 1
ATOM 1368 O O . ARG A 1 173 ? 7.578 -22.625 2.682 1 95.62 173 ARG A O 1
ATOM 1375 N N . MET A 1 174 ? 6.191 -21.047 1.974 1 97.06 174 MET A N 1
ATOM 1376 C CA . MET A 1 174 ? 7.062 -20.656 0.87 1 97.06 174 MET A CA 1
ATOM 1377 C C . MET A 1 174 ? 8.148 -19.703 1.346 1 97.06 174 MET A C 1
ATOM 1379 O O . MET A 1 174 ? 8.984 -19.266 0.555 1 97.06 174 MET A O 1
ATOM 1383 N N . GLY A 1 175 ? 8.125 -19.297 2.635 1 97.25 175 GLY A N 1
ATOM 1384 C CA . GLY A 1 175 ? 9.234 -18.547 3.209 1 97.25 175 GLY A CA 1
ATOM 1385 C C . GLY A 1 175 ? 8.914 -17.078 3.42 1 97.25 175 GLY A C 1
ATOM 1386 O O . GLY A 1 175 ? 9.766 -16.312 3.885 1 97.25 175 GLY A O 1
ATOM 1387 N N . PHE A 1 176 ? 7.738 -16.656 3.092 1 98.56 176 PHE A N 1
ATOM 1388 C CA . PHE A 1 176 ? 7.379 -15.266 3.352 1 98.56 176 PHE A CA 1
ATOM 1389 C C . PHE A 1 176 ? 7.328 -14.992 4.848 1 98.56 176 PHE A C 1
ATOM 1391 O O . PHE A 1 176 ? 6.992 -15.875 5.637 1 98.56 176 PHE A O 1
ATOM 1398 N N . THR A 1 177 ? 7.641 -13.781 5.238 1 98.62 177 THR A N 1
ATOM 1399 C CA . THR A 1 177 ? 7.582 -13.328 6.621 1 98.62 177 THR A CA 1
ATOM 1400 C C . THR A 1 177 ? 6.41 -12.367 6.824 1 98.62 177 THR A C 1
ATOM 1402 O O . THR A 1 177 ? 6.215 -11.445 6.031 1 98.62 177 THR A O 1
ATOM 1405 N N . LEU A 1 178 ? 5.613 -12.625 7.84 1 98.81 178 LEU A N 1
ATOM 1406 C CA . LEU A 1 178 ? 4.539 -11.703 8.18 1 98.81 178 LEU A CA 1
ATOM 1407 C C . LEU A 1 178 ? 5.102 -10.352 8.633 1 98.81 178 LEU A C 1
ATOM 1409 O O . LEU A 1 178 ? 5.918 -10.297 9.555 1 98.81 178 LEU A O 1
ATOM 1413 N N . GLU A 1 179 ? 4.695 -9.297 7.98 1 98.88 179 GLU A N 1
ATOM 1414 C CA . GLU A 1 179 ? 5.191 -7.973 8.336 1 98.88 179 GLU A CA 1
ATOM 1415 C C . GLU A 1 179 ? 4.203 -7.234 9.227 1 98.88 179 GLU A C 1
ATOM 1417 O O . GLU A 1 179 ? 4.59 -6.344 9.992 1 98.88 179 GLU A O 1
ATOM 1422 N N . GLY A 1 180 ? 2.943 -7.562 9.102 1 98.75 180 GLY A N 1
ATOM 1423 C CA . GLY A 1 180 ? 1.891 -6.965 9.906 1 98.75 180 GLY A CA 1
ATOM 1424 C C . GLY A 1 180 ? 0.519 -7.07 9.266 1 98.75 180 GLY A C 1
ATOM 1425 O O . GLY A 1 180 ? 0.35 -7.758 8.258 1 98.75 180 GLY A O 1
ATOM 1426 N N . VAL A 1 181 ? -0.442 -6.48 9.922 1 98.81 181 VAL A N 1
ATOM 1427 C CA . VAL A 1 181 ? -1.823 -6.484 9.453 1 98.81 181 VAL A CA 1
ATOM 1428 C C . VAL A 1 181 ? -2.295 -5.051 9.234 1 98.81 181 VAL A C 1
ATOM 1430 O O . VAL A 1 181 ? -2.227 -4.219 10.141 1 98.81 181 VAL A O 1
ATOM 1433 N N . LEU A 1 182 ? -2.668 -4.738 8.023 1 98.75 182 LEU A N 1
ATOM 1434 C CA . LEU A 1 182 ? -3.344 -3.482 7.723 1 98.75 182 LEU A CA 1
ATOM 1435 C C . LEU A 1 182 ? -4.824 -3.559 8.086 1 98.75 182 LEU A C 1
ATOM 1437 O O . LEU A 1 182 ? -5.602 -4.23 7.406 1 98.75 182 LEU A O 1
ATOM 1441 N N . ARG A 1 183 ? -5.176 -2.834 9.133 1 98.56 183 ARG A N 1
ATOM 1442 C CA . ARG A 1 183 ? -6.543 -2.879 9.641 1 98.56 183 ARG A CA 1
ATOM 1443 C C . ARG A 1 183 ? -7.473 -2.035 8.773 1 98.56 183 ARG A C 1
ATOM 1445 O O . ARG A 1 183 ? -7.133 -0.91 8.398 1 98.56 183 ARG A O 1
ATOM 1452 N N . TRP A 1 184 ? -8.688 -2.664 8.383 1 98.19 184 TRP A N 1
ATOM 1453 C CA . TRP A 1 184 ? -9.703 -1.99 7.578 1 98.19 184 TRP A CA 1
ATOM 1454 C C . TRP A 1 184 ? -9.109 -1.442 6.285 1 98.19 184 TRP A C 1
ATOM 1456 O O . TRP A 1 184 ? -9.492 -0.365 5.824 1 98.19 184 TRP A O 1
ATOM 1466 N N . ASP A 1 185 ? -8.18 -2.178 5.727 1 97.38 185 ASP A N 1
ATOM 1467 C CA . ASP A 1 185 ? -7.387 -1.789 4.566 1 97.38 185 ASP A CA 1
ATOM 1468 C C . ASP A 1 185 ? -8.258 -1.694 3.312 1 97.38 185 ASP A C 1
ATOM 1470 O O . ASP A 1 185 ? -8.031 -0.831 2.463 1 97.38 185 ASP A O 1
ATOM 1474 N N . ARG A 1 186 ? -9.203 -2.521 3.148 1 96.06 186 ARG A N 1
ATOM 1475 C CA . ARG A 1 186 ? -10.008 -2.586 1.932 1 96.06 186 ARG A CA 1
ATOM 1476 C C . ARG A 1 186 ? -11.484 -2.766 2.262 1 96.06 186 ARG A C 1
ATOM 1478 O O . ARG A 1 186 ? -11.828 -3.363 3.281 1 96.06 186 ARG A O 1
ATOM 1485 N N . ALA A 1 187 ? -12.305 -2.203 1.387 1 94.75 187 ALA A N 1
ATOM 1486 C CA . ALA A 1 187 ? -13.688 -2.654 1.324 1 94.75 187 ALA A CA 1
ATOM 1487 C C . ALA A 1 187 ? -13.781 -4.062 0.741 1 94.75 187 ALA A C 1
ATOM 1489 O O . ALA A 1 187 ? -13.023 -4.418 -0.161 1 94.75 187 ALA A O 1
ATOM 1490 N N . PHE A 1 188 ? -14.641 -4.848 1.296 1 93.19 188 PHE A N 1
ATOM 1491 C CA . PHE A 1 188 ? -14.742 -6.25 0.907 1 93.19 188 PHE A CA 1
ATOM 1492 C C . PHE A 1 188 ? -16.203 -6.668 0.778 1 93.19 188 PHE A C 1
ATOM 1494 O O . PHE A 1 188 ? -16.922 -6.75 1.776 1 93.19 188 PHE A O 1
ATOM 1501 N N . HIS A 1 189 ? -16.609 -6.988 -0.409 1 85.81 189 HIS A N 1
ATOM 1502 C CA . HIS A 1 189 ? -18.016 -7.34 -0.652 1 85.81 189 HIS A CA 1
ATOM 1503 C C . HIS A 1 189 ? -18.234 -8.844 -0.506 1 85.81 189 HIS A C 1
ATOM 1505 O O . HIS A 1 189 ? -19.359 -9.32 -0.659 1 85.81 189 HIS A O 1
ATOM 1511 N N . GLY A 1 190 ? -17.297 -9.602 -0.088 1 83 190 GLY A N 1
ATOM 1512 C CA . GLY A 1 190 ? -17.438 -11.039 0.104 1 83 190 GLY A CA 1
ATOM 1513 C C . GLY A 1 190 ? -18.031 -11.406 1.453 1 83 190 GLY A C 1
ATOM 1514 O O . GLY A 1 190 ? -18.25 -10.531 2.301 1 83 190 GLY A O 1
ATOM 1515 N N . PRO A 1 191 ? -18.391 -12.625 1.672 1 82.5 191 PRO A N 1
ATOM 1516 C CA . PRO A 1 191 ? -19.141 -13.07 2.844 1 82.5 191 PRO A CA 1
ATOM 1517 C C . PRO A 1 191 ? -18.312 -13.047 4.125 1 82.5 191 PRO A C 1
ATOM 1519 O O . PRO A 1 191 ? -18.875 -12.953 5.223 1 82.5 191 PRO A O 1
ATOM 1522 N N . PHE A 1 192 ? -17.047 -12.984 4.031 1 88.06 192 PHE A N 1
ATOM 1523 C CA . PHE A 1 192 ? -16.219 -13.117 5.234 1 88.06 192 PHE A CA 1
ATOM 1524 C C . PHE A 1 192 ? -15.594 -11.781 5.605 1 88.06 192 PHE A C 1
ATOM 1526 O O . PHE A 1 192 ? -14.578 -11.742 6.305 1 88.06 192 PHE A O 1
ATOM 1533 N N . GLY A 1 193 ? -16.188 -10.75 5.168 1 91.81 193 GLY A N 1
ATOM 1534 C CA . GLY A 1 193 ? -15.688 -9.43 5.523 1 91.81 193 GLY A CA 1
ATOM 1535 C C . GLY A 1 193 ? -16.062 -9.008 6.93 1 91.81 193 GLY A C 1
ATOM 1536 O O . GLY A 1 193 ? -16.938 -9.617 7.555 1 91.81 193 GLY A O 1
ATOM 1537 N N . VAL A 1 194 ? -15.328 -8.039 7.504 1 94.44 194 VAL A N 1
ATOM 1538 C CA . VAL A 1 194 ? -15.672 -7.43 8.789 1 94.44 194 VAL A CA 1
ATOM 1539 C C . VAL A 1 194 ? -17.031 -6.754 8.688 1 94.44 194 VAL A C 1
ATOM 1541 O O . VAL A 1 194 ? -17.297 -5.988 7.762 1 94.44 194 VAL A O 1
ATOM 1544 N N . PRO A 1 195 ? -17.938 -7.086 9.617 1 95.12 195 PRO A N 1
ATOM 1545 C CA . PRO A 1 195 ? -19.266 -6.492 9.562 1 95.12 195 PRO A CA 1
ATOM 1546 C C . PRO A 1 195 ? -19.25 -4.973 9.672 1 95.12 195 PRO A C 1
ATOM 1548 O O . PRO A 1 195 ? -18.359 -4.41 10.312 1 95.12 195 PRO A O 1
ATOM 1551 N N . VAL A 1 196 ? -20.297 -4.363 9.094 1 96.38 196 VAL A N 1
ATOM 1552 C CA . VAL A 1 196 ? -20.25 -2.91 8.992 1 96.38 196 VAL A CA 1
ATOM 1553 C C . VAL A 1 196 ? -21.453 -2.303 9.695 1 96.38 196 VAL A C 1
ATOM 1555 O O . VAL A 1 196 ? -21.688 -1.094 9.617 1 96.38 196 VAL A O 1
ATOM 1558 N N . ASP A 1 197 ? -22.234 -3.1 10.414 1 96.5 197 ASP A N 1
ATOM 1559 C CA . ASP A 1 197 ? -23.453 -2.602 11.055 1 96.5 197 ASP A CA 1
ATOM 1560 C C . ASP A 1 197 ? -23.156 -1.426 11.977 1 96.5 197 ASP A C 1
ATOM 1562 O O . ASP A 1 197 ? -23.828 -0.393 11.922 1 96.5 197 ASP A O 1
ATOM 1566 N N . ALA A 1 198 ? -22.203 -1.594 12.836 1 97 198 ALA A N 1
ATOM 1567 C CA . ALA A 1 198 ? -21.844 -0.533 13.773 1 97 198 ALA A CA 1
ATOM 1568 C C . ALA A 1 198 ? -21.328 0.703 13.039 1 97 198 ALA A C 1
ATOM 1570 O O . ALA A 1 198 ? -21.609 1.834 13.445 1 97 198 ALA A O 1
ATOM 1571 N N . LEU A 1 199 ? -20.609 0.505 12.023 1 96.75 199 LEU A N 1
ATOM 1572 C CA . LEU A 1 199 ? -20.109 1.6 11.188 1 96.75 199 LEU A CA 1
ATOM 1573 C C . LEU A 1 199 ? -21.266 2.363 10.555 1 96.75 199 LEU A C 1
ATOM 1575 O O . LEU A 1 199 ? -21.281 3.596 10.562 1 96.75 199 LEU A O 1
ATOM 1579 N N . GLU A 1 200 ? -22.188 1.622 9.969 1 97.69 200 GLU A N 1
ATOM 1580 C CA . GLU A 1 200 ? -23.359 2.227 9.344 1 97.69 200 GLU A CA 1
ATOM 1581 C C . GLU A 1 200 ? -24.188 3.014 10.352 1 97.69 200 GLU A C 1
ATOM 1583 O O . GLU A 1 200 ? -24.672 4.105 10.047 1 97.69 200 GLU A O 1
ATOM 1588 N N . LYS A 1 201 ? -24.328 2.426 11.469 1 97.69 201 LYS A N 1
ATOM 1589 C CA . LYS A 1 201 ? -25.047 3.131 12.523 1 97.69 201 LYS A CA 1
ATOM 1590 C C . LYS A 1 201 ? -24.344 4.434 12.891 1 97.69 201 LYS A C 1
ATOM 1592 O O . LYS A 1 201 ? -24.984 5.48 13 1 97.69 201 LYS A O 1
ATOM 1597 N N . ARG A 1 202 ? -23.094 4.367 13.094 1 96.94 202 ARG A N 1
ATOM 1598 C CA . ARG A 1 202 ? -22.297 5.531 13.477 1 96.94 202 ARG A CA 1
ATOM 1599 C C . ARG A 1 202 ? -22.375 6.621 12.414 1 96.94 202 ARG A C 1
ATOM 1601 O O . ARG A 1 202 ? -22.516 7.801 12.734 1 96.94 202 ARG A O 1
ATOM 1608 N N . ASN A 1 203 ? -22.281 6.215 11.156 1 97.56 203 ASN A N 1
ATOM 1609 C CA . ASN A 1 203 ? -22.188 7.156 10.047 1 97.56 203 ASN A CA 1
ATOM 1610 C C . ASN A 1 203 ? -23.562 7.566 9.539 1 97.56 203 ASN A C 1
ATOM 1612 O O . ASN A 1 203 ? -23.688 8.516 8.766 1 97.56 203 ASN A O 1
ATOM 1616 N N . GLY A 1 204 ? -24.562 6.902 9.992 1 97.44 204 GLY A N 1
ATOM 1617 C CA . GLY A 1 204 ? -25.891 7.152 9.461 1 97.44 204 GLY A CA 1
ATOM 1618 C C . GLY A 1 204 ? -26.047 6.766 8.008 1 97.44 204 GLY A C 1
ATOM 1619 O O . GLY A 1 204 ? -26.703 7.469 7.234 1 97.44 204 GLY A O 1
ATOM 1620 N N . THR A 1 205 ? -25.328 5.75 7.613 1 95.88 205 THR A N 1
ATOM 1621 C CA . THR A 1 205 ? -25.344 5.289 6.227 1 95.88 205 THR A CA 1
ATOM 1622 C C . THR A 1 205 ? -25.969 3.9 6.129 1 95.88 205 THR A C 1
ATOM 1624 O O . THR A 1 205 ? -26.297 3.283 7.145 1 95.88 205 THR A O 1
ATOM 1627 N N . THR A 1 206 ? -26.266 3.496 4.867 1 94.88 206 THR A N 1
ATOM 1628 C CA . THR A 1 206 ? -26.688 2.133 4.562 1 94.88 206 THR A CA 1
ATOM 1629 C C . THR A 1 206 ? -25.953 1.601 3.336 1 94.88 206 THR A C 1
ATOM 1631 O O . THR A 1 206 ? -25.531 2.375 2.48 1 94.88 206 THR A O 1
ATOM 1634 N N . GLY A 1 207 ? -25.75 0.343 3.33 1 91.94 207 GLY A N 1
ATOM 1635 C CA . GLY A 1 207 ? -25.203 -0.276 2.135 1 91.94 207 GLY A CA 1
ATOM 1636 C C . GLY A 1 207 ? -23.688 -0.228 2.082 1 91.94 207 GLY A C 1
ATOM 1637 O O . GLY A 1 207 ? -23.094 -0.351 1.009 1 91.94 207 GLY A O 1
ATOM 1638 N N . GLU A 1 208 ? -23.047 0.074 3.223 1 93.06 208 GLU A N 1
ATOM 1639 C CA . GLU A 1 208 ? -21.578 0.044 3.266 1 93.06 208 GLU A CA 1
ATOM 1640 C C . GLU A 1 208 ? -21.047 -1.354 2.969 1 93.06 208 GLU A C 1
ATOM 1642 O O . GLU A 1 208 ? -21.641 -2.352 3.393 1 93.06 208 GLU A O 1
ATOM 1647 N N . ALA A 1 209 ? -19.969 -1.406 2.209 1 92.94 209 ALA A N 1
ATOM 1648 C CA . ALA A 1 209 ? -19.297 -2.688 2 1 92.94 209 ALA A CA 1
ATOM 1649 C C . ALA A 1 209 ? -18.609 -3.16 3.279 1 92.94 209 ALA A C 1
ATOM 1651 O O . ALA A 1 209 ? -18.047 -2.352 4.031 1 92.94 209 ALA A O 1
ATOM 1652 N N . ARG A 1 210 ? -18.578 -4.473 3.459 1 95.12 210 ARG A N 1
ATOM 1653 C CA . ARG A 1 210 ? -17.797 -5.031 4.562 1 95.12 210 ARG A CA 1
ATOM 1654 C C . ARG A 1 210 ? -16.328 -4.648 4.453 1 95.12 210 ARG A C 1
ATOM 1656 O O . ARG A 1 210 ? -15.898 -4.113 3.432 1 95.12 210 ARG A O 1
ATOM 1663 N N . GLY A 1 211 ? -15.648 -4.844 5.578 1 96.25 211 GLY A N 1
ATOM 1664 C CA . GLY A 1 211 ? -14.242 -4.484 5.57 1 96.25 211 GLY A CA 1
ATOM 1665 C C . GLY A 1 211 ? -13.32 -5.684 5.449 1 96.25 211 GLY A C 1
ATOM 1666 O O . GLY A 1 211 ? -13.766 -6.828 5.559 1 96.25 211 GLY A O 1
ATOM 1667 N N . ARG A 1 212 ? -12.078 -5.426 5.18 1 97 212 ARG A N 1
ATOM 1668 C CA . ARG A 1 212 ? -11.031 -6.438 5.172 1 97 212 ARG A CA 1
ATOM 1669 C C . ARG A 1 212 ? -9.789 -5.945 5.918 1 97 212 ARG A C 1
ATOM 1671 O O . ARG A 1 212 ? -9.289 -4.855 5.637 1 97 212 ARG A O 1
ATOM 1678 N N . HIS A 1 213 ? -9.414 -6.703 6.926 1 98.12 213 HIS A N 1
ATOM 1679 C CA . HIS A 1 213 ? -8.039 -6.617 7.418 1 98.12 213 HIS A CA 1
ATOM 1680 C C . HIS A 1 213 ? -7.094 -7.434 6.543 1 98.12 213 HIS A C 1
ATOM 1682 O O . HIS A 1 213 ? -7.395 -8.578 6.191 1 98.12 213 HIS A O 1
ATOM 1688 N N . THR A 1 214 ? -5.996 -6.852 6.16 1 98.19 214 THR A N 1
ATOM 1689 C CA . THR A 1 214 ? -5.09 -7.484 5.211 1 98.19 214 THR A CA 1
ATOM 1690 C C . THR A 1 214 ? -3.785 -7.887 5.895 1 98.19 214 THR A C 1
ATOM 1692 O O . THR A 1 214 ? -3.066 -7.031 6.422 1 98.19 214 THR A O 1
ATOM 1695 N N . ALA A 1 215 ? -3.479 -9.156 5.918 1 98.62 215 ALA A N 1
ATOM 1696 C CA . ALA A 1 215 ? -2.158 -9.625 6.332 1 98.62 215 ALA A CA 1
ATOM 1697 C C . ALA A 1 215 ? -1.13 -9.414 5.223 1 98.62 215 ALA A C 1
ATOM 1699 O O . ALA A 1 215 ? -1.384 -9.742 4.062 1 98.62 215 ALA A O 1
ATOM 1700 N N . VAL A 1 216 ? -0.022 -8.836 5.574 1 98.88 216 VAL A N 1
ATOM 1701 C CA . VAL A 1 216 ? 1.03 -8.547 4.605 1 98.88 216 VAL A CA 1
ATOM 1702 C C . VAL A 1 216 ? 2.27 -9.383 4.926 1 98.88 216 VAL A C 1
ATOM 1704 O O . VAL A 1 216 ? 2.773 -9.352 6.051 1 98.88 216 VAL A O 1
ATOM 1707 N N . PHE A 1 217 ? 2.717 -10.141 3.939 1 98.94 217 PHE A N 1
ATOM 1708 C CA . PHE A 1 217 ? 3.953 -10.914 3.994 1 98.94 217 PHE A CA 1
ATOM 1709 C C . PHE A 1 217 ? 4.922 -10.469 2.904 1 98.94 217 PHE A C 1
ATOM 1711 O O . PHE A 1 217 ? 4.5 -9.93 1.878 1 98.94 217 PHE A O 1
ATOM 1718 N N . SER A 1 218 ? 6.203 -10.719 3.15 1 98.94 218 SER A N 1
ATOM 1719 C CA . SER A 1 218 ? 7.148 -10.422 2.076 1 98.94 218 SER A CA 1
ATOM 1720 C C . SER A 1 218 ? 8.375 -11.32 2.15 1 98.94 218 SER A C 1
ATOM 1722 O O . SER A 1 218 ? 8.609 -11.977 3.168 1 98.94 218 SER A O 1
ATOM 1724 N N . ILE A 1 219 ? 9.055 -11.469 1.085 1 98.81 219 ILE A N 1
ATOM 1725 C CA . ILE A 1 219 ? 10.453 -11.852 0.986 1 98.81 219 ILE A CA 1
ATOM 1726 C C . ILE A 1 219 ? 11.258 -10.711 0.365 1 98.81 219 ILE A C 1
ATOM 1728 O O . ILE A 1 219 ? 10.867 -10.148 -0.66 1 98.81 219 ILE A O 1
ATOM 1732 N N . VAL A 1 220 ? 12.344 -10.359 1.031 1 98.81 220 VAL A N 1
ATOM 1733 C CA . VAL A 1 220 ? 13.164 -9.273 0.509 1 98.81 220 VAL A CA 1
ATOM 1734 C C . VAL A 1 220 ? 14.539 -9.812 0.105 1 98.81 220 VAL A C 1
ATOM 1736 O O . VAL A 1 220 ? 14.93 -10.898 0.53 1 98.81 220 VAL A O 1
ATOM 1739 N N . TRP A 1 221 ? 15.227 -9.062 -0.677 1 98.12 221 TRP A N 1
ATOM 1740 C CA . TRP A 1 221 ? 16.438 -9.523 -1.36 1 98.12 221 TRP A CA 1
ATOM 1741 C C . TRP A 1 221 ? 17.484 -9.984 -0.358 1 98.12 221 TRP A C 1
ATOM 1743 O O . TRP A 1 221 ? 18.203 -10.961 -0.6 1 98.12 221 TRP A O 1
ATOM 1753 N N . ASP A 1 222 ? 17.625 -9.305 0.72 1 97.62 222 ASP A N 1
ATOM 1754 C CA . ASP A 1 222 ? 18.766 -9.555 1.593 1 97.62 222 ASP A CA 1
ATOM 1755 C C . ASP A 1 222 ? 18.547 -10.797 2.451 1 97.62 222 ASP A C 1
ATOM 1757 O O . ASP A 1 222 ? 19.422 -11.211 3.205 1 97.62 222 ASP A O 1
ATOM 1761 N N . GLU A 1 223 ? 17.438 -11.414 2.33 1 98.38 223 GLU A N 1
ATOM 1762 C CA . GLU A 1 223 ? 17.219 -12.711 2.969 1 98.38 223 GLU A CA 1
ATOM 1763 C C . GLU A 1 223 ? 17.031 -13.812 1.932 1 98.38 223 GLU A C 1
ATOM 1765 O O . GLU A 1 223 ? 16.859 -14.984 2.283 1 98.38 223 GLU A O 1
ATOM 1770 N N . TRP A 1 224 ? 17.047 -13.523 0.698 1 98.25 224 TRP A N 1
ATOM 1771 C CA . TRP A 1 224 ? 16.672 -14.445 -0.375 1 98.25 224 TRP A CA 1
ATOM 1772 C C . TRP A 1 224 ? 17.656 -15.602 -0.465 1 98.25 224 TRP A C 1
ATOM 1774 O O . TRP A 1 224 ? 17.25 -16.766 -0.623 1 98.25 224 TRP A O 1
ATOM 1784 N N . GLU A 1 225 ? 18.891 -15.344 -0.366 1 96.25 225 GLU A N 1
ATOM 1785 C CA . GLU A 1 225 ? 19.875 -16.422 -0.499 1 96.25 225 GLU A CA 1
ATOM 1786 C C . GLU A 1 225 ? 19.594 -17.547 0.498 1 96.25 225 GLU A C 1
ATOM 1788 O O . GLU A 1 225 ? 19.688 -18.719 0.153 1 96.25 225 GLU A O 1
ATOM 1793 N N . GLU A 1 226 ? 19.297 -17.172 1.681 1 96.88 226 GLU A N 1
ATOM 1794 C CA . GLU A 1 226 ? 18.969 -18.156 2.703 1 96.88 226 GLU A CA 1
ATOM 1795 C C . GLU A 1 226 ? 17.641 -18.828 2.422 1 96.88 226 GLU A C 1
ATOM 1797 O O . GLU A 1 226 ? 17.516 -20.062 2.514 1 96.88 226 GLU A O 1
ATOM 1802 N N . LYS A 1 227 ? 16.672 -18.094 2.066 1 97.56 227 LYS A N 1
ATOM 1803 C CA . LYS A 1 227 ? 15.312 -18.625 1.866 1 97.56 227 LYS A CA 1
ATOM 1804 C C . LYS A 1 227 ? 15.211 -19.391 0.55 1 97.56 227 LYS A C 1
ATOM 1806 O O . LYS A 1 227 ? 14.352 -20.25 0.4 1 97.56 227 LYS A O 1
ATOM 1811 N N . ARG A 1 228 ? 16.031 -19.031 -0.336 1 96.88 228 ARG A N 1
ATOM 1812 C CA . ARG A 1 228 ? 16.047 -19.672 -1.646 1 96.88 228 ARG A CA 1
ATOM 1813 C C . ARG A 1 228 ? 16.203 -21.188 -1.511 1 96.88 228 ARG A C 1
ATOM 1815 O O . ARG A 1 228 ? 15.617 -21.953 -2.275 1 96.88 228 ARG A O 1
ATOM 1822 N N . VAL A 1 229 ? 17.016 -21.609 -0.558 1 94.75 229 VAL A N 1
ATOM 1823 C CA . VAL A 1 229 ? 17.281 -23.031 -0.338 1 94.75 229 VAL A CA 1
ATOM 1824 C C . VAL A 1 229 ? 15.961 -23.766 -0.075 1 94.75 229 VAL A C 1
ATOM 1826 O O . VAL A 1 229 ? 15.68 -24.797 -0.698 1 94.75 229 VAL A O 1
ATOM 1829 N N . ARG A 1 230 ? 15.242 -23.219 0.758 1 91.5 230 ARG A N 1
ATOM 1830 C CA . ARG A 1 230 ? 13.953 -23.812 1.098 1 91.5 230 ARG A CA 1
ATOM 1831 C C . ARG A 1 230 ? 13.008 -23.797 -0.102 1 91.5 230 ARG A C 1
ATOM 1833 O O . ARG A 1 230 ? 12.273 -24.766 -0.328 1 91.5 230 ARG A O 1
ATOM 1840 N N . VAL A 1 231 ? 13.016 -22.734 -0.814 1 94.19 231 VAL A N 1
ATOM 1841 C CA . VAL A 1 231 ? 12.164 -22.625 -1.992 1 94.19 231 VAL A CA 1
ATOM 1842 C C . VAL A 1 231 ? 12.547 -23.688 -3.016 1 94.19 231 VAL A C 1
ATOM 1844 O O . VAL A 1 231 ? 11.672 -24.359 -3.582 1 94.19 231 VAL A O 1
ATOM 1847 N N . LEU A 1 232 ? 13.82 -23.875 -3.219 1 92.31 232 LEU A N 1
ATOM 1848 C CA . LEU A 1 232 ? 14.297 -24.875 -4.168 1 92.31 232 LEU A CA 1
ATOM 1849 C C . LEU A 1 232 ? 13.898 -26.281 -3.729 1 92.31 232 LEU A C 1
ATOM 1851 O O . LEU A 1 232 ? 13.609 -27.141 -4.562 1 92.31 232 LEU A O 1
ATOM 1855 N N . GLU A 1 233 ? 13.906 -26.453 -2.395 1 89.69 233 GLU A N 1
ATOM 1856 C CA . GLU A 1 233 ? 13.453 -27.734 -1.869 1 89.69 233 GLU A CA 1
ATOM 1857 C C . GLU A 1 233 ? 11.977 -27.969 -2.188 1 89.69 233 GLU A C 1
ATOM 1859 O O . GLU A 1 233 ? 11.57 -29.109 -2.463 1 89.69 233 GLU A O 1
ATOM 1864 N N . GLN A 1 234 ? 11.227 -26.953 -2.123 1 86.5 234 GLN A N 1
ATOM 1865 C CA . GLN A 1 234 ? 9.805 -27.047 -2.432 1 86.5 234 GLN A CA 1
ATOM 1866 C C . GLN A 1 234 ? 9.578 -27.328 -3.914 1 86.5 234 GLN A C 1
ATOM 1868 O O . GLN A 1 234 ? 8.578 -27.938 -4.293 1 86.5 234 GLN A O 1
ATOM 1873 N N . LEU A 1 235 ? 10.406 -26.859 -4.785 1 86.69 235 LEU A N 1
ATOM 1874 C CA . LEU A 1 235 ? 10.305 -27.062 -6.227 1 86.69 235 LEU A CA 1
ATOM 1875 C C . LEU A 1 235 ? 10.539 -28.531 -6.586 1 86.69 235 LEU A C 1
ATOM 1877 O O . LEU A 1 235 ? 10.062 -29 -7.621 1 86.69 235 LEU A O 1
ATOM 1881 N N . GLU A 1 236 ? 11.188 -29.281 -5.785 1 79.06 236 GLU A N 1
ATOM 1882 C CA . GLU A 1 236 ? 11.477 -30.688 -6.023 1 79.06 236 GLU A CA 1
ATOM 1883 C C . GLU A 1 236 ? 10.391 -31.578 -5.43 1 79.06 236 GLU A C 1
ATOM 1885 O O . GLU A 1 236 ? 10.344 -32.781 -5.715 1 79.06 236 GLU A O 1
ATOM 1890 N N . ARG A 1 237 ? 9.523 -30.938 -4.754 1 71.38 237 ARG A N 1
ATOM 1891 C CA . ARG A 1 237 ? 8.5 -31.734 -4.086 1 71.38 237 ARG A CA 1
ATOM 1892 C C . ARG A 1 237 ? 7.457 -32.219 -5.074 1 71.38 237 ARG A C 1
ATOM 1894 O O . ARG A 1 237 ? 6.867 -31.438 -5.812 1 71.38 237 ARG A O 1
ATOM 1901 N N . THR A 1 238 ? 7.297 -33.562 -5.215 1 69.81 238 THR A N 1
ATOM 1902 C CA . THR A 1 238 ? 6.402 -34.219 -6.152 1 69.81 238 THR A CA 1
ATOM 1903 C C . THR A 1 238 ? 5.027 -34.438 -5.523 1 69.81 238 THR A C 1
ATOM 1905 O O . THR A 1 238 ? 4.109 -34.938 -6.18 1 69.81 238 THR A O 1
ATOM 1908 N N . LYS A 1 239 ? 4.934 -34.281 -4.129 1 64.69 239 LYS A N 1
ATOM 1909 C CA . LYS A 1 239 ? 3.625 -34.438 -3.498 1 64.69 239 LYS A CA 1
ATOM 1910 C C . LYS A 1 239 ? 3.252 -33.188 -2.705 1 64.69 239 LYS A C 1
ATOM 1912 O O . LYS A 1 239 ? 4.125 -32.5 -2.166 1 64.69 239 LYS A O 1
ATOM 1917 N N . MET B 1 1 ? -12.078 29.812 -7.562 1 38.88 1 MET B N 1
ATOM 1918 C CA . MET B 1 1 ? -12.094 28.703 -6.605 1 38.88 1 MET B CA 1
ATOM 1919 C C . MET B 1 1 ? -11.273 27.531 -7.117 1 38.88 1 MET B C 1
ATOM 1921 O O . MET B 1 1 ? -11.461 27.078 -8.25 1 38.88 1 MET B O 1
ATOM 1925 N N . SER B 1 2 ? -10.055 27.438 -6.812 1 50.38 2 SER B N 1
ATOM 1926 C CA . SER B 1 2 ? -9.117 26.531 -7.453 1 50.38 2 SER B CA 1
ATOM 1927 C C . SER B 1 2 ? -9.703 25.125 -7.59 1 50.38 2 SER B C 1
ATOM 1929 O O . SER B 1 2 ? -10.305 24.609 -6.645 1 50.38 2 SER B O 1
ATOM 1931 N N . GLU B 1 3 ? -10.062 24.719 -8.719 1 62.59 3 GLU B N 1
ATOM 1932 C CA . GLU B 1 3 ? -10.727 23.469 -9.102 1 62.59 3 GLU B CA 1
ATOM 1933 C C . GLU B 1 3 ? -9.992 22.25 -8.547 1 62.59 3 GLU B C 1
ATOM 1935 O O . GLU B 1 3 ? -8.82 22.047 -8.852 1 62.59 3 GLU B O 1
ATOM 1940 N N . SER B 1 4 ? -10.25 21.953 -7.258 1 74.94 4 SER B N 1
ATOM 1941 C CA . SER B 1 4 ? -9.664 20.75 -6.68 1 74.94 4 SER B CA 1
ATOM 1942 C C . SER B 1 4 ? -10.312 19.5 -7.25 1 74.94 4 SER B C 1
ATOM 1944 O O . SER B 1 4 ? -11.531 19.453 -7.465 1 74.94 4 SER B O 1
ATOM 1946 N N . SER B 1 5 ? -9.516 18.562 -7.73 1 89.38 5 SER B N 1
ATOM 1947 C CA . SER B 1 5 ? -9.984 17.266 -8.227 1 89.38 5 SER B CA 1
ATOM 1948 C C . SER B 1 5 ? -10.133 16.266 -7.09 1 89.38 5 SER B C 1
ATOM 1950 O O . SER B 1 5 ? -10.555 15.125 -7.312 1 89.38 5 SER B O 1
ATOM 1952 N N . PHE B 1 6 ? -9.883 16.75 -5.898 1 95.25 6 PHE B N 1
ATOM 1953 C CA . PHE B 1 6 ? -9.945 15.867 -4.746 1 95.25 6 PHE B CA 1
ATOM 1954 C C . PHE B 1 6 ? -11.312 15.203 -4.645 1 95.25 6 PHE B C 1
ATOM 1956 O O . PHE B 1 6 ? -12.344 15.859 -4.812 1 95.25 6 PHE B O 1
ATOM 1963 N N . CYS B 1 7 ? -11.312 13.945 -4.34 1 97.06 7 CYS B N 1
ATOM 1964 C CA . CYS B 1 7 ? -12.5 13.117 -4.477 1 97.06 7 CYS B CA 1
ATOM 1965 C C . CYS B 1 7 ? -13.523 13.43 -3.389 1 97.06 7 CYS B C 1
ATOM 1967 O O . CYS B 1 7 ? -14.68 13.023 -3.479 1 97.06 7 CYS B O 1
ATOM 1969 N N . TYR B 1 8 ? -13.078 14.086 -2.365 1 96.12 8 TYR B N 1
ATOM 1970 C CA . TYR B 1 8 ? -13.969 14.641 -1.348 1 96.12 8 TYR B CA 1
ATOM 1971 C C . TYR B 1 8 ? -13.945 16.156 -1.373 1 96.12 8 TYR B C 1
ATOM 1973 O O . TYR B 1 8 ? -13.383 16.766 -2.289 1 96.12 8 TYR B O 1
ATOM 1981 N N . GLY B 1 9 ? -14.656 16.766 -0.485 1 94.31 9 GLY B N 1
ATOM 1982 C CA . GLY B 1 9 ? -14.523 18.203 -0.323 1 94.31 9 GLY B CA 1
ATOM 1983 C C . GLY B 1 9 ? -13.258 18.609 0.406 1 94.31 9 GLY B C 1
ATOM 1984 O O . GLY B 1 9 ? -12.711 17.844 1.193 1 94.31 9 GLY B O 1
ATOM 1985 N N . GLN B 1 10 ? -12.766 19.719 0.096 1 96.31 10 GLN B N 1
ATOM 1986 C CA . GLN B 1 10 ? -11.586 20.25 0.767 1 96.31 10 GLN B CA 1
ATOM 1987 C C . GLN B 1 10 ? -11.898 21.578 1.456 1 96.31 10 GLN B C 1
ATOM 1989 O O . GLN B 1 10 ? -11.406 22.625 1.04 1 96.31 10 GLN B O 1
ATOM 1994 N N . PRO B 1 11 ? -12.648 21.562 2.49 1 96.75 11 PRO B N 1
ATOM 1995 C CA . PRO B 1 11 ? -12.977 22.781 3.213 1 96.75 11 PRO B CA 1
ATOM 1996 C C . PRO B 1 11 ? -11.812 23.312 4.047 1 96.75 11 PRO B C 1
ATOM 1998 O O . PRO B 1 11 ? -10.875 22.562 4.34 1 96.75 11 PRO B O 1
ATOM 2001 N N . ARG B 1 12 ? -11.922 24.562 4.336 1 97.75 12 ARG B N 1
ATOM 2002 C CA . ARG B 1 12 ? -11.047 25.094 5.371 1 97.75 12 ARG B CA 1
ATOM 2003 C C . ARG B 1 12 ? -11.359 24.484 6.73 1 97.75 12 ARG B C 1
ATOM 2005 O O . ARG B 1 12 ? -12.531 24.344 7.094 1 97.75 12 ARG B O 1
ATOM 2012 N N . LEU B 1 13 ? -10.359 24.031 7.422 1 98.06 13 LEU B N 1
ATOM 2013 C CA . LEU B 1 13 ? -10.484 23.484 8.773 1 98.06 13 LEU B CA 1
ATOM 2014 C C . LEU B 1 13 ? -9.75 24.359 9.773 1 98.06 13 LEU B C 1
ATOM 2016 O O . LEU B 1 13 ? -8.648 24.844 9.5 1 98.06 13 LEU B O 1
ATOM 2020 N N . GLU B 1 14 ? -10.375 24.641 10.922 1 97.25 14 GLU B N 1
ATOM 2021 C CA . GLU B 1 14 ? -9.656 25.531 11.836 1 97.25 14 GLU B CA 1
ATOM 2022 C C . GLU B 1 14 ? -10.188 25.406 13.258 1 97.25 14 GLU B C 1
ATOM 2024 O O . GLU B 1 14 ? -11.281 24.875 13.477 1 97.25 14 GLU B O 1
ATOM 2029 N N . ASN B 1 15 ? -9.453 25.688 14.172 1 96.31 15 ASN B N 1
ATOM 2030 C CA . ASN B 1 15 ? -9.789 26.031 15.555 1 96.31 15 ASN B CA 1
ATOM 2031 C C . ASN B 1 15 ? -9.203 27.375 15.961 1 96.31 15 ASN B C 1
ATOM 2033 O O . ASN B 1 15 ? -8.938 28.219 15.109 1 96.31 15 ASN B O 1
ATOM 2037 N N . ASP B 1 16 ? -9.039 27.688 17.219 1 94.69 16 ASP B N 1
ATOM 2038 C CA . ASP B 1 16 ? -8.609 29 17.672 1 94.69 16 ASP B CA 1
ATOM 2039 C C . ASP B 1 16 ? -7.113 29.203 17.438 1 94.69 16 ASP B C 1
ATOM 2041 O O . ASP B 1 16 ? -6.633 30.344 17.406 1 94.69 16 ASP B O 1
ATOM 2045 N N . LEU B 1 17 ? -6.406 28.156 17.172 1 95.81 17 LEU B N 1
ATOM 2046 C CA . LEU B 1 17 ? -4.949 28.219 17.188 1 95.81 17 LEU B CA 1
ATOM 2047 C C . LEU B 1 17 ? -4.395 28.094 15.766 1 95.81 17 LEU B C 1
ATOM 2049 O O . LEU B 1 17 ? -3.42 28.75 15.414 1 95.81 17 LEU B O 1
ATOM 2053 N N . VAL B 1 18 ? -5.004 27.219 14.945 1 96.88 18 VAL B N 1
ATOM 2054 C CA . VAL B 1 18 ? -4.457 26.906 13.633 1 96.88 18 VAL B CA 1
ATOM 2055 C C . VAL B 1 18 ? -5.582 26.859 12.602 1 96.88 18 VAL B C 1
ATOM 2057 O O . VAL B 1 18 ? -6.727 26.562 12.938 1 96.88 18 VAL B O 1
ATOM 2060 N N . SER B 1 19 ? -5.242 27.266 11.398 1 97.38 19 SER B N 1
ATOM 2061 C CA . SER B 1 19 ? -6.129 27.047 10.258 1 97.38 19 SER B CA 1
ATOM 2062 C C . SER B 1 19 ? -5.445 26.25 9.164 1 97.38 19 SER B C 1
ATOM 2064 O O . SER B 1 19 ? -4.262 26.453 8.883 1 97.38 19 SER B O 1
ATOM 2066 N N . LEU B 1 20 ? -6.148 25.219 8.664 1 98.25 20 LEU B N 1
ATOM 2067 C CA . LEU B 1 20 ? -5.77 24.516 7.445 1 98.25 20 LEU B CA 1
ATOM 2068 C C . LEU B 1 20 ? -6.52 25.078 6.242 1 98.25 20 LEU B C 1
ATOM 2070 O O . LEU B 1 20 ? -7.73 24.875 6.113 1 98.25 20 LEU B O 1
ATOM 2074 N N . GLU B 1 21 ? -5.789 25.734 5.371 1 97.25 21 GLU B N 1
ATOM 2075 C CA . GLU B 1 21 ? -6.379 26.328 4.172 1 97.25 21 GLU B CA 1
ATOM 2076 C C . GLU B 1 21 ? -5.996 25.531 2.922 1 97.25 21 GLU B C 1
ATOM 2078 O O . GLU B 1 21 ? -4.852 25.094 2.787 1 97.25 21 GLU B O 1
ATOM 2083 N N . PRO B 1 22 ? -7.035 25.281 2.062 1 96.5 22 PRO B N 1
ATOM 2084 C CA . PRO B 1 22 ? -6.605 24.672 0.803 1 96.5 22 PRO B CA 1
ATOM 2085 C C . PRO B 1 22 ? -5.398 25.375 0.189 1 96.5 22 PRO B C 1
ATOM 2087 O O . PRO B 1 22 ? -5.363 26.609 0.119 1 96.5 22 PRO B O 1
ATOM 2090 N N . PHE B 1 23 ? -4.434 24.641 -0.213 1 95.88 23 PHE B N 1
ATOM 2091 C CA . PHE B 1 23 ? -3.174 25.188 -0.695 1 95.88 23 PHE B CA 1
ATOM 2092 C C . PHE B 1 23 ? -3.396 26.031 -1.938 1 95.88 23 PHE B C 1
ATOM 2094 O O . PHE B 1 23 ? -4.051 25.609 -2.887 1 95.88 23 PHE B O 1
ATOM 2101 N N . ASN B 1 24 ? -2.986 27.203 -1.897 1 92.5 24 ASN B N 1
ATOM 2102 C CA . ASN B 1 24 ? -2.998 28.141 -3.02 1 92.5 24 ASN B CA 1
ATOM 2103 C C . ASN B 1 24 ? -1.591 28.391 -3.549 1 92.5 24 ASN B C 1
ATOM 2105 O O . ASN B 1 24 ? -0.806 29.109 -2.918 1 92.5 24 ASN B O 1
ATOM 2109 N N . PRO B 1 25 ? -1.28 27.797 -4.668 1 92.25 25 PRO B N 1
ATOM 2110 C CA . PRO B 1 25 ? 0.093 27.922 -5.168 1 92.25 25 PRO B CA 1
ATOM 2111 C C . PRO B 1 25 ? 0.536 29.375 -5.328 1 92.25 25 PRO B C 1
ATOM 2113 O O . PRO B 1 25 ? 1.714 29.688 -5.141 1 92.25 25 PRO B O 1
ATOM 2116 N N . THR B 1 26 ? -0.353 30.281 -5.672 1 88.69 26 THR B N 1
ATOM 2117 C CA . THR B 1 26 ? -0.025 31.688 -5.867 1 88.69 26 THR B CA 1
ATOM 2118 C C . THR B 1 26 ? 0.458 32.312 -4.562 1 88.69 26 THR B C 1
ATOM 2120 O O . THR B 1 26 ? 1.328 33.188 -4.57 1 88.69 26 THR B O 1
ATOM 2123 N N . HIS B 1 27 ? -0.025 31.781 -3.482 1 90.62 27 HIS B N 1
ATOM 2124 C CA . HIS B 1 27 ? 0.264 32.406 -2.197 1 90.62 27 HIS B CA 1
ATOM 2125 C C . HIS B 1 27 ? 1.334 31.641 -1.434 1 90.62 27 HIS B C 1
ATOM 2127 O O . HIS B 1 27 ? 2.068 32.219 -0.628 1 90.62 27 HIS B O 1
ATOM 2133 N N . HIS B 1 28 ? 1.425 30.391 -1.713 1 94 28 HIS B N 1
ATOM 2134 C CA . HIS B 1 28 ? 2.117 29.578 -0.723 1 94 28 HIS B CA 1
ATOM 2135 C C . HIS B 1 28 ? 3.414 29 -1.287 1 94 28 HIS B C 1
ATOM 2137 O O . HIS B 1 28 ? 4.328 28.656 -0.532 1 94 28 HIS B O 1
ATOM 2143 N N . VAL B 1 29 ? 3.611 28.922 -2.562 1 94.88 29 VAL B N 1
ATOM 2144 C CA . VAL B 1 29 ? 4.691 28.141 -3.172 1 94.88 29 VAL B CA 1
ATOM 2145 C C . VAL B 1 29 ? 6.035 28.812 -2.863 1 94.88 29 VAL B C 1
ATOM 2147 O O . VAL B 1 29 ? 7.004 28.125 -2.529 1 94.88 29 VAL B O 1
ATOM 2150 N N . THR B 1 30 ? 6.07 30.141 -2.959 1 94.69 30 THR B N 1
ATOM 2151 C CA . THR B 1 30 ? 7.34 30.844 -2.793 1 94.69 30 THR B CA 1
ATOM 2152 C C . THR B 1 30 ? 7.91 30.594 -1.399 1 94.69 30 THR B C 1
ATOM 2154 O O . THR B 1 30 ? 9.086 30.266 -1.257 1 94.69 30 THR B O 1
ATOM 2157 N N . LYS B 1 31 ? 7.113 30.781 -0.457 1 94.06 31 LYS B N 1
ATOM 2158 C CA . LYS B 1 31 ? 7.578 30.562 0.909 1 94.06 31 LYS B CA 1
ATOM 2159 C C . LYS B 1 31 ? 7.922 29.094 1.143 1 94.06 31 LYS B C 1
ATOM 2161 O O . LYS B 1 31 ? 8.922 28.781 1.794 1 94.06 31 LYS B O 1
ATOM 2166 N N . PHE B 1 32 ? 7.109 28.266 0.694 1 95.25 32 PHE B N 1
ATOM 2167 C CA . PHE B 1 32 ? 7.387 26.828 0.847 1 95.25 32 PHE B CA 1
ATOM 2168 C C . PHE B 1 32 ? 8.75 26.484 0.27 1 95.25 32 PHE B C 1
ATOM 2170 O O . PHE B 1 32 ? 9.57 25.859 0.942 1 95.25 32 PHE B O 1
ATOM 2177 N N . MET B 1 33 ? 8.984 26.906 -0.966 1 95 33 MET B N 1
ATOM 2178 C CA . MET B 1 33 ? 10.234 26.594 -1.656 1 95 33 MET B CA 1
ATOM 2179 C C . MET B 1 33 ? 11.422 27.25 -0.962 1 95 33 MET B C 1
ATOM 2181 O O . MET B 1 33 ? 12.523 26.688 -0.938 1 95 33 MET B O 1
ATOM 2185 N N . ALA B 1 34 ? 11.211 28.406 -0.401 1 94.38 34 ALA B N 1
ATOM 2186 C CA . ALA B 1 34 ? 12.266 29.047 0.37 1 94.38 34 ALA B CA 1
ATOM 2187 C C . ALA B 1 34 ? 12.656 28.219 1.581 1 94.38 34 ALA B C 1
ATOM 2189 O O . ALA B 1 34 ? 13.844 28.016 1.855 1 94.38 34 ALA B O 1
ATOM 2190 N N . GLN B 1 35 ? 11.672 27.734 2.273 1 94.12 35 GLN B N 1
ATOM 2191 C CA . GLN B 1 35 ? 11.93 26.891 3.438 1 94.12 35 GLN B CA 1
ATOM 2192 C C . GLN B 1 35 ? 12.625 25.594 3.035 1 94.12 35 GLN B C 1
ATOM 2194 O O . GLN B 1 35 ? 13.539 25.141 3.723 1 94.12 35 GLN B O 1
ATOM 2199 N N . LYS B 1 36 ? 12.188 24.969 1.96 1 93.06 36 LYS B N 1
ATOM 2200 C CA . LYS B 1 36 ? 12.82 23.75 1.456 1 93.06 36 LYS B CA 1
ATOM 2201 C C . LYS B 1 36 ? 14.305 23.984 1.16 1 93.06 36 LYS B C 1
ATOM 2203 O O . LYS B 1 36 ? 15.148 23.156 1.495 1 93.06 36 LYS B O 1
ATOM 2208 N N . ARG B 1 37 ? 14.586 25.078 0.53 1 93.25 37 ARG B N 1
ATOM 2209 C CA . ARG B 1 37 ? 15.961 25.406 0.168 1 93.25 37 ARG B CA 1
ATOM 2210 C C . ARG B 1 37 ? 16.812 25.672 1.41 1 93.25 37 ARG B C 1
ATOM 2212 O O . ARG B 1 37 ? 17.953 25.234 1.489 1 93.25 37 ARG B O 1
ATOM 2219 N N . GLU B 1 38 ? 16.281 26.375 2.324 1 94.44 38 GLU B N 1
ATOM 2220 C CA . GLU B 1 38 ? 17 26.781 3.521 1 94.44 38 GLU B CA 1
ATOM 2221 C C . GLU B 1 38 ? 17.156 25.625 4.496 1 94.44 38 GLU B C 1
ATOM 2223 O O . GLU B 1 38 ? 18.125 25.562 5.254 1 94.44 38 GLU B O 1
ATOM 2228 N N . HIS B 1 39 ? 16.219 24.781 4.453 1 93.75 39 HIS B N 1
ATOM 2229 C CA . HIS B 1 39 ? 16.203 23.672 5.395 1 93.75 39 HIS B CA 1
ATOM 2230 C C . HIS B 1 39 ? 15.992 22.344 4.676 1 93.75 39 HIS B C 1
ATOM 2232 O O . HIS B 1 39 ? 14.977 21.672 4.879 1 93.75 39 HIS B O 1
ATOM 2238 N N . PRO B 1 40 ? 16.953 21.859 3.961 1 89.44 40 PRO B N 1
ATOM 2239 C CA . PRO B 1 40 ? 16.797 20.625 3.201 1 89.44 40 PRO B CA 1
ATOM 2240 C C . PRO B 1 40 ? 16.531 19.406 4.094 1 89.44 40 PRO B C 1
ATOM 2242 O O . PRO B 1 40 ? 15.984 18.406 3.629 1 89.44 40 PRO B O 1
ATOM 2245 N N . GLU B 1 41 ? 16.828 19.484 5.391 1 89.69 41 GLU B N 1
ATOM 2246 C CA . GLU B 1 41 ? 16.625 18.391 6.332 1 89.69 41 GLU B CA 1
ATOM 2247 C C . GLU B 1 41 ? 15.141 18.094 6.535 1 89.69 41 GLU B C 1
ATOM 2249 O O . GLU B 1 41 ? 14.773 17.016 6.996 1 89.69 41 GLU B O 1
ATOM 2254 N N . LEU B 1 42 ? 14.273 19.078 6.199 1 90.56 42 LEU B N 1
ATOM 2255 C CA . LEU B 1 42 ? 12.828 18.875 6.289 1 90.56 42 LEU B CA 1
ATOM 2256 C C . LEU B 1 42 ? 12.383 17.703 5.426 1 90.56 42 LEU B C 1
ATOM 2258 O O . LEU B 1 42 ? 11.383 17.047 5.73 1 90.56 42 LEU B O 1
ATOM 2262 N N . PHE B 1 43 ? 13.203 17.375 4.43 1 90.12 43 PHE B N 1
ATOM 2263 C CA . PHE B 1 43 ? 12.781 16.375 3.457 1 90.12 43 PHE B CA 1
ATOM 2264 C C . PHE B 1 43 ? 13.766 15.219 3.412 1 90.12 43 PHE B C 1
ATOM 2266 O O . PHE B 1 43 ? 13.812 14.469 2.434 1 90.12 43 PHE B O 1
ATOM 2273 N N . GLN B 1 44 ? 14.516 15.07 4.426 1 89.31 44 GLN B N 1
ATOM 2274 C CA . GLN B 1 44 ? 15.602 14.094 4.414 1 89.31 44 GLN B CA 1
ATOM 2275 C C . GLN B 1 44 ? 15.062 12.664 4.398 1 89.31 44 GLN B C 1
ATOM 2277 O O . GLN B 1 44 ? 15.75 11.734 3.98 1 89.31 44 GLN B O 1
ATOM 2282 N N . TYR B 1 45 ? 13.773 12.477 4.832 1 90.06 45 TYR B N 1
ATOM 2283 C CA . TYR B 1 45 ? 13.195 11.133 4.855 1 90.06 45 TYR B CA 1
ATOM 2284 C C . TYR B 1 45 ? 12.109 10.992 3.797 1 90.06 45 TYR B C 1
ATOM 2286 O O . TYR B 1 45 ? 11.453 9.953 3.705 1 90.06 45 TYR B O 1
ATOM 2294 N N . VAL B 1 46 ? 11.836 12.031 3.131 1 81.5 46 VAL B N 1
ATOM 2295 C CA . VAL B 1 46 ? 10.727 12.008 2.182 1 81.5 46 VAL B CA 1
ATOM 2296 C C . VAL B 1 46 ? 11.266 12.125 0.757 1 81.5 46 VAL B C 1
ATOM 2298 O O . VAL B 1 46 ? 12.242 12.844 0.515 1 81.5 46 VAL B O 1
ATOM 2301 N N . LEU B 1 47 ? 10.555 11.328 -0.106 1 72 47 LEU B N 1
ATOM 2302 C CA . LEU B 1 47 ? 10.906 11.445 -1.517 1 72 47 LEU B CA 1
ATOM 2303 C C . LEU B 1 47 ? 10.164 12.609 -2.164 1 72 47 LEU B C 1
ATOM 2305 O O . LEU B 1 47 ? 8.961 12.539 -2.393 1 72 47 LEU B O 1
ATOM 2309 N N . PHE B 1 48 ? 10.664 13.695 -2.068 1 75.19 48 PHE B N 1
ATOM 2310 C CA . PHE B 1 48 ? 10.172 14.859 -2.801 1 75.19 48 PHE B CA 1
ATOM 2311 C C . PHE B 1 48 ? 10.875 14.977 -4.148 1 75.19 48 PHE B C 1
ATOM 2313 O O . PHE B 1 48 ? 12.062 14.672 -4.27 1 75.19 48 PHE B O 1
ATOM 2320 N N . PRO B 1 49 ? 10.055 15.156 -5.191 1 75.44 49 PRO B N 1
ATOM 2321 C CA . PRO B 1 49 ? 10.719 15.32 -6.484 1 75.44 49 PRO B CA 1
ATOM 2322 C C . PRO B 1 49 ? 11.859 16.328 -6.438 1 75.44 49 PRO B C 1
ATOM 2324 O O . PRO B 1 49 ? 11.852 17.234 -5.594 1 75.44 49 PRO B O 1
ATOM 2327 N N . ASP B 1 50 ? 12.789 16.047 -7.223 1 78.31 50 ASP B N 1
ATOM 2328 C CA . ASP B 1 50 ? 13.914 16.969 -7.355 1 78.31 50 ASP B CA 1
ATOM 2329 C C . ASP B 1 50 ? 13.484 18.266 -8.023 1 78.31 50 ASP B C 1
ATOM 2331 O O . ASP B 1 50 ? 13.539 18.391 -9.25 1 78.31 50 ASP B O 1
ATOM 2335 N N . ILE B 1 51 ? 12.969 19.125 -7.23 1 85.81 51 ILE B N 1
ATOM 2336 C CA . ILE B 1 51 ? 12.516 20.422 -7.727 1 85.81 51 ILE B CA 1
ATOM 2337 C C . ILE B 1 51 ? 13.312 21.547 -7.051 1 85.81 51 ILE B C 1
ATOM 2339 O O . ILE B 1 51 ? 13.641 21.453 -5.867 1 85.81 51 ILE B O 1
ATOM 2343 N N . SER B 1 52 ? 13.672 22.531 -7.859 1 88.19 52 SER B N 1
ATOM 2344 C CA . SER B 1 52 ? 14.539 23.594 -7.332 1 88.19 52 SER B CA 1
ATOM 2345 C C . SER B 1 52 ? 13.891 24.969 -7.492 1 88.19 52 SER B C 1
ATOM 2347 O O . SER B 1 52 ? 14.32 25.938 -6.863 1 88.19 52 SER B O 1
ATOM 2349 N N . THR B 1 53 ? 12.859 25.031 -8.297 1 93.75 53 THR B N 1
ATOM 2350 C CA . THR B 1 53 ? 12.25 26.328 -8.539 1 93.75 53 THR B CA 1
ATOM 2351 C C . THR B 1 53 ? 10.766 26.297 -8.18 1 93.75 53 THR B C 1
ATOM 2353 O O . THR B 1 53 ? 10.156 25.234 -8.102 1 93.75 53 THR B O 1
ATOM 2356 N N . ASP B 1 54 ? 10.234 27.484 -8.039 1 95.75 54 ASP B N 1
ATOM 2357 C CA . ASP B 1 54 ? 8.805 27.625 -7.801 1 95.75 54 ASP B CA 1
ATOM 2358 C C . ASP B 1 54 ? 7.992 27.078 -8.977 1 95.75 54 ASP B C 1
ATOM 2360 O O . ASP B 1 54 ? 6.969 26.422 -8.781 1 95.75 54 ASP B O 1
ATOM 2364 N N . GLU B 1 55 ? 8.508 27.344 -10.148 1 95.06 55 GLU B N 1
ATOM 2365 C CA . GLU B 1 55 ? 7.832 26.906 -11.367 1 95.06 55 GLU B CA 1
ATOM 2366 C C . GLU B 1 55 ? 7.793 25.391 -11.461 1 95.06 55 GLU B C 1
ATOM 2368 O O . GLU B 1 55 ? 6.781 24.812 -11.867 1 95.06 55 GLU B O 1
ATOM 2373 N N . GLU B 1 56 ? 8.867 24.828 -11.102 1 93.94 56 GLU B N 1
ATOM 2374 C CA . GLU B 1 56 ? 8.914 23.375 -11.117 1 93.94 56 GLU B CA 1
ATOM 2375 C C . GLU B 1 56 ? 7.938 22.781 -10.109 1 93.94 56 GLU B C 1
ATOM 2377 O O . GLU B 1 56 ? 7.285 21.766 -10.391 1 93.94 56 GLU B O 1
ATOM 2382 N N . PHE B 1 57 ? 7.875 23.359 -8.969 1 93.94 57 PHE B N 1
ATOM 2383 C CA . PHE B 1 57 ? 6.906 22.891 -7.98 1 93.94 57 PHE B CA 1
ATOM 2384 C C . PHE B 1 57 ? 5.484 23.016 -8.523 1 93.94 57 PHE B C 1
ATOM 2386 O O . PHE B 1 57 ? 4.703 22.078 -8.438 1 93.94 57 PHE B O 1
ATOM 2393 N N . LEU B 1 58 ? 5.215 24.172 -9.047 1 93.88 58 LEU B N 1
ATOM 2394 C CA . LEU B 1 58 ? 3.873 24.438 -9.555 1 93.88 58 LEU B CA 1
ATOM 2395 C C . LEU B 1 58 ? 3.486 23.422 -10.633 1 93.88 58 LEU B C 1
ATOM 2397 O O . LEU B 1 58 ? 2.391 22.859 -10.594 1 93.88 58 LEU B O 1
ATOM 2401 N N . GLU B 1 59 ? 4.324 23.125 -11.508 1 92.19 59 GLU B N 1
ATOM 2402 C CA . GLU B 1 59 ? 4.023 22.266 -12.648 1 92.19 59 GLU B CA 1
ATOM 2403 C C . GLU B 1 59 ? 4.082 20.781 -12.258 1 92.19 59 GLU B C 1
ATOM 2405 O O . GLU B 1 59 ? 3.113 20.047 -12.445 1 92.19 59 GLU B O 1
ATOM 2410 N N . LYS B 1 60 ? 5.207 20.422 -11.594 1 89.5 60 LYS B N 1
ATOM 2411 C CA . LYS B 1 60 ? 5.492 19 -11.422 1 89.5 60 LYS B CA 1
ATOM 2412 C C . LYS B 1 60 ? 4.836 18.453 -10.156 1 89.5 60 LYS B C 1
ATOM 2414 O O . LYS B 1 60 ? 4.543 17.266 -10.062 1 89.5 60 LYS B O 1
ATOM 2419 N N . VAL B 1 61 ? 4.652 19.234 -9.203 1 90.75 61 VAL B N 1
ATOM 2420 C CA . VAL B 1 61 ? 4.117 18.781 -7.93 1 90.75 61 VAL B CA 1
ATOM 2421 C C . VAL B 1 61 ? 2.639 19.156 -7.824 1 90.75 61 VAL B C 1
ATOM 2423 O O . VAL B 1 61 ? 1.777 18.281 -7.699 1 90.75 61 VAL B O 1
ATOM 2426 N N . TYR B 1 62 ? 2.383 20.359 -8.023 1 92.75 62 TYR B N 1
ATOM 2427 C CA . TYR B 1 62 ? 1.021 20.812 -7.762 1 92.75 62 TYR B CA 1
ATOM 2428 C C . TYR B 1 62 ? 0.099 20.469 -8.922 1 92.75 62 TYR B C 1
ATOM 2430 O O . TYR B 1 62 ? -0.875 19.734 -8.758 1 92.75 62 TYR B O 1
ATOM 2438 N N . LYS B 1 63 ? 0.354 20.906 -10.141 1 91.5 63 LYS B N 1
ATOM 2439 C CA . LYS B 1 63 ? -0.544 20.734 -11.281 1 91.5 63 LYS B CA 1
ATOM 2440 C C . LYS B 1 63 ? -0.611 19.266 -11.703 1 91.5 63 LYS B C 1
ATOM 2442 O O . LYS B 1 63 ? -1.698 18.719 -11.922 1 91.5 63 LYS B O 1
ATOM 2447 N N . GLU B 1 64 ? 0.505 18.641 -11.773 1 89.19 64 GLU B N 1
ATOM 2448 C CA . GLU B 1 64 ? 0.55 17.281 -12.305 1 89.19 64 GLU B CA 1
ATOM 2449 C C . GLU B 1 64 ? 0.089 16.266 -11.266 1 89.19 64 GLU B C 1
ATOM 2451 O O . GLU B 1 64 ? -0.455 15.211 -11.609 1 89.19 64 GLU B O 1
ATOM 2456 N N . HIS B 1 65 ? 0.266 16.562 -10.023 1 90.25 65 HIS B N 1
ATOM 2457 C CA . HIS B 1 65 ? 0.017 15.531 -9.023 1 90.25 65 HIS B CA 1
ATOM 2458 C C . HIS B 1 65 ? -1.117 15.93 -8.086 1 90.25 65 HIS B C 1
ATOM 2460 O O . HIS B 1 65 ? -2.148 15.258 -8.023 1 90.25 65 HIS B O 1
ATOM 24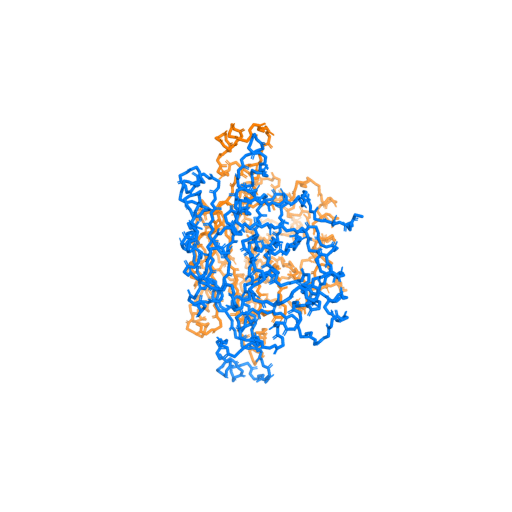66 N N . ILE B 1 66 ? -1.015 17.031 -7.48 1 92.44 66 ILE B N 1
ATOM 2467 C CA . ILE B 1 66 ? -1.959 17.406 -6.434 1 92.44 66 ILE B CA 1
ATOM 2468 C C . ILE B 1 66 ? -3.291 17.812 -7.059 1 92.44 66 ILE B C 1
ATOM 2470 O O . ILE B 1 66 ? -4.34 17.281 -6.711 1 92.44 66 ILE B O 1
ATOM 2474 N N . ALA B 1 67 ? -3.283 18.688 -8.008 1 91.69 67 ALA B N 1
ATOM 2475 C CA . ALA B 1 67 ? -4.488 19.312 -8.539 1 91.69 67 ALA B CA 1
ATOM 2476 C C . ALA B 1 67 ? -5.273 18.344 -9.414 1 91.69 67 ALA B C 1
ATOM 2478 O O . ALA B 1 67 ? -6.492 18.469 -9.555 1 91.69 67 ALA B O 1
ATOM 2479 N N . THR B 1 68 ? -4.66 17.359 -9.961 1 92.19 68 THR B N 1
ATOM 2480 C CA . THR B 1 68 ? -5.324 16.516 -10.945 1 92.19 68 THR B CA 1
ATOM 2481 C C . THR B 1 68 ? -5.652 15.141 -10.352 1 92.19 68 THR B C 1
ATOM 2483 O O . THR B 1 68 ? -6.453 14.391 -10.914 1 92.19 68 THR B O 1
ATOM 2486 N N . ALA B 1 69 ? -5.051 14.773 -9.32 1 94.12 69 ALA B N 1
ATOM 2487 C CA . ALA B 1 69 ? -5.281 13.461 -8.734 1 94.12 69 ALA B CA 1
ATOM 2488 C C . ALA B 1 69 ? -6.414 13.508 -7.711 1 94.12 69 ALA B C 1
ATOM 2490 O O . ALA B 1 69 ? -6.309 14.18 -6.688 1 94.12 69 ALA B O 1
ATOM 2491 N N . PRO B 1 70 ? -7.465 12.711 -7.914 1 96.25 70 PRO B N 1
ATOM 2492 C CA . PRO B 1 70 ? -8.609 12.766 -7.004 1 96.25 70 PRO B CA 1
ATOM 2493 C C . PRO B 1 70 ? -8.266 12.32 -5.586 1 96.25 70 PRO B C 1
ATOM 2495 O O . PRO B 1 70 ? -8.969 12.664 -4.637 1 96.25 70 PRO B O 1
ATOM 2498 N N . GLY B 1 71 ? -7.207 11.625 -5.438 1 97.75 71 GLY B N 1
ATOM 2499 C CA . GLY B 1 71 ? -6.859 11.094 -4.129 1 97.75 71 GLY B CA 1
ATOM 2500 C C . GLY B 1 71 ? -5.922 12 -3.35 1 97.75 71 GLY B C 1
ATOM 2501 O O . GLY B 1 71 ? -5.453 11.641 -2.268 1 97.75 71 GLY B O 1
ATOM 2502 N N . GLU B 1 72 ? -5.641 13.172 -3.922 1 97.25 72 GLU B N 1
ATOM 2503 C CA . GLU B 1 72 ? -4.629 14.047 -3.334 1 97.25 72 GLU B CA 1
ATOM 2504 C C . GLU B 1 72 ? -5.223 15.406 -2.973 1 97.25 72 GLU B C 1
ATOM 2506 O O . GLU B 1 72 ? -5.973 15.992 -3.756 1 97.25 72 GLU B O 1
ATOM 2511 N N . CYS B 1 73 ? -4.949 15.906 -1.817 1 96.19 73 CYS B N 1
ATOM 2512 C CA . CYS B 1 73 ? -5.199 17.312 -1.501 1 96.19 73 CYS B CA 1
ATOM 2513 C C . CYS B 1 73 ? -4.133 17.859 -0.561 1 96.19 73 CYS B C 1
ATOM 2515 O O . CYS B 1 73 ? -3.527 17.109 0.203 1 96.19 73 CYS B O 1
ATOM 2517 N N . LEU B 1 74 ? -3.85 19.125 -0.666 1 97.06 74 LEU B N 1
ATOM 2518 C CA . LEU B 1 74 ? -2.805 19.828 0.069 1 97.06 74 LEU B CA 1
ATOM 2519 C C . LEU B 1 74 ? -3.371 21.047 0.788 1 97.06 74 LEU B C 1
ATOM 2521 O O . LEU B 1 74 ? -4.145 21.812 0.207 1 97.06 74 LEU B O 1
ATOM 2525 N N . TYR B 1 75 ? -3.053 21.156 2.07 1 97.94 75 TYR B N 1
ATOM 2526 C CA . TYR B 1 75 ? -3.422 22.312 2.883 1 97.94 75 TYR B CA 1
ATOM 2527 C C . TYR B 1 75 ? -2.186 23.109 3.297 1 97.94 75 TYR B C 1
ATOM 2529 O O . TYR B 1 75 ? -1.133 22.531 3.57 1 97.94 75 TYR B O 1
ATOM 2537 N N . ALA B 1 76 ? -2.336 24.375 3.326 1 97.94 76 ALA B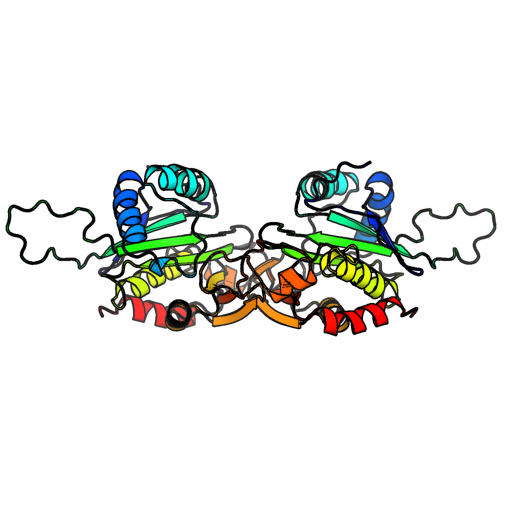 N 1
ATOM 2538 C CA . ALA B 1 76 ? -1.398 25.234 4.047 1 97.94 76 ALA B CA 1
ATOM 2539 C C . ALA B 1 76 ? -1.782 25.359 5.52 1 97.94 76 ALA B C 1
ATOM 2541 O O . ALA B 1 76 ? -2.957 25.531 5.848 1 97.94 76 ALA B O 1
ATOM 2542 N N . ILE B 1 77 ? -0.813 25.219 6.367 1 98.31 77 ILE B N 1
ATOM 2543 C CA . ILE B 1 77 ? -1.038 25.375 7.801 1 98.31 77 ILE B CA 1
ATOM 2544 C C . ILE B 1 77 ? -0.75 26.812 8.219 1 98.31 77 ILE B C 1
ATOM 2546 O O . ILE B 1 77 ? 0.377 27.297 8.07 1 98.31 77 ILE B O 1
ATOM 2550 N N . ILE B 1 78 ? -1.728 27.484 8.758 1 97.06 78 ILE B N 1
ATOM 2551 C CA . ILE B 1 78 ? -1.584 28.875 9.195 1 97.06 78 ILE B CA 1
ATOM 2552 C C . ILE B 1 78 ? -1.67 28.938 10.719 1 97.06 78 ILE B C 1
ATOM 2554 O O . ILE B 1 78 ? -2.648 28.484 11.32 1 97.06 78 ILE B O 1
ATOM 2558 N N . ASP B 1 79 ? -0.637 29.453 11.328 1 96.69 79 ASP B N 1
ATOM 2559 C CA . ASP B 1 79 ? -0.653 29.703 12.766 1 96.69 79 ASP B CA 1
ATOM 2560 C C . ASP B 1 79 ? -1.421 30.984 13.094 1 96.69 79 ASP B C 1
ATOM 2562 O O . ASP B 1 79 ? -0.923 32.094 12.867 1 96.69 79 ASP B O 1
ATOM 2566 N N . LYS B 1 80 ? -2.512 30.859 13.688 1 94.06 80 LYS B N 1
ATOM 2567 C CA . LYS B 1 80 ? -3.385 32 13.945 1 94.06 80 LYS B CA 1
ATOM 2568 C C . LYS B 1 80 ? -2.883 32.812 15.133 1 94.06 80 LYS B C 1
ATOM 2570 O O . LYS B 1 80 ? -3.336 33.938 15.352 1 94.06 80 LYS B O 1
ATOM 2575 N N . THR B 1 81 ? -1.995 32.25 15.852 1 91.56 81 THR B N 1
ATOM 25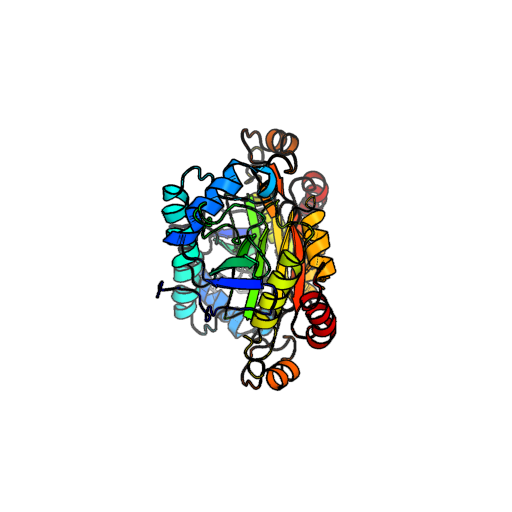76 C CA . THR B 1 81 ? -1.521 32.938 17.062 1 91.56 81 THR B CA 1
ATOM 2577 C C . THR B 1 81 ? -0.296 33.781 16.75 1 91.56 81 THR B C 1
ATOM 2579 O O . THR B 1 81 ? 0.223 34.469 17.641 1 91.56 81 THR B O 1
ATOM 2582 N N . TYR B 1 82 ? 0.128 33.719 15.531 1 84.62 82 TYR B N 1
ATOM 2583 C CA . TYR B 1 82 ? 1.332 34.438 15.156 1 84.62 82 TYR B CA 1
ATOM 2584 C C . TYR B 1 82 ? 1.12 35.938 15.305 1 84.62 82 TYR B C 1
ATOM 2586 O O . TYR B 1 82 ? 0.119 36.469 14.828 1 84.62 82 TYR B O 1
ATOM 2594 N N . THR B 1 83 ? 1.886 36.562 16.141 1 77.31 83 THR B N 1
ATOM 2595 C CA . THR B 1 83 ? 1.884 38.031 16.297 1 77.31 83 THR B CA 1
ATOM 2596 C C . THR B 1 83 ? 3.178 38.625 15.75 1 77.31 83 THR B C 1
ATOM 2598 O O . THR B 1 83 ? 4.27 38.25 16.172 1 77.31 83 THR B O 1
ATOM 2601 N N . PRO B 1 84 ? 3.146 39.344 14.742 1 65.69 84 PRO B N 1
ATOM 2602 C CA . PRO B 1 84 ? 4.371 39.938 14.219 1 65.69 84 PRO B CA 1
ATOM 2603 C C . PRO B 1 84 ? 5.184 40.656 15.289 1 65.69 84 PRO B C 1
ATOM 2605 O O . PRO B 1 84 ? 4.613 41.312 16.172 1 65.69 84 PRO B O 1
ATOM 2608 N N . GLU B 1 85 ? 6.035 40.031 16.031 1 52.75 85 GLU B N 1
ATOM 2609 C CA . GLU B 1 85 ? 6.887 40.75 16.969 1 52.75 85 GLU B CA 1
ATOM 2610 C C . GLU B 1 85 ? 7.461 42.031 16.344 1 52.75 85 GLU B C 1
ATOM 2612 O O . GLU B 1 85 ? 7.773 42.031 15.148 1 52.75 85 GLU B O 1
ATOM 2617 N N . GLY B 1 86 ? 7.703 43.188 17.359 1 52.06 86 GLY B N 1
ATOM 2618 C CA . GLY B 1 86 ? 8.367 44.469 17.469 1 52.06 86 GLY B CA 1
ATOM 2619 C C . GLY B 1 86 ? 8.477 45.219 16.156 1 52.06 86 GLY B C 1
ATOM 2620 O O . GLY B 1 86 ? 9.234 46.188 16.031 1 52.06 86 GLY B O 1
ATOM 2621 N N . GLN B 1 87 ? 8.297 44.5 15 1 48.25 87 GLN B N 1
ATOM 2622 C CA . GLN B 1 87 ? 8.766 45.438 13.977 1 48.25 87 GLN B CA 1
ATOM 2623 C C . GLN B 1 87 ? 7.848 46.656 13.883 1 48.25 87 GLN B C 1
ATOM 2625 O O . GLN B 1 87 ? 6.629 46.531 14.023 1 48.25 87 GLN B O 1
ATOM 2630 N N . GLY B 1 88 ? 8.367 47.75 14.172 1 46.47 88 GLY B N 1
ATOM 2631 C CA . GLY B 1 88 ? 7.812 49.094 13.961 1 46.47 88 GLY B CA 1
ATOM 2632 C C . GLY B 1 88 ? 6.789 49.125 12.844 1 46.47 88 GLY B C 1
ATOM 2633 O O . GLY B 1 88 ? 6.699 48.219 12.039 1 46.47 88 GLY B O 1
ATOM 2634 N N . GLN B 1 89 ? 5.727 50 13 1 48.44 89 GLN B N 1
ATOM 2635 C CA . GLN B 1 89 ? 4.621 50.375 12.125 1 48.44 89 GLN B CA 1
ATOM 2636 C C . GLN B 1 89 ? 4.961 50.125 10.664 1 48.44 89 GLN B C 1
ATOM 2638 O O . GLN B 1 89 ? 4.066 50.062 9.812 1 48.44 89 GLN B O 1
ATOM 2643 N N . ASN B 1 90 ? 6.191 50.312 10.297 1 47.22 90 ASN B N 1
ATOM 2644 C CA . ASN B 1 90 ? 6.504 50.562 8.891 1 47.22 90 ASN B CA 1
ATOM 2645 C C . ASN B 1 90 ? 6.859 49.25 8.172 1 47.22 90 ASN B C 1
ATOM 2647 O O . ASN B 1 90 ? 7.305 49.281 7.023 1 47.22 90 ASN B O 1
ATOM 2651 N N . GLN B 1 91 ? 7.195 48.094 8.891 1 49.56 91 GLN B N 1
ATOM 2652 C CA . GLN B 1 91 ? 7.645 47 8.031 1 49.56 91 GLN B CA 1
ATOM 2653 C C . GLN B 1 91 ? 6.473 46.125 7.586 1 49.56 91 GLN B C 1
ATOM 2655 O O . GLN B 1 91 ? 5.637 45.75 8.406 1 49.56 91 GLN B O 1
ATOM 2660 N N . GLU B 1 92 ? 6.164 46.156 6.332 1 50.5 92 GLU B N 1
ATOM 2661 C CA . GLU B 1 92 ? 5.184 45.344 5.598 1 50.5 92 GLU B CA 1
ATOM 2662 C C . GLU B 1 92 ? 5.156 43.906 6.094 1 50.5 92 GLU B C 1
ATOM 2664 O O . GLU B 1 92 ? 6.195 43.25 6.141 1 50.5 92 GLU B O 1
ATOM 2669 N N . GLN B 1 93 ? 4.281 43.562 6.938 1 55.5 93 GLN B N 1
ATOM 2670 C CA . GLN B 1 93 ? 4.004 42.219 7.457 1 55.5 93 GLN B CA 1
ATOM 2671 C C . GLN B 1 93 ? 4.117 41.156 6.359 1 55.5 93 GLN B C 1
ATOM 2673 O O . GLN B 1 93 ? 3.512 41.312 5.293 1 55.5 93 GLN B O 1
ATOM 2678 N N . ASP B 1 94 ? 5.168 40.344 6.406 1 65.81 94 ASP B N 1
ATOM 2679 C CA . ASP B 1 94 ? 5.234 39.188 5.5 1 65.81 94 ASP B CA 1
ATOM 2680 C C . ASP B 1 94 ? 3.949 38.375 5.562 1 65.81 94 ASP B C 1
ATOM 2682 O O . ASP B 1 94 ? 3.629 37.781 6.598 1 65.81 94 ASP B O 1
ATOM 2686 N N . PRO B 1 95 ? 3.004 38.656 4.613 1 62.34 95 PRO B N 1
ATOM 2687 C CA . PRO B 1 95 ? 1.714 37.969 4.598 1 62.34 95 PRO B CA 1
ATOM 2688 C C . PRO B 1 95 ? 1.85 36.438 4.82 1 62.34 95 PRO B C 1
ATOM 2690 O O . PRO B 1 95 ? 0.879 35.781 5.199 1 62.34 95 PRO B O 1
ATOM 2693 N N . SER B 1 96 ? 3.037 36 4.75 1 73.56 96 SER B N 1
ATOM 2694 C CA . SER B 1 96 ? 3.203 34.562 4.883 1 73.56 96 SER B CA 1
ATOM 2695 C C . SER B 1 96 ? 3.932 34.219 6.172 1 73.56 96 SER B C 1
ATOM 2697 O O . SER B 1 96 ? 4.316 33.062 6.375 1 73.56 96 SER B O 1
ATOM 2699 N N . ALA B 1 97 ? 4.047 35.219 7.066 1 84.38 97 ALA B N 1
ATOM 2700 C CA . ALA B 1 97 ? 4.824 35 8.281 1 84.38 97 ALA B CA 1
ATOM 2701 C C . ALA B 1 97 ? 4.188 33.906 9.133 1 84.38 97 ALA B C 1
ATOM 2703 O O . ALA B 1 97 ? 4.887 33.156 9.828 1 84.38 97 ALA B O 1
ATOM 2704 N N . ASN B 1 98 ? 2.93 33.781 8.984 1 93.56 98 ASN B N 1
ATOM 2705 C CA . ASN B 1 98 ? 2.223 32.812 9.812 1 93.56 98 ASN B CA 1
ATOM 2706 C C . ASN B 1 98 ? 1.995 31.484 9.07 1 93.56 98 ASN B C 1
ATOM 2708 O O . ASN B 1 98 ? 1.335 30.594 9.586 1 93.56 98 ASN B O 1
ATOM 2712 N N . TYR B 1 99 ? 2.52 31.391 7.84 1 96.62 99 TYR B N 1
ATOM 2713 C CA . TYR B 1 99 ? 2.498 30.141 7.102 1 96.62 99 TYR B CA 1
ATOM 2714 C C . TYR B 1 99 ? 3.48 29.125 7.695 1 96.62 99 TYR B C 1
ATOM 2716 O O . TYR B 1 99 ? 4.695 29.266 7.531 1 96.62 99 TYR B O 1
ATOM 2724 N N . ALA B 1 100 ? 2.969 28.078 8.375 1 97.5 100 ALA B N 1
ATOM 2725 C CA . ALA B 1 100 ? 3.768 27.266 9.281 1 97.5 100 ALA B CA 1
ATOM 2726 C C . ALA B 1 100 ? 4.176 25.953 8.625 1 97.5 100 ALA B C 1
ATOM 2728 O O . ALA B 1 100 ? 4.98 25.203 9.18 1 97.5 100 ALA B O 1
ATOM 2729 N N . GLY B 1 101 ? 3.6 25.609 7.512 1 97.56 101 GLY B N 1
ATOM 2730 C CA . GLY B 1 101 ? 3.904 24.359 6.828 1 97.56 101 GLY B CA 1
ATOM 2731 C C . GLY B 1 101 ? 2.756 23.844 5.977 1 97.56 101 GLY B C 1
ATOM 2732 O O . GLY B 1 101 ? 1.878 24.625 5.586 1 97.56 101 GLY B O 1
ATOM 2733 N N . THR B 1 102 ? 2.82 22.609 5.574 1 97.38 102 THR B N 1
ATOM 2734 C CA . THR B 1 102 ? 1.78 21.969 4.766 1 97.38 102 THR B CA 1
ATOM 2735 C C . THR B 1 102 ? 1.383 20.625 5.352 1 97.38 102 THR B C 1
ATOM 2737 O O . THR B 1 102 ? 2.184 19.969 6.027 1 97.38 102 THR B O 1
ATOM 2740 N N . ILE B 1 103 ? 0.198 20.266 5.164 1 98.31 103 ILE B N 1
ATOM 2741 C CA . ILE B 1 103 ? -0.335 18.953 5.52 1 98.31 103 ILE B CA 1
ATOM 2742 C C . ILE B 1 103 ? -1.208 18.422 4.383 1 98.31 103 ILE B C 1
ATOM 2744 O O . ILE B 1 103 ? -1.892 19.203 3.705 1 98.31 103 ILE B O 1
ATOM 2748 N N . ALA B 1 104 ? -1.136 17.125 4.137 1 97.44 104 ALA B N 1
ATOM 2749 C CA . ALA B 1 104 ? -1.78 16.578 2.945 1 97.44 104 ALA B CA 1
ATOM 2750 C C . ALA B 1 104 ? -2.547 15.297 3.273 1 97.44 104 ALA B C 1
ATOM 2752 O O . ALA B 1 104 ? -2.24 14.617 4.254 1 97.44 104 ALA B O 1
ATOM 2753 N N . LEU B 1 105 ? -3.619 15.031 2.582 1 98.19 105 LEU B N 1
ATOM 2754 C CA . LEU B 1 105 ? -4.184 13.703 2.391 1 98.19 105 LEU B CA 1
ATOM 2755 C C . LEU B 1 105 ? -3.725 13.102 1.063 1 98.19 105 LEU B C 1
ATOM 2757 O O . LEU B 1 105 ? -3.799 13.758 0.023 1 98.19 105 LEU B O 1
ATOM 2761 N N . SER B 1 106 ? -3.189 11.93 1.12 1 97 106 SER B N 1
ATOM 2762 C CA . SER B 1 106 ? -2.68 11.25 -0.064 1 97 106 SER B CA 1
ATOM 2763 C C . SER B 1 106 ? -3.283 9.852 -0.196 1 97 106 SER B C 1
ATOM 2765 O O . SER B 1 106 ? -3.762 9.281 0.785 1 97 106 SER B O 1
ATOM 2767 N N . ASN B 1 107 ? -3.268 9.383 -1.448 1 97 107 ASN B N 1
ATOM 2768 C CA . ASN B 1 107 ? -3.771 8.039 -1.718 1 97 107 ASN B CA 1
ATOM 2769 C C . ASN B 1 107 ? -5.176 7.844 -1.152 1 97 107 ASN B C 1
ATOM 2771 O O . ASN B 1 107 ? -5.48 6.789 -0.592 1 97 107 ASN B O 1
ATOM 2775 N N . THR B 1 108 ? -5.953 8.883 -1.215 1 98.38 108 THR B N 1
ATOM 2776 C CA . THR B 1 108 ? -7.332 8.773 -0.752 1 98.38 108 THR B CA 1
ATOM 2777 C C . THR B 1 108 ? -8.156 7.91 -1.702 1 98.38 108 THR B C 1
ATOM 2779 O O . THR B 1 108 ? -8.094 8.086 -2.92 1 98.38 108 THR B O 1
ATOM 2782 N N . ASN B 1 109 ? -8.805 6.957 -1.19 1 97.88 109 ASN B N 1
ATOM 2783 C CA . ASN B 1 109 ? -9.602 6.004 -1.958 1 97.88 109 ASN B CA 1
ATOM 2784 C C . ASN B 1 109 ? -11.031 5.926 -1.44 1 97.88 109 ASN B C 1
ATOM 2786 O O . ASN B 1 109 ? -11.273 5.422 -0.341 1 97.88 109 ASN B O 1
ATOM 2790 N N . THR B 1 110 ? -12 6.41 -2.225 1 96.88 110 THR B N 1
ATOM 2791 C CA . THR B 1 110 ? -13.398 6.457 -1.796 1 96.88 110 THR B CA 1
ATOM 2792 C C . THR B 1 110 ? -13.984 5.055 -1.733 1 96.88 110 THR B C 1
ATOM 2794 O O . THR B 1 110 ? -14.867 4.781 -0.916 1 96.88 110 THR B O 1
ATOM 2797 N N . ASP B 1 111 ? -13.5 4.121 -2.602 1 94.38 111 ASP B N 1
ATOM 2798 C CA . ASP B 1 111 ? -14.008 2.754 -2.588 1 94.38 111 ASP B CA 1
ATOM 2799 C C . ASP B 1 111 ? -13.633 2.039 -1.291 1 94.38 111 ASP B C 1
ATOM 2801 O O . ASP B 1 111 ? -14.453 1.322 -0.712 1 94.38 111 ASP B O 1
ATOM 2805 N N . ASN B 1 112 ? -12.445 2.268 -0.835 1 96.75 112 ASN B N 1
ATOM 2806 C CA . ASN B 1 112 ? -11.969 1.625 0.385 1 96.75 112 ASN B CA 1
ATOM 2807 C C . ASN B 1 112 ? -12.211 2.502 1.611 1 96.75 112 ASN B C 1
ATOM 2809 O O . ASN B 1 112 ? -12.016 2.057 2.744 1 96.75 112 ASN B O 1
ATOM 2813 N N . ALA B 1 113 ? -12.562 3.785 1.396 1 97.12 113 ALA B N 1
ATOM 2814 C CA . ALA B 1 113 ? -12.758 4.77 2.459 1 97.12 113 ALA B CA 1
ATOM 2815 C C . ALA B 1 113 ? -11.516 4.887 3.334 1 97.12 113 ALA B C 1
ATOM 2817 O O . ALA B 1 113 ? -11.594 4.75 4.559 1 97.12 113 ALA B O 1
ATOM 2818 N N . SER B 1 114 ? -10.453 5.164 2.725 1 98.62 114 SER B N 1
ATOM 2819 C CA . SER B 1 114 ? -9.172 5.258 3.408 1 98.62 114 SER B CA 1
ATOM 2820 C C . SER B 1 114 ? -8.336 6.418 2.867 1 98.62 114 SER B C 1
ATOM 2822 O O . SER B 1 114 ? -8.578 6.895 1.755 1 98.62 114 SER B O 1
ATOM 2824 N N . THR B 1 115 ? -7.41 6.918 3.637 1 98.69 115 THR B N 1
ATOM 2825 C CA . THR B 1 115 ? -6.508 7.988 3.227 1 98.69 115 THR B CA 1
ATOM 2826 C C . THR B 1 115 ? -5.211 7.938 4.027 1 98.69 115 THR B C 1
ATOM 2828 O O . THR B 1 115 ? -5.062 7.109 4.93 1 98.69 115 THR B O 1
ATOM 2831 N N . GLU B 1 116 ? -4.223 8.711 3.646 1 98.75 116 GLU B N 1
ATOM 2832 C CA . GLU B 1 116 ? -2.924 8.844 4.297 1 98.75 116 GLU B CA 1
ATOM 2833 C C . GLU B 1 116 ? -2.607 10.305 4.605 1 98.75 116 GLU B C 1
ATOM 2835 O O . GLU B 1 116 ? -2.855 11.188 3.781 1 98.75 116 GLU B O 1
ATOM 2840 N N . ILE B 1 117 ? -2.119 10.523 5.777 1 98.5 117 ILE B N 1
ATOM 2841 C CA . ILE B 1 117 ? -1.763 11.883 6.176 1 98.5 117 ILE B CA 1
ATOM 2842 C C . ILE B 1 117 ? -0.252 12.07 6.062 1 98.5 117 ILE B C 1
ATOM 2844 O O . ILE B 1 117 ? 0.521 11.195 6.445 1 98.5 117 ILE B O 1
ATOM 2848 N N . GLY B 1 118 ? 0.185 13.141 5.535 1 97.19 118 GLY B N 1
ATOM 2849 C CA . GLY B 1 118 ? 1.555 13.625 5.547 1 97.19 118 GLY B CA 1
ATOM 2850 C C . GLY B 1 118 ? 1.667 15.086 5.961 1 97.19 118 GLY B C 1
ATOM 2851 O O . GLY B 1 118 ? 0.784 15.891 5.66 1 97.19 118 GLY B O 1
ATOM 2852 N N . ILE B 1 119 ? 2.787 15.438 6.59 1 97.56 119 ILE B N 1
ATOM 2853 C CA . ILE B 1 119 ? 2.885 16.781 7.125 1 97.56 119 ILE B CA 1
ATOM 2854 C C . ILE B 1 119 ? 4.336 17.266 7.078 1 97.56 119 ILE B C 1
ATOM 2856 O O . ILE B 1 119 ? 5.262 16.453 7.246 1 97.56 119 ILE B O 1
ATOM 2860 N N . VAL B 1 120 ? 4.531 18.484 6.777 1 96.56 120 VAL B N 1
ATOM 2861 C CA . VAL B 1 120 ? 5.801 19.203 6.887 1 96.56 120 VAL B CA 1
ATOM 2862 C C . VAL B 1 120 ? 5.602 20.484 7.684 1 96.56 120 VAL B C 1
ATOM 2864 O O . VAL B 1 120 ? 4.785 21.328 7.312 1 96.56 120 VAL B O 1
ATOM 2867 N N . ILE B 1 121 ? 6.25 20.625 8.734 1 97.19 121 ILE B N 1
ATOM 2868 C CA . ILE B 1 121 ? 6.215 21.828 9.562 1 97.19 121 ILE B CA 1
ATOM 2869 C C . ILE B 1 121 ? 7.535 22.594 9.43 1 97.19 121 ILE B C 1
ATOM 2871 O O . ILE B 1 121 ? 8.609 22 9.562 1 97.19 121 ILE B O 1
ATOM 2875 N N . PHE B 1 122 ? 7.453 23.891 9.164 1 96.69 122 PHE B N 1
ATOM 2876 C CA . PHE B 1 122 ? 8.664 24.703 9.07 1 96.69 122 PHE B CA 1
ATOM 2877 C C . PHE B 1 122 ? 9.367 24.781 10.414 1 96.69 122 PHE B C 1
ATOM 2879 O O . PHE B 1 122 ? 8.719 24.766 11.469 1 96.69 122 PHE B O 1
ATOM 2886 N N . PRO B 1 123 ? 10.664 24.906 10.398 1 95.88 123 PRO B N 1
ATOM 2887 C CA . PRO B 1 123 ? 11.461 24.812 11.617 1 95.88 123 PRO B CA 1
ATOM 2888 C C . PRO B 1 123 ? 11.008 25.781 12.703 1 95.88 123 PRO B C 1
ATOM 2890 O O . PRO B 1 123 ? 10.93 25.391 13.875 1 95.88 123 PRO B O 1
ATOM 2893 N N . SER B 1 124 ? 10.609 27 12.367 1 93.62 124 SER B N 1
ATOM 2894 C CA . SER B 1 124 ? 10.227 28 13.352 1 93.62 124 SER B CA 1
ATOM 2895 C C . SER B 1 124 ? 8.961 27.609 14.094 1 93.62 124 SER B C 1
ATOM 2897 O O . SER B 1 124 ? 8.648 28.172 15.148 1 93.62 124 SER B O 1
ATOM 2899 N N . PHE B 1 125 ? 8.281 26.672 13.539 1 95.56 125 PHE B N 1
ATOM 2900 C CA . PHE B 1 125 ? 6.996 26.281 14.117 1 95.56 125 PHE B CA 1
ATOM 2901 C C . PHE B 1 125 ? 7.059 24.875 14.695 1 95.56 125 PHE B C 1
ATOM 2903 O O . PHE B 1 125 ? 6.039 24.344 15.133 1 95.56 125 PHE B O 1
ATOM 2910 N N . GLN B 1 126 ? 8.172 24.188 14.68 1 94.75 126 GLN B N 1
ATOM 2911 C CA . GLN B 1 126 ? 8.312 22.844 15.234 1 94.75 126 GLN B CA 1
ATOM 2912 C C . GLN B 1 126 ? 8.359 22.891 16.766 1 94.75 126 GLN B C 1
ATOM 2914 O O . GLN B 1 126 ? 8.805 23.875 17.344 1 94.75 126 GLN B O 1
ATOM 2919 N N . ARG B 1 127 ? 7.871 21.781 17.359 1 93.5 127 ARG B N 1
ATOM 2920 C CA . ARG B 1 127 ? 7.797 21.656 18.812 1 93.5 127 ARG B CA 1
ATOM 2921 C C . ARG B 1 127 ? 6.898 22.734 19.406 1 93.5 127 ARG B C 1
ATOM 2923 O O . ARG B 1 127 ? 7.207 23.297 20.469 1 93.5 127 ARG B O 1
ATOM 2930 N N . THR B 1 128 ? 5.965 23.172 18.672 1 93.38 128 THR B N 1
ATOM 2931 C CA . THR B 1 128 ? 4.891 24.062 19.109 1 93.38 128 THR B CA 1
ATOM 2932 C C . THR B 1 128 ? 3.541 23.344 19.016 1 93.38 128 THR B C 1
ATOM 2934 O O . THR B 1 128 ? 3.482 22.125 18.875 1 93.38 128 THR B O 1
ATOM 2937 N N . HIS B 1 129 ? 2.459 24.156 19.062 1 95.06 129 HIS B N 1
ATOM 2938 C CA . HIS B 1 129 ? 1.101 23.625 19.016 1 95.06 129 HIS B CA 1
ATOM 2939 C C . HIS B 1 129 ? 0.692 23.297 17.578 1 95.06 129 HIS B C 1
ATOM 2941 O O . HIS B 1 129 ? -0.333 22.641 17.359 1 95.06 129 HIS B O 1
ATOM 2947 N N . VAL B 1 130 ? 1.468 23.578 16.641 1 96.38 130 VAL B N 1
ATOM 2948 C CA . VAL B 1 130 ? 1.05 23.656 15.234 1 96.38 130 VAL B CA 1
ATOM 2949 C C . VAL B 1 130 ? 0.774 22.25 14.711 1 96.38 130 VAL B C 1
ATOM 2951 O O . VAL B 1 130 ? -0.32 21.969 14.211 1 96.38 130 VAL B O 1
ATOM 2954 N N . ALA B 1 131 ? 1.702 21.328 14.891 1 96.81 131 ALA B N 1
ATOM 2955 C CA . ALA B 1 131 ? 1.566 20 14.305 1 96.81 131 ALA B CA 1
ATOM 2956 C C . ALA B 1 131 ? 0.372 19.266 14.898 1 96.81 131 ALA B C 1
ATOM 2958 O O . ALA B 1 131 ? -0.458 18.719 14.164 1 96.81 131 ALA B O 1
ATOM 2959 N N . SER B 1 132 ? 0.294 19.234 16.188 1 96.88 132 SER B N 1
ATOM 2960 C CA . SER B 1 132 ? -0.771 18.5 16.859 1 96.88 132 SER B CA 1
ATOM 2961 C C . SER B 1 132 ? -2.145 19.031 16.469 1 96.88 132 SER B C 1
ATOM 2963 O O . SER B 1 132 ? -3.07 18.25 16.219 1 96.88 132 SER B O 1
ATOM 2965 N N . ASN B 1 133 ? -2.24 20.359 16.422 1 97.5 133 ASN B N 1
ATOM 2966 C CA . ASN B 1 133 ? -3.521 20.953 16.047 1 97.5 133 ASN B CA 1
ATOM 2967 C C . ASN B 1 133 ? -3.859 20.672 14.594 1 97.5 133 ASN B C 1
ATOM 2969 O O . ASN B 1 133 ? -5.004 20.344 14.266 1 97.5 133 ASN B O 1
ATOM 2973 N N . ALA B 1 134 ? -2.902 20.781 13.688 1 98.06 134 ALA B N 1
ATOM 2974 C CA . ALA B 1 134 ? -3.131 20.531 12.273 1 98.06 134 ALA B CA 1
ATOM 2975 C C . ALA B 1 134 ? -3.58 19.094 12.039 1 98.06 134 ALA B C 1
ATOM 2977 O O . ALA B 1 134 ? -4.57 18.844 11.352 1 98.06 134 ALA B O 1
ATOM 2978 N N . ILE B 1 135 ? -2.861 18.141 12.648 1 98.38 135 ILE B N 1
ATOM 2979 C CA . ILE B 1 135 ? -3.17 16.719 12.492 1 98.38 135 ILE B CA 1
ATOM 2980 C C . ILE B 1 135 ? -4.535 16.422 13.102 1 98.38 135 ILE B C 1
ATOM 2982 O O . ILE B 1 135 ? -5.34 15.695 12.516 1 98.38 135 ILE B O 1
ATOM 2986 N N . GLY B 1 136 ? -4.746 16.953 14.273 1 98.19 136 GLY B N 1
ATOM 2987 C CA . GLY B 1 136 ? -6.023 16.734 14.93 1 98.19 136 GLY B CA 1
ATOM 2988 C C . GLY B 1 136 ? -7.207 17.203 14.102 1 98.19 136 GLY B C 1
ATOM 2989 O O . GLY B 1 136 ? -8.219 16.5 14.008 1 98.19 136 GLY B O 1
ATOM 2990 N N . LEU B 1 137 ? -7.121 18.422 13.516 1 98.12 137 LEU B N 1
ATOM 2991 C CA . LEU B 1 137 ? -8.172 18.938 12.656 1 98.12 137 LEU B CA 1
ATOM 2992 C C . LEU B 1 137 ? -8.445 18 11.492 1 98.12 137 LEU B C 1
ATOM 2994 O O . LEU B 1 137 ? -9.594 17.75 11.141 1 98.12 137 LEU B O 1
ATOM 2998 N N . LEU B 1 138 ? -7.402 17.484 10.898 1 98.38 138 LEU B N 1
ATOM 2999 C CA . LEU B 1 138 ? -7.555 16.609 9.734 1 98.38 138 LEU B CA 1
ATOM 3000 C C . LEU B 1 138 ? -8.125 15.258 10.148 1 98.38 138 LEU B C 1
ATOM 3002 O O . LEU B 1 138 ? -8.922 14.664 9.414 1 98.38 138 LEU B O 1
ATOM 3006 N N . LEU B 1 139 ? -7.691 14.727 11.305 1 98.62 139 LEU B N 1
ATOM 3007 C CA . LEU B 1 139 ? -8.234 13.469 11.805 1 98.62 139 LEU B CA 1
ATOM 3008 C C . LEU B 1 139 ? -9.727 13.594 12.078 1 98.62 139 LEU B C 1
ATOM 3010 O O . LEU B 1 139 ? -10.5 12.688 11.742 1 98.62 139 LEU B O 1
ATOM 3014 N N . ARG B 1 140 ? -10.133 14.695 12.672 1 98.19 140 ARG B N 1
ATOM 3015 C CA . ARG B 1 140 ? -11.555 14.922 12.883 1 98.19 140 ARG B CA 1
ATOM 3016 C C . ARG B 1 140 ? -12.312 14.945 11.555 1 98.19 140 ARG B C 1
ATOM 3018 O O . ARG B 1 140 ? -13.359 14.312 11.422 1 98.19 140 ARG B O 1
ATOM 3025 N N . TYR B 1 141 ? -11.773 15.664 10.656 1 98.62 141 TYR B N 1
ATOM 3026 C CA . TYR B 1 141 ? -12.43 15.781 9.359 1 98.62 141 TYR B CA 1
ATOM 3027 C C . TYR B 1 141 ? -12.562 14.414 8.688 1 98.62 141 TYR B C 1
ATOM 3029 O O . TYR B 1 141 ? -13.617 14.086 8.148 1 98.62 141 TYR B O 1
ATOM 3037 N N . THR B 1 142 ? -11.578 13.594 8.734 1 98.69 142 THR B N 1
ATOM 3038 C CA . THR B 1 142 ? -11.539 12.344 7.992 1 98.69 142 THR B CA 1
ATOM 3039 C C . THR B 1 142 ? -12.32 11.258 8.727 1 98.69 142 THR B C 1
ATOM 3041 O O . THR B 1 142 ? -13.086 10.516 8.109 1 98.69 142 THR B O 1
ATOM 3044 N N . LEU B 1 143 ? -12.25 11.195 10.094 1 98.75 143 LEU B N 1
ATOM 3045 C CA . LEU B 1 143 ? -12.734 10.023 10.812 1 98.75 143 LEU B CA 1
ATOM 3046 C C . LEU B 1 143 ? -14.086 10.312 11.469 1 98.75 143 LEU B C 1
ATOM 3048 O O . LEU B 1 143 ? -14.867 9.398 11.711 1 98.75 143 LEU B O 1
ATOM 3052 N N . ASP B 1 144 ? -14.336 11.547 11.789 1 98.62 144 ASP B N 1
ATOM 3053 C CA . ASP B 1 144 ? -15.656 11.836 12.359 1 98.62 144 ASP B CA 1
ATOM 3054 C C . ASP B 1 144 ? -16.766 11.445 11.391 1 98.62 144 ASP B C 1
ATOM 3056 O O . ASP B 1 144 ? -16.594 11.523 10.172 1 98.62 144 ASP B O 1
ATOM 3060 N N . PRO B 1 145 ? -17.922 11.062 11.938 1 98.19 145 PRO B N 1
ATOM 3061 C CA . PRO B 1 145 ? -19.062 10.766 11.062 1 98.19 145 PRO B CA 1
ATOM 3062 C C . PRO B 1 145 ? -19.641 12.016 10.422 1 98.19 145 PRO B C 1
ATOM 3064 O O . PRO B 1 145 ? -19.359 13.133 10.852 1 98.19 145 PRO B O 1
ATOM 3067 N N . PRO B 1 146 ? -20.469 11.773 9.406 1 97.38 146 PRO B N 1
ATOM 3068 C CA . PRO B 1 146 ? -21.094 12.922 8.742 1 97.38 146 PRO B CA 1
ATOM 3069 C C . PRO B 1 146 ? -21.906 13.789 9.703 1 97.38 146 PRO B C 1
ATOM 3071 O O . PRO B 1 146 ? -21.984 15.008 9.523 1 97.38 146 PRO B O 1
ATOM 3074 N N . SER B 1 147 ? -22.484 13.242 10.695 1 97.19 147 SER B N 1
ATOM 3075 C CA . SER B 1 147 ? -23.266 13.984 11.68 1 97.19 147 SER B CA 1
ATOM 3076 C C . SER B 1 147 ? -22.406 15.016 12.406 1 97.19 147 SER B C 1
ATOM 3078 O O . SER B 1 147 ? -22.922 15.992 12.945 1 97.19 147 SER B O 1
ATOM 3080 N N . LEU B 1 148 ? -21.094 14.836 12.453 1 96.81 148 LEU B N 1
ATOM 3081 C CA . LEU B 1 148 ? -20.156 15.773 13.047 1 96.81 148 LEU B CA 1
ATOM 3082 C C . LEU B 1 148 ? -19.328 16.469 11.977 1 96.81 148 LEU B C 1
ATOM 3084 O O . LEU B 1 148 ? -18.203 16.906 12.242 1 96.81 148 LEU B O 1
ATOM 3088 N N . ARG B 1 149 ? -19.812 16.391 10.711 1 96.19 149 ARG B N 1
ATOM 3089 C CA . ARG B 1 149 ? -19.25 17.109 9.57 1 96.19 149 ARG B CA 1
ATOM 3090 C C . ARG B 1 149 ? -17.938 16.469 9.109 1 96.19 149 ARG B C 1
ATOM 3092 O O . ARG B 1 149 ? -17.109 17.125 8.492 1 96.19 149 ARG B O 1
ATOM 3099 N N . GLY B 1 150 ? -17.75 15.242 9.469 1 98.19 150 GLY B N 1
ATOM 3100 C CA . GLY B 1 150 ? -16.609 14.484 8.969 1 98.19 150 GLY B CA 1
ATOM 3101 C C . GLY B 1 150 ? -16.953 13.625 7.766 1 98.19 150 GLY B C 1
ATOM 3102 O O . GLY B 1 150 ? -18.094 13.617 7.301 1 98.19 150 GLY B O 1
ATOM 3103 N N . LEU B 1 151 ? -15.953 12.977 7.277 1 98 151 LEU B N 1
ATOM 3104 C CA . LEU B 1 151 ? -16.109 12.133 6.098 1 98 151 LEU B CA 1
ATOM 3105 C C . LEU B 1 151 ? -16.547 10.727 6.492 1 98 151 LEU B C 1
ATOM 3107 O O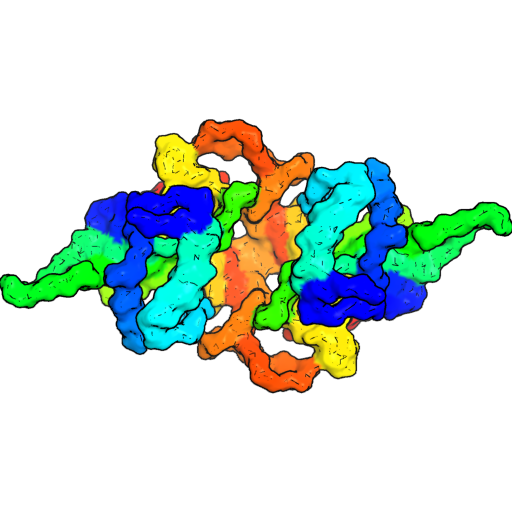 . LEU B 1 151 ? -17.047 9.961 5.652 1 98 151 LEU B O 1
ATOM 3111 N N . GLY B 1 152 ? -16.266 10.328 7.738 1 97.88 152 GLY B N 1
ATOM 3112 C CA . GLY B 1 152 ? -16.625 9.008 8.211 1 97.88 152 GLY B CA 1
ATOM 3113 C C . GLY B 1 152 ? -15.805 7.898 7.586 1 97.88 152 GLY B C 1
ATOM 3114 O O . GLY B 1 152 ? -16.281 6.77 7.445 1 97.88 152 GLY B O 1
ATOM 3115 N N . ILE B 1 153 ? -14.609 8.133 7.172 1 97.62 153 ILE B N 1
ATOM 3116 C CA . ILE B 1 153 ? -13.812 7.117 6.484 1 97.62 153 ILE B CA 1
ATOM 3117 C C . ILE B 1 153 ? -13.344 6.062 7.488 1 97.62 153 ILE B C 1
ATOM 3119 O O . ILE B 1 153 ? -13.406 6.281 8.703 1 97.62 153 ILE B O 1
ATOM 3123 N N . ARG B 1 154 ? -12.891 4.949 6.996 1 98.38 154 ARG B N 1
ATOM 3124 C CA . ARG B 1 154 ? -12.656 3.758 7.801 1 98.38 154 ARG B CA 1
ATOM 3125 C C . ARG B 1 154 ? -11.227 3.723 8.328 1 98.38 154 ARG B C 1
ATOM 3127 O O . ARG B 1 154 ? -10.953 3.102 9.359 1 98.38 154 ARG B O 1
ATOM 3134 N N . ARG B 1 155 ? -10.367 4.391 7.621 1 98.81 155 ARG B N 1
ATOM 3135 C CA . ARG B 1 155 ? -8.953 4.176 7.902 1 98.81 155 ARG B CA 1
ATOM 3136 C C . ARG B 1 155 ? -8.125 5.395 7.512 1 98.81 155 ARG B C 1
ATOM 3138 O O . ARG B 1 155 ? -8.273 5.93 6.41 1 98.81 155 ARG B O 1
ATOM 3145 N N . VAL B 1 156 ? -7.328 5.891 8.383 1 98.94 156 VAL B N 1
ATOM 3146 C CA . VAL B 1 156 ? -6.305 6.898 8.117 1 98.94 156 VAL B CA 1
ATOM 3147 C C . VAL B 1 156 ? -4.922 6.324 8.414 1 98.94 156 VAL B C 1
ATOM 3149 O O . VAL B 1 156 ? -4.68 5.809 9.508 1 98.94 156 VAL B O 1
ATOM 3152 N N . GLU B 1 157 ? -4.035 6.449 7.457 1 98.88 157 GLU B N 1
ATOM 3153 C CA . GLU B 1 157 ? -2.701 5.871 7.559 1 98.88 157 GLU B CA 1
ATOM 3154 C C . GLU B 1 157 ? -1.644 6.953 7.758 1 98.88 157 GLU B C 1
ATOM 3156 O O . GLU B 1 157 ? -1.834 8.102 7.344 1 98.88 157 GLU B O 1
ATOM 3161 N N . TRP B 1 158 ? -0.682 6.609 8.445 1 98.75 158 TRP B N 1
ATOM 3162 C CA . TRP B 1 158 ? 0.573 7.34 8.602 1 98.75 158 TRP B CA 1
ATOM 3163 C C . TRP B 1 158 ? 1.766 6.449 8.266 1 98.75 158 TRP B C 1
ATOM 3165 O O . TRP B 1 158 ? 1.904 5.352 8.82 1 98.75 158 TRP B O 1
ATOM 3175 N N . LYS B 1 159 ? 2.596 6.879 7.328 1 98.31 159 LYS B N 1
ATOM 3176 C CA . LYS B 1 159 ? 3.791 6.133 6.945 1 98.31 159 LYS B CA 1
ATOM 3177 C C . LYS B 1 159 ? 5.043 6.996 7.07 1 98.31 159 LYS B C 1
ATOM 3179 O O . LYS B 1 159 ? 5.02 8.18 6.742 1 98.31 159 LYS B O 1
ATOM 3184 N N . CYS B 1 160 ? 6.094 6.359 7.484 1 97.44 160 CYS B N 1
ATOM 3185 C CA . CYS B 1 160 ? 7.359 7.086 7.516 1 97.44 160 CYS B CA 1
ATOM 3186 C C . CYS B 1 160 ? 8.539 6.129 7.461 1 97.44 160 CYS B C 1
ATOM 3188 O O . CYS B 1 160 ? 8.383 4.922 7.648 1 97.44 160 CYS B O 1
ATOM 3190 N N . HIS B 1 161 ? 9.664 6.707 7.062 1 96.94 161 HIS B N 1
ATOM 3191 C CA . HIS B 1 161 ? 10.922 5.984 7.16 1 96.94 161 HIS B CA 1
ATOM 3192 C C . HIS B 1 161 ? 11.156 5.465 8.578 1 96.94 161 HIS B C 1
ATOM 3194 O O . HIS B 1 161 ? 10.922 6.184 9.555 1 96.94 161 HIS B O 1
ATOM 3200 N N . THR B 1 162 ? 11.641 4.227 8.703 1 97.19 162 THR B N 1
ATOM 3201 C CA . THR B 1 162 ? 11.797 3.621 10.016 1 97.19 162 THR B CA 1
ATOM 3202 C C . THR B 1 162 ? 12.805 4.406 10.852 1 97.19 162 THR B C 1
ATOM 3204 O O . THR B 1 162 ? 12.766 4.359 12.086 1 97.19 162 THR B O 1
ATOM 3207 N N . ALA B 1 163 ? 13.688 5.141 10.258 1 95.88 163 ALA B N 1
ATOM 3208 C CA . ALA B 1 163 ? 14.695 5.918 10.969 1 95.88 163 ALA B CA 1
ATOM 3209 C C . ALA B 1 163 ? 14.156 7.297 11.352 1 95.88 163 ALA B C 1
ATOM 3211 O O . ALA B 1 163 ? 14.82 8.055 12.062 1 95.88 163 ALA B O 1
ATOM 3212 N N . ASN B 1 164 ? 12.992 7.695 10.867 1 95.94 164 ASN B N 1
ATOM 3213 C CA . ASN B 1 164 ? 12.406 8.992 11.18 1 95.94 164 ASN B CA 1
ATOM 3214 C C . ASN B 1 164 ? 11.711 8.992 12.539 1 95.94 164 ASN B C 1
ATOM 3216 O O . ASN B 1 164 ? 10.484 9.023 12.609 1 95.94 164 ASN B O 1
ATOM 3220 N N . GLU B 1 165 ? 12.469 9.055 13.57 1 96.81 165 GLU B N 1
ATOM 3221 C CA . GLU B 1 165 ? 11.969 8.945 14.938 1 96.81 165 GLU B CA 1
ATOM 3222 C C . GLU B 1 165 ? 10.992 10.07 15.258 1 96.81 165 GLU B C 1
ATOM 3224 O O . GLU B 1 165 ? 10.008 9.859 15.977 1 96.81 165 GLU B O 1
ATOM 3229 N N . ALA B 1 166 ? 11.289 11.266 14.781 1 95.75 166 ALA B N 1
ATOM 3230 C CA . ALA B 1 166 ? 10.391 12.391 15.031 1 95.75 166 ALA B CA 1
ATOM 3231 C C . ALA B 1 166 ? 9 12.117 14.469 1 95.75 166 ALA B C 1
ATOM 3233 O O . ALA B 1 166 ? 7.996 12.367 15.141 1 95.75 166 ALA B O 1
ATOM 3234 N N . SER B 1 167 ? 8.93 11.602 13.266 1 96.94 167 SER B N 1
ATOM 3235 C CA . SER B 1 167 ? 7.652 11.273 12.641 1 96.94 167 SER B CA 1
ATOM 3236 C C . SER B 1 167 ? 6.926 10.18 13.406 1 96.94 167 SER B C 1
ATOM 3238 O O . SER B 1 167 ? 5.715 10.266 13.633 1 96.94 167 SER B O 1
ATOM 3240 N N . LYS B 1 168 ? 7.637 9.156 13.812 1 98.12 168 LYS B N 1
ATOM 3241 C CA . LYS B 1 168 ? 7.047 8.07 14.594 1 98.12 168 LYS B CA 1
ATOM 3242 C C . LYS B 1 168 ? 6.438 8.602 15.891 1 98.12 168 LYS B C 1
ATOM 3244 O O . LYS B 1 168 ? 5.324 8.227 16.266 1 98.12 168 LYS B O 1
ATOM 3249 N N . ARG B 1 169 ? 7.137 9.438 16.516 1 97.25 169 ARG B N 1
ATOM 3250 C CA . ARG B 1 169 ? 6.684 9.992 17.781 1 97.25 169 ARG B CA 1
ATOM 3251 C C . ARG B 1 169 ? 5.391 10.789 17.609 1 97.25 169 ARG B C 1
ATOM 3253 O O . ARG B 1 169 ? 4.48 10.695 18.438 1 97.25 169 ARG B O 1
ATOM 3260 N N . VAL B 1 170 ? 5.328 11.594 16.547 1 96.56 170 VAL B N 1
ATOM 3261 C CA . VAL B 1 170 ? 4.133 12.375 16.266 1 96.56 170 VAL B CA 1
ATOM 3262 C C . VAL B 1 170 ? 2.945 11.445 16.031 1 96.56 170 VAL B C 1
ATOM 3264 O O . VAL B 1 170 ? 1.861 11.656 16.578 1 96.56 170 VAL B O 1
ATOM 3267 N N . ALA B 1 171 ? 3.154 10.406 15.188 1 97.75 171 ALA B N 1
ATOM 3268 C CA . ALA B 1 171 ? 2.092 9.445 14.906 1 97.75 171 ALA B CA 1
ATOM 3269 C C . ALA B 1 171 ? 1.56 8.82 16.188 1 97.75 171 ALA B C 1
ATOM 3271 O O . ALA B 1 171 ? 0.349 8.805 16.438 1 97.75 171 ALA B O 1
ATOM 3272 N N . LEU B 1 172 ? 2.467 8.391 17 1 97.44 172 LEU B N 1
ATOM 3273 C CA . LEU B 1 172 ? 2.084 7.734 18.25 1 97.44 172 LEU B CA 1
ATOM 3274 C C . LEU B 1 172 ? 1.387 8.719 19.188 1 97.44 172 LEU B C 1
ATOM 3276 O O . LEU B 1 172 ? 0.368 8.383 19.797 1 97.44 172 LEU B O 1
ATOM 3280 N N . ARG B 1 173 ? 1.949 9.906 19.297 1 95.56 173 ARG B N 1
ATOM 3281 C CA . ARG B 1 173 ? 1.356 10.93 20.156 1 95.56 173 ARG B CA 1
ATOM 3282 C C . ARG B 1 173 ? -0.074 11.234 19.719 1 95.56 173 ARG B C 1
ATOM 3284 O O . ARG B 1 173 ? -0.938 11.5 20.562 1 95.56 173 ARG B O 1
ATOM 3291 N N . MET B 1 174 ? -0.311 11.203 18.453 1 97 174 MET B N 1
ATOM 3292 C CA . MET B 1 174 ? -1.62 11.57 17.922 1 97 174 MET B CA 1
ATOM 3293 C C . MET B 1 174 ? -2.57 10.375 17.969 1 97 174 MET B C 1
ATOM 3295 O O . MET B 1 174 ? -3.725 10.484 17.547 1 97 174 MET B O 1
ATOM 3299 N N . GLY B 1 175 ? -2.076 9.188 18.391 1 97.19 175 GLY B N 1
ATOM 3300 C CA . GLY B 1 175 ? -2.967 8.062 18.641 1 97.19 175 GLY B CA 1
ATOM 3301 C C . GLY B 1 175 ? -2.879 6.984 17.578 1 97.19 175 GLY B C 1
ATOM 3302 O O . GLY B 1 175 ? -3.592 5.98 17.656 1 97.19 175 GLY B O 1
ATOM 3303 N N . PHE B 1 176 ? -2.057 7.145 16.609 1 98.56 176 PHE B N 1
ATOM 3304 C CA . PHE B 1 176 ? -1.89 6.094 15.609 1 98.56 176 PHE B CA 1
ATOM 3305 C C . PHE B 1 176 ? -1.273 4.848 16.234 1 98.56 176 PHE B C 1
ATOM 3307 O O . PHE B 1 176 ? -0.477 4.945 17.172 1 98.56 176 PHE B O 1
ATOM 3314 N N . THR B 1 177 ? -1.606 3.709 15.719 1 98.62 177 THR B N 1
ATOM 3315 C CA . THR B 1 177 ? -1.061 2.424 16.141 1 98.62 177 THR B CA 1
ATOM 3316 C C . THR B 1 177 ? -0.123 1.856 15.078 1 98.62 177 THR B C 1
ATOM 3318 O O . THR B 1 177 ? -0.458 1.839 13.891 1 98.62 177 THR B O 1
ATOM 3321 N N . LEU B 1 178 ? 1.044 1.452 15.5 1 98.81 178 LEU B N 1
ATOM 3322 C CA . LEU B 1 178 ? 1.962 0.791 14.578 1 98.81 178 LEU B CA 1
ATOM 3323 C C . LEU B 1 178 ? 1.394 -0.545 14.117 1 98.81 178 LEU B C 1
ATOM 3325 O O . LEU B 1 178 ? 1.048 -1.398 14.938 1 98.81 178 LEU B O 1
ATOM 3329 N N . GLU B 1 179 ? 1.278 -0.711 12.828 1 98.88 179 GLU B N 1
ATOM 3330 C CA . GLU B 1 179 ? 0.732 -1.953 12.289 1 98.88 179 GLU B CA 1
ATOM 3331 C C . GLU B 1 179 ? 1.846 -2.902 11.859 1 98.88 179 GLU B C 1
ATOM 3333 O O . GLU B 1 179 ? 1.655 -4.121 11.828 1 98.88 179 GLU B O 1
ATOM 3338 N N . GLY B 1 180 ? 2.969 -2.352 11.461 1 98.75 180 GLY B N 1
ATOM 3339 C CA . GLY B 1 180 ? 4.125 -3.127 11.039 1 98.75 180 GLY B CA 1
ATOM 3340 C C . GLY B 1 180 ? 5.102 -2.336 10.195 1 98.75 180 GLY B C 1
ATOM 3341 O O . GLY B 1 180 ? 4.957 -1.121 10.047 1 98.75 180 GLY B O 1
ATOM 3342 N N . VAL B 1 181 ? 6.117 -3.02 9.758 1 98.81 181 VAL B N 1
ATOM 3343 C CA . VAL B 1 181 ? 7.148 -2.42 8.922 1 98.81 181 VAL B CA 1
ATOM 3344 C C . VAL B 1 181 ? 7.203 -3.137 7.57 1 98.81 181 VAL B C 1
ATOM 3346 O O . VAL B 1 181 ? 7.355 -4.359 7.516 1 98.81 181 VAL B O 1
ATOM 3349 N N . LEU B 1 182 ? 6.977 -2.412 6.516 1 98.75 182 LEU B N 1
ATOM 3350 C CA . LEU B 1 182 ? 7.211 -2.912 5.164 1 98.75 182 LEU B CA 1
ATOM 3351 C C . LEU B 1 182 ? 8.695 -2.842 4.812 1 98.75 182 LEU B C 1
ATOM 3353 O O . LEU B 1 182 ? 9.234 -1.756 4.59 1 98.75 182 LEU B O 1
ATOM 3357 N N . ARG B 1 183 ? 9.297 -4.004 4.727 1 98.62 183 ARG B N 1
ATOM 3358 C CA . ARG B 1 183 ? 10.734 -4.074 4.477 1 98.62 183 ARG B CA 1
ATOM 3359 C C . ARG B 1 183 ? 11.039 -3.848 3 1 98.62 183 ARG B C 1
ATOM 3361 O O . ARG B 1 183 ? 10.367 -4.398 2.127 1 98.62 183 ARG B O 1
ATOM 3368 N N . TRP B 1 184 ? 12.086 -2.912 2.725 1 98.19 184 TRP B N 1
ATOM 3369 C CA . TRP B 1 184 ? 12.531 -2.598 1.369 1 98.19 184 TRP B CA 1
ATOM 3370 C C . TRP B 1 184 ? 11.352 -2.158 0.502 1 98.19 184 TRP B C 1
ATOM 3372 O O . TRP B 1 184 ? 11.297 -2.48 -0.688 1 98.19 184 TRP B O 1
ATOM 3382 N N . ASP B 1 185 ? 10.445 -1.436 1.086 1 97.44 185 ASP B N 1
ATOM 3383 C CA . ASP B 1 185 ? 9.18 -1.021 0.484 1 97.44 185 ASP B CA 1
ATOM 3384 C C . ASP B 1 185 ? 9.414 -0.029 -0.653 1 97.44 185 ASP B C 1
ATOM 3386 O O . ASP B 1 185 ? 8.695 -0.048 -1.656 1 97.44 185 ASP B O 1
ATOM 3390 N N . ARG B 1 186 ? 10.344 0.833 -0.548 1 96.06 186 ARG B N 1
ATOM 3391 C CA . ARG B 1 186 ? 10.562 1.895 -1.525 1 96.06 186 ARG B CA 1
ATOM 3392 C C . ARG B 1 186 ? 12.047 2.066 -1.823 1 96.06 186 ARG B C 1
ATOM 3394 O O . ARG B 1 186 ? 12.891 1.817 -0.96 1 96.06 186 ARG B O 1
ATOM 3401 N N . ALA B 1 187 ? 12.305 2.463 -3.051 1 94.75 187 ALA B N 1
ATOM 3402 C CA . ALA B 1 187 ? 13.594 3.08 -3.338 1 94.75 187 ALA B CA 1
ATOM 3403 C C . ALA B 1 187 ? 13.703 4.457 -2.689 1 94.75 187 ALA B C 1
ATOM 3405 O O . ALA B 1 187 ? 12.719 5.191 -2.609 1 94.75 187 ALA B O 1
ATOM 3406 N N . PHE B 1 188 ? 14.844 4.75 -2.174 1 93.25 188 PHE B N 1
ATOM 3407 C CA . PHE B 1 188 ? 15.039 5.992 -1.432 1 93.25 188 PHE B CA 1
ATOM 3408 C C . PHE B 1 188 ? 16.375 6.637 -1.799 1 93.25 188 PHE B C 1
ATOM 3410 O O . PHE B 1 188 ? 17.438 6.109 -1.466 1 93.25 188 PHE B O 1
ATOM 3417 N N . HIS B 1 189 ? 16.312 7.777 -2.416 1 85.94 189 HIS B N 1
ATOM 3418 C CA . HIS B 1 189 ? 17.531 8.445 -2.871 1 85.94 189 HIS B CA 1
ATOM 3419 C C . HIS B 1 189 ? 18.078 9.383 -1.8 1 85.94 189 HIS B C 1
ATOM 3421 O O . HIS B 1 189 ? 19.125 10.008 -1.988 1 85.94 189 HIS B O 1
ATOM 3427 N N . GLY B 1 190 ? 17.547 9.438 -0.637 1 83.06 190 GLY B N 1
ATOM 3428 C CA . GLY B 1 190 ? 18.031 10.289 0.439 1 83.06 190 GLY B CA 1
ATOM 3429 C C . GLY B 1 190 ? 19.172 9.68 1.228 1 83.06 190 GLY B C 1
ATOM 3430 O O . GLY B 1 190 ? 19.531 8.523 1.013 1 83.06 190 GLY B O 1
ATOM 3431 N N . PRO B 1 191 ? 19.828 10.414 2.057 1 82.5 191 PRO B N 1
ATOM 3432 C CA . PRO B 1 191 ? 21.062 10.016 2.727 1 82.5 191 PRO B CA 1
ATOM 3433 C C . PRO B 1 191 ? 20.844 8.922 3.773 1 82.5 191 PRO B C 1
ATOM 3435 O O . PRO B 1 191 ? 21.766 8.172 4.094 1 82.5 191 PRO B O 1
ATOM 3438 N N . PHE B 1 192 ? 19.656 8.711 4.195 1 88.25 192 PHE B N 1
ATOM 3439 C CA . PHE B 1 192 ? 19.438 7.777 5.297 1 88.25 192 PHE B CA 1
ATOM 3440 C C . PHE B 1 192 ? 18.781 6.496 4.801 1 88.25 192 PHE B C 1
ATOM 3442 O O . PHE B 1 192 ? 18.156 5.773 5.582 1 88.25 192 PHE B O 1
ATOM 3449 N N . GLY B 1 193 ? 18.953 6.234 3.582 1 92 193 GLY B N 1
ATOM 3450 C CA . GLY B 1 193 ? 18.406 5.004 3.035 1 92 193 GLY B CA 1
ATOM 3451 C C . GLY B 1 193 ? 19.25 3.783 3.365 1 92 193 GLY B C 1
ATOM 3452 O O . GLY B 1 193 ? 20.406 3.914 3.795 1 92 193 GLY B O 1
ATOM 3453 N N . VAL B 1 194 ? 18.656 2.578 3.303 1 94.62 194 VAL B N 1
ATOM 3454 C CA . VAL B 1 194 ? 19.375 1.317 3.441 1 94.62 194 VAL B CA 1
ATOM 3455 C C . VAL B 1 194 ? 20.422 1.195 2.338 1 94.62 194 VAL B C 1
ATOM 3457 O O . VAL B 1 194 ? 20.109 1.399 1.159 1 94.62 194 VAL B O 1
ATOM 3460 N N . PRO B 1 195 ? 21.672 0.919 2.727 1 95.25 195 PRO B N 1
ATOM 3461 C CA . PRO B 1 195 ? 22.719 0.819 1.714 1 95.25 195 PRO B CA 1
ATOM 3462 C C . PRO B 1 195 ? 22.453 -0.284 0.692 1 95.25 195 PRO B C 1
ATOM 3464 O O . PRO B 1 195 ? 21.828 -1.295 1.021 1 95.25 195 PRO B O 1
ATOM 3467 N N . VAL B 1 196 ? 23.031 -0.078 -0.507 1 96.44 196 VAL B N 1
ATOM 3468 C CA . VAL B 1 196 ? 22.656 -0.985 -1.59 1 96.44 196 VAL B CA 1
ATOM 3469 C C . VAL B 1 196 ? 23.922 -1.672 -2.131 1 96.44 196 VAL B C 1
ATOM 3471 O O . VAL B 1 196 ? 23.859 -2.377 -3.141 1 96.44 196 VAL B O 1
ATOM 3474 N N . ASP B 1 197 ? 25.062 -1.508 -1.479 1 96.62 197 ASP B N 1
ATOM 3475 C CA . ASP B 1 197 ? 26.312 -2.068 -1.984 1 96.62 197 ASP B CA 1
ATOM 3476 C C . ASP B 1 197 ? 26.203 -3.58 -2.174 1 96.62 197 ASP B C 1
ATOM 3478 O O . ASP B 1 197 ? 26.578 -4.109 -3.221 1 96.62 197 ASP B O 1
ATOM 3482 N N . ALA B 1 198 ? 25.75 -4.262 -1.17 1 97.06 198 ALA B N 1
ATOM 3483 C CA . ALA B 1 198 ? 25.609 -5.715 -1.25 1 97.06 198 ALA B CA 1
ATOM 3484 C C . ALA B 1 198 ? 24.625 -6.113 -2.34 1 97.0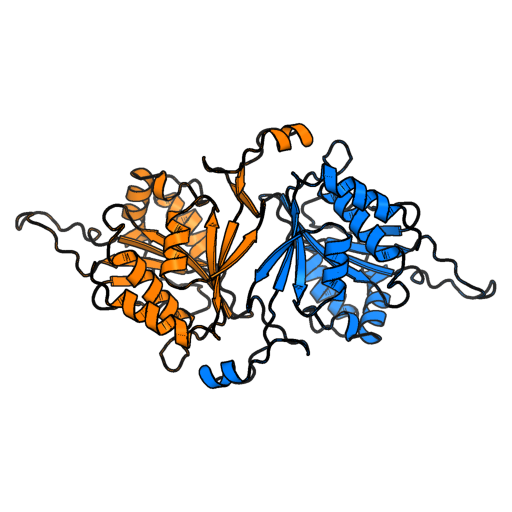6 198 ALA B C 1
ATOM 3486 O O . ALA B 1 198 ? 24.812 -7.117 -3.029 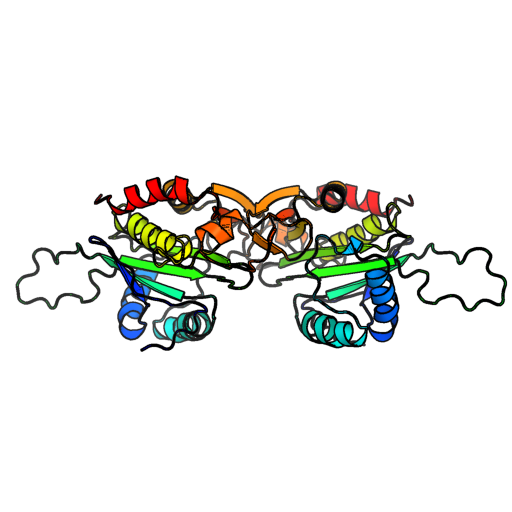1 97.06 198 ALA B O 1
ATOM 3487 N N . LEU B 1 199 ? 23.594 -5.391 -2.469 1 96.75 199 LEU B N 1
ATOM 3488 C CA . LEU B 1 199 ? 22.594 -5.629 -3.514 1 96.75 199 LEU B CA 1
ATOM 3489 C C . LEU B 1 199 ? 23.219 -5.469 -4.898 1 96.75 199 LEU B C 1
ATOM 3491 O O . LEU B 1 199 ? 23 -6.305 -5.781 1 96.75 199 LEU B O 1
ATOM 3495 N N . GLU B 1 200 ? 23.938 -4.375 -5.078 1 97.69 200 GLU B N 1
ATOM 3496 C CA . GLU B 1 200 ? 24.594 -4.109 -6.352 1 97.69 200 GLU B CA 1
ATOM 3497 C C . GLU B 1 200 ? 25.594 -5.203 -6.691 1 97.69 200 GLU B C 1
ATOM 3499 O O . GLU B 1 200 ? 25.703 -5.629 -7.844 1 97.69 200 GLU B O 1
ATOM 3504 N N . LYS B 1 201 ? 26.312 -5.578 -5.703 1 97.69 201 LYS B N 1
ATOM 3505 C CA . LYS B 1 201 ? 27.25 -6.668 -5.914 1 97.69 201 LYS B CA 1
ATOM 3506 C C . LYS B 1 201 ? 26.531 -7.945 -6.344 1 97.69 201 LYS B C 1
ATOM 3508 O O . LYS B 1 201 ? 26.938 -8.602 -7.305 1 97.69 201 LYS B O 1
ATOM 3513 N N . ARG B 1 202 ? 25.516 -8.281 -5.66 1 96.94 202 ARG B N 1
ATOM 3514 C CA . ARG B 1 202 ? 24.75 -9.484 -5.949 1 96.94 202 ARG B CA 1
ATOM 3515 C C . ARG B 1 202 ? 24.172 -9.445 -7.355 1 96.94 202 ARG B C 1
ATOM 3517 O O . ARG B 1 202 ? 24.188 -10.445 -8.078 1 96.94 202 ARG B O 1
ATOM 3524 N N . ASN B 1 203 ? 23.625 -8.297 -7.73 1 97.5 203 ASN B N 1
ATOM 3525 C CA . ASN B 1 203 ? 22.906 -8.156 -8.984 1 97.5 203 ASN B CA 1
ATOM 3526 C C . ASN B 1 203 ? 23.844 -7.805 -10.141 1 97.5 203 ASN B C 1
ATOM 3528 O O . ASN B 1 203 ? 23.438 -7.859 -11.305 1 97.5 203 ASN B O 1
ATOM 3532 N N . GLY B 1 204 ? 25.031 -7.477 -9.82 1 97.5 204 GLY B N 1
ATOM 3533 C CA . GLY B 1 204 ? 25.953 -7.016 -10.852 1 97.5 204 GLY B CA 1
ATOM 3534 C C . GLY B 1 204 ? 25.547 -5.688 -11.461 1 97.5 204 GLY B C 1
ATOM 3535 O O . GLY B 1 204 ? 25.672 -5.484 -12.672 1 97.5 204 GLY B O 1
ATOM 3536 N N . THR B 1 205 ? 24.938 -4.863 -10.656 1 95.88 205 THR B N 1
ATOM 3537 C CA . THR B 1 205 ? 24.453 -3.561 -11.117 1 95.88 205 THR B CA 1
ATOM 3538 C C . THR B 1 205 ? 25.234 -2.436 -10.445 1 95.88 205 THR B C 1
ATOM 3540 O O . THR B 1 205 ? 26.078 -2.686 -9.562 1 95.88 205 THR B O 1
ATOM 3543 N N . THR B 1 206 ? 25.062 -1.213 -10.977 1 94.94 206 THR B N 1
ATOM 3544 C CA . THR B 1 206 ? 25.562 0.001 -10.352 1 94.94 206 THR B CA 1
ATOM 3545 C C . THR B 1 206 ? 24.516 1.101 -10.352 1 94.94 206 THR B C 1
ATOM 3547 O O . THR B 1 206 ? 23.609 1.103 -11.195 1 94.94 206 THR B O 1
ATOM 3550 N N . GLY B 1 207 ? 24.578 1.918 -9.383 1 92.06 207 GLY B N 1
ATOM 3551 C CA . GLY B 1 207 ? 23.719 3.086 -9.383 1 92.06 207 GLY B CA 1
ATOM 3552 C C . GLY B 1 207 ? 22.344 2.805 -8.805 1 92.06 207 GLY B C 1
ATOM 3553 O O . GLY B 1 207 ? 21.391 3.541 -9.078 1 92.06 207 GLY B O 1
ATOM 3554 N N . GLU B 1 208 ? 22.188 1.673 -8.102 1 93.12 208 GLU B N 1
ATOM 3555 C CA . GLU B 1 208 ? 20.906 1.384 -7.445 1 93.12 208 GLU B CA 1
ATOM 3556 C C . GLU B 1 208 ? 20.578 2.443 -6.395 1 93.12 208 GLU B C 1
ATOM 3558 O O . GLU B 1 208 ? 21.469 2.93 -5.695 1 93.12 208 GLU B O 1
ATOM 3563 N N . ALA B 1 209 ? 19.312 2.811 -6.336 1 93 209 ALA B N 1
ATOM 3564 C CA . ALA B 1 209 ? 18.875 3.691 -5.254 1 93 209 ALA B CA 1
ATOM 3565 C C . ALA B 1 209 ? 18.891 2.963 -3.914 1 93 209 ALA B C 1
ATOM 3567 O O . ALA B 1 209 ? 18.562 1.775 -3.842 1 93 209 ALA B O 1
ATOM 3568 N N . ARG B 1 210 ? 19.172 3.723 -2.865 1 95.12 210 ARG B N 1
ATOM 3569 C CA . ARG B 1 210 ? 19.062 3.158 -1.524 1 95.12 210 ARG B CA 1
ATOM 3570 C C . ARG B 1 210 ? 17.625 2.695 -1.25 1 95.12 210 ARG B C 1
ATOM 3572 O O . ARG B 1 210 ? 16.719 2.979 -2.031 1 95.12 210 ARG B O 1
ATOM 3579 N N . GLY B 1 211 ? 17.531 1.894 -0.198 1 96.31 211 GLY B N 1
ATOM 3580 C CA . GLY B 1 211 ? 16.203 1.388 0.126 1 96.31 211 GLY B CA 1
ATOM 3581 C C . GLY B 1 211 ? 15.562 2.1 1.303 1 96.31 211 GLY B C 1
ATOM 3582 O O . GLY B 1 211 ? 16.219 2.869 2.004 1 96.31 211 GLY B O 1
ATOM 3583 N N . ARG B 1 212 ? 14.297 1.881 1.488 1 97.06 212 ARG B N 1
ATOM 3584 C CA . ARG B 1 212 ? 13.547 2.367 2.645 1 97.06 212 ARG B CA 1
ATOM 3585 C C . ARG B 1 212 ? 12.664 1.27 3.227 1 97.06 212 ARG B C 1
ATOM 3587 O O . ARG B 1 212 ? 11.891 0.641 2.502 1 97.06 212 ARG B O 1
ATOM 3594 N N . HIS B 1 213 ? 12.891 0.986 4.484 1 98.19 213 HIS B N 1
ATOM 3595 C CA . HIS B 1 213 ? 11.859 0.318 5.27 1 98.19 213 HIS B CA 1
ATOM 3596 C C . HIS B 1 213 ? 10.805 1.31 5.762 1 98.19 213 HIS B C 1
ATOM 3598 O O . HIS B 1 213 ? 11.148 2.385 6.262 1 98.19 213 HIS B O 1
ATOM 3604 N N . THR B 1 214 ? 9.555 0.986 5.582 1 98.19 214 THR B N 1
ATOM 3605 C CA . THR B 1 214 ? 8.477 1.919 5.883 1 98.19 214 THR B CA 1
ATOM 3606 C C . THR B 1 214 ? 7.676 1.45 7.094 1 98.19 214 THR B C 1
ATOM 3608 O O . THR B 1 214 ? 7.098 0.362 7.078 1 98.19 214 THR B O 1
ATOM 3611 N N . ALA B 1 215 ? 7.66 2.23 8.141 1 98.69 215 ALA B N 1
ATOM 3612 C CA . ALA B 1 215 ? 6.75 1.994 9.258 1 98.69 215 ALA B CA 1
ATOM 3613 C C . ALA B 1 215 ? 5.332 2.447 8.914 1 98.69 215 ALA B C 1
ATOM 3615 O O . ALA B 1 215 ? 5.137 3.547 8.391 1 98.69 215 ALA B O 1
ATOM 3616 N N . VAL B 1 216 ? 4.379 1.594 9.156 1 98.88 216 VAL B N 1
ATOM 3617 C CA . VAL B 1 216 ? 2.982 1.89 8.852 1 98.88 216 VAL B CA 1
ATOM 3618 C C . VAL B 1 216 ? 2.176 1.986 10.141 1 98.88 216 VAL B C 1
ATOM 3620 O O . VAL B 1 216 ? 2.188 1.063 10.961 1 98.88 216 VAL B O 1
ATOM 3623 N N . PHE B 1 217 ? 1.52 3.121 10.32 1 98.88 217 PHE B N 1
ATOM 3624 C CA . PHE B 1 217 ? 0.593 3.367 11.422 1 98.88 217 PHE B CA 1
ATOM 3625 C C . PHE B 1 217 ? -0.806 3.662 10.891 1 98.88 217 PHE B C 1
ATOM 3627 O O . PHE B 1 217 ? -0.964 4.105 9.75 1 98.88 217 PHE B O 1
ATOM 3634 N N . SER B 1 218 ? -1.802 3.406 11.758 1 98.94 218 SER B N 1
ATOM 3635 C CA . SER B 1 218 ? -3.145 3.791 11.328 1 98.94 218 SER B CA 1
ATOM 3636 C C . SER B 1 218 ? -4.031 4.117 12.523 1 98.94 218 SER B C 1
ATOM 3638 O O . SER B 1 218 ? -3.691 3.787 13.664 1 98.94 218 SER B O 1
ATOM 3640 N N . ILE B 1 219 ? -5.035 4.852 12.312 1 98.81 219 ILE B N 1
ATOM 3641 C CA . ILE B 1 219 ? -6.254 4.91 13.117 1 98.81 219 ILE B CA 1
ATOM 3642 C C . ILE B 1 219 ? -7.441 4.43 12.289 1 98.81 219 ILE B C 1
ATOM 3644 O O . ILE B 1 219 ? -7.625 4.863 11.148 1 98.81 219 ILE B O 1
ATOM 3648 N N . VAL B 1 220 ? -8.195 3.512 12.859 1 98.81 220 VAL B N 1
ATOM 3649 C CA . VAL B 1 220 ? -9.352 2.996 12.141 1 98.81 220 VAL B CA 1
ATOM 3650 C C . VAL B 1 220 ? -10.641 3.389 12.867 1 98.81 220 VAL B C 1
ATOM 3652 O O . VAL B 1 220 ? -10.602 3.748 14.047 1 98.81 220 VAL B O 1
ATOM 3655 N N . TRP B 1 221 ? -11.727 3.305 12.188 1 98.12 221 TRP B N 1
ATOM 3656 C CA . TRP B 1 221 ? -12.992 3.873 12.633 1 98.12 221 TRP B CA 1
ATOM 3657 C C . TRP B 1 221 ? -13.422 3.26 13.961 1 98.12 221 TRP B C 1
ATOM 3659 O O . TRP B 1 221 ? -13.977 3.949 14.82 1 98.12 221 TRP B O 1
ATOM 3669 N N . ASP B 1 222 ? -13.219 2.008 14.141 1 97.69 222 ASP B N 1
ATOM 3670 C CA . ASP B 1 222 ? -13.82 1.334 15.289 1 97.69 222 ASP B CA 1
ATOM 3671 C C . ASP B 1 222 ? -13.023 1.602 16.562 1 97.69 222 ASP B C 1
ATOM 3673 O O . ASP B 1 222 ? -13.406 1.16 17.641 1 97.69 222 ASP B O 1
ATOM 3677 N N . GLU B 1 223 ? -11.969 2.32 16.469 1 98.38 223 GLU B N 1
ATOM 3678 C CA . GLU B 1 223 ? -11.266 2.779 17.656 1 98.38 223 GLU B CA 1
ATOM 3679 C C . GLU B 1 223 ? -11.328 4.297 17.797 1 98.38 223 GLU B C 1
ATOM 3681 O O . GLU B 1 223 ? -10.797 4.867 18.75 1 98.38 223 GLU B O 1
ATOM 3686 N N . TRP B 1 224 ? -11.914 4.98 16.906 1 98.25 224 TRP B N 1
ATOM 3687 C CA . TRP B 1 224 ? -11.852 6.434 16.797 1 98.25 224 TRP B CA 1
ATOM 3688 C C . TRP B 1 224 ? -12.539 7.094 17.984 1 98.25 224 TRP B C 1
ATOM 3690 O O . TRP B 1 224 ? -12.023 8.062 18.547 1 98.25 224 TRP B O 1
ATOM 3700 N N . GLU B 1 225 ? -13.656 6.602 18.375 1 96.19 225 GLU B N 1
ATOM 3701 C CA . GLU B 1 225 ? -14.375 7.238 19.484 1 96.19 225 GLU B CA 1
ATOM 3702 C C . GLU B 1 225 ? -13.492 7.34 20.719 1 96.19 225 GLU B C 1
ATOM 3704 O O . GLU B 1 225 ? -13.492 8.367 21.406 1 96.19 225 GLU B O 1
ATOM 3709 N N . GLU B 1 226 ? -12.789 6.312 20.984 1 96.81 226 GLU B N 1
ATOM 3710 C CA . GLU B 1 226 ? -11.891 6.316 22.141 1 96.81 226 GLU B CA 1
ATOM 3711 C C . GLU B 1 226 ? -10.695 7.23 21.891 1 96.81 226 GLU B C 1
ATOM 3713 O O . GLU B 1 226 ? -10.32 8.016 22.766 1 96.81 226 GLU B O 1
ATOM 3718 N N . LYS B 1 227 ? -10.125 7.16 20.766 1 97.62 227 LYS B N 1
ATOM 3719 C CA . LYS B 1 227 ? -8.914 7.914 20.453 1 97.62 227 LYS B CA 1
ATOM 3720 C C . LYS B 1 227 ? -9.234 9.391 20.219 1 97.62 227 LYS B C 1
ATOM 3722 O O . LYS B 1 227 ? -8.367 10.25 20.406 1 97.62 227 LYS B O 1
ATOM 3727 N N . ARG B 1 228 ? -10.391 9.625 19.812 1 96.94 228 ARG B N 1
ATOM 3728 C CA . ARG B 1 228 ? -10.836 10.992 19.547 1 96.94 228 ARG B CA 1
ATOM 3729 C C . ARG B 1 228 ? -10.641 11.883 20.781 1 96.94 228 ARG B C 1
ATOM 3731 O O . ARG B 1 228 ? -10.289 13.055 20.641 1 96.94 228 ARG B O 1
ATOM 3738 N N . VAL B 1 229 ? -10.867 11.344 21.953 1 94.75 229 VAL B N 1
ATOM 3739 C CA . VAL B 1 229 ? -10.734 12.086 23.203 1 94.75 229 VAL B CA 1
ATOM 3740 C C . VAL B 1 229 ? -9.32 12.641 23.312 1 94.75 229 VAL B C 1
ATOM 3742 O O . VAL B 1 229 ? -9.133 13.828 23.594 1 94.75 229 VAL B O 1
ATOM 3745 N N . ARG B 1 230 ? -8.43 11.82 23.078 1 91.44 230 ARG B N 1
ATOM 3746 C CA . ARG B 1 230 ? -7.031 12.227 23.156 1 91.44 230 ARG B CA 1
ATOM 3747 C C . ARG B 1 230 ? -6.699 13.258 22.094 1 91.44 230 ARG B C 1
ATOM 3749 O O . ARG B 1 230 ? -5.953 14.211 22.344 1 91.44 230 ARG B O 1
ATOM 3756 N N . VAL B 1 231 ? -7.215 13.055 20.938 1 94.38 231 VAL B N 1
ATOM 3757 C CA . VAL B 1 231 ? -6.977 13.984 19.844 1 94.38 231 VAL B CA 1
ATOM 3758 C C . VAL B 1 231 ? -7.539 15.359 20.188 1 94.38 231 VAL B C 1
ATOM 3760 O O . VAL B 1 231 ? -6.879 16.375 19.984 1 94.38 231 VAL B O 1
ATOM 3763 N N . LEU B 1 232 ? -8.719 15.391 20.75 1 92.38 232 LEU B N 1
ATOM 3764 C CA . LEU B 1 232 ? -9.352 16.656 21.125 1 92.38 232 LEU B CA 1
ATOM 3765 C C . LEU B 1 232 ? -8.555 17.359 22.203 1 92.38 232 LEU B C 1
ATOM 3767 O O . LEU B 1 232 ? -8.484 18.594 22.234 1 92.38 232 LEU B O 1
ATOM 3771 N N . GLU B 1 233 ? -7.965 16.516 23.078 1 89.88 233 GLU B N 1
ATOM 3772 C CA . GLU B 1 233 ? -7.102 17.094 24.109 1 89.88 233 GLU B CA 1
ATOM 3773 C C . GLU B 1 233 ? -5.883 17.766 23.484 1 89.88 233 GLU B C 1
ATOM 3775 O O . GLU B 1 233 ? -5.418 18.797 23.969 1 89.88 233 GLU B O 1
ATOM 3780 N N . GLN B 1 234 ? -5.379 17.172 22.469 1 86.62 234 GLN B N 1
ATOM 3781 C CA . GLN B 1 234 ? -4.223 17.734 21.766 1 86.62 234 GLN B CA 1
ATOM 3782 C C . GLN B 1 234 ? -4.59 19.031 21.047 1 86.62 234 GLN B C 1
ATOM 3784 O O . GLN B 1 234 ? -3.742 19.906 20.859 1 86.62 234 GLN B O 1
ATOM 3789 N N . LEU B 1 235 ? -5.781 19.188 20.578 1 86.88 235 LEU B N 1
ATOM 3790 C CA . LEU B 1 235 ? -6.25 20.375 19.875 1 86.88 235 LEU B CA 1
ATOM 3791 C C . LEU B 1 235 ? -6.328 21.562 20.828 1 86.88 235 LEU B C 1
ATOM 3793 O O . LEU B 1 235 ? -6.227 22.719 20.391 1 86.88 235 LEU B O 1
ATOM 3797 N N . GLU B 1 236 ? -6.453 21.375 22.078 1 78.38 236 GLU B N 1
ATOM 3798 C CA . GLU B 1 236 ? -6.531 22.422 23.078 1 78.38 236 GLU B CA 1
ATOM 3799 C C . GLU B 1 236 ? -5.148 22.797 23.594 1 78.38 236 GLU B C 1
ATOM 3801 O O . GLU B 1 236 ? -4.988 23.828 24.266 1 78.38 236 GLU B O 1
ATOM 3806 N N . ARG B 1 237 ? -4.211 22.047 23.156 1 71.44 237 ARG B N 1
ATOM 3807 C CA . ARG B 1 237 ? -2.871 22.297 23.688 1 71.44 237 ARG B CA 1
ATOM 3808 C C . ARG B 1 237 ? -2.25 23.531 23.047 1 71.44 237 ARG B C 1
ATOM 3810 O O . ARG B 1 237 ? -2.174 23.625 21.812 1 71.44 237 ARG B O 1
ATOM 3817 N N . THR B 1 238 ? -1.938 24.562 23.812 1 69.69 238 THR B N 1
ATOM 3818 C CA . THR B 1 238 ? -1.387 25.859 23.391 1 69.69 238 THR B CA 1
ATOM 3819 C C . THR B 1 238 ? 0.136 25.781 23.312 1 69.69 238 THR B C 1
ATOM 3821 O O . THR B 1 238 ? 0.785 26.75 22.906 1 69.69 238 THR B O 1
ATOM 3824 N N . LYS B 1 239 ? 0.78 24.719 24 1 63.19 239 LYS B N 1
ATOM 3825 C CA . LYS B 1 239 ? 2.234 24.609 23.906 1 63.19 239 LYS B CA 1
ATOM 3826 C C . LYS B 1 239 ? 2.648 23.234 23.406 1 63.19 239 LYS B C 1
ATOM 3828 O O . LYS B 1 239 ? 1.96 22.234 23.656 1 63.19 239 LYS B O 1
#